Protein AF-A0AAJ0WV45-F1 (afdb_monomer)

pLDDT: mean 86.67, std 13.14, range [27.25, 98.62]

Foldseek 3Di:
DPDPQAAQDDDLVNLLLLLLLLLQFCLLFFCLLQLCLLFFLQSLVLLVLLLLLLVLLLLLLLQQCLQPLAALSLLVLLCVQPVDNLVSLLLSLLVLLLLLLLLLLLLLLLLLLCCVQPVDHSLVSSLVLLVVLLVVLQVADPVLVVLSSVLSVLSVVLLVVLLVLLVVLPPVDPDDSQDGPVRVLSSLLSSLQSSLSRPRLSVSSNCSSNHDSSSQSSSSSSVSSSVVNSVSSSSNSNSLCSQQTSNVLNPGSRNSLVSCCSRPVVCSNVSSVSNSSSSSSNSSSSLNSSLVSQLVCLVVLQHPVLSVDADPRRRSSVSSVVSSVSSSVSNVVDDSSLSSSLSSLSVLVSSLSSLSSQQSCLVVPVPRDGPRDQDDDDVSGRVSSVVSNVSSVVSNVSDDVVSVVVSVVSSVVSSVCSVVSVVVSVVVVLVVLLVVVVVPDPDDPLLNLLLVLCSVVKDFQQVLFAQPAAEDEQFDFQVVQVVSCVVVVHQKHFYDYPRAGAFMDGPVLCCVVDVVVPHDSRPHGNNVRTDPDAAEDERGDIVSVVVVSCVVVVHFKHFYDHVRHTRGMDGSVSSSVVSVVSVVVVVVVVCVVPPDDDDDDDDD

Solvent-accessible surface area (backbone atoms only — not comparable to full-atom values): 30242 Å² total; per-residue (Å²): 130,86,84,78,73,64,71,59,72,35,45,54,68,56,42,20,52,50,20,29,34,45,23,52,25,33,25,66,54,33,36,46,10,59,21,14,58,40,4,24,43,18,33,33,57,14,51,53,53,32,46,54,50,49,46,24,39,47,40,35,49,22,25,48,31,18,58,54,53,35,63,56,51,64,30,53,45,31,32,70,41,68,71,38,72,67,59,16,47,46,48,39,46,43,51,46,50,24,45,35,37,38,34,26,27,22,24,38,36,29,4,26,35,43,24,74,75,70,72,43,57,28,66,58,49,17,48,52,47,47,54,53,42,42,50,50,54,48,71,26,67,76,63,51,57,57,54,44,56,53,32,30,52,46,38,52,50,49,50,52,50,49,27,59,57,18,64,79,28,60,81,76,58,97,70,63,57,76,43,26,89,50,47,71,62,13,24,55,51,19,18,48,50,41,37,46,23,59,53,32,47,71,56,47,41,54,46,22,63,34,25,50,64,22,35,61,29,47,32,51,15,38,56,50,14,54,53,54,47,47,52,51,51,36,43,36,38,53,16,39,33,47,65,54,32,22,67,58,30,30,70,37,63,36,21,57,27,54,34,39,29,74,78,39,63,85,49,18,62,59,43,37,53,36,46,42,44,24,15,49,42,44,29,42,52,41,53,51,51,46,19,51,46,47,22,50,34,12,72,65,72,75,40,64,61,65,26,46,41,56,48,99,66,72,26,35,47,49,20,36,50,52,49,40,53,53,20,54,56,51,59,73,75,60,53,58,68,58,37,34,38,44,21,35,54,36,47,32,56,43,41,32,49,52,17,49,20,48,52,45,32,40,72,77,46,65,87,60,71,58,74,36,71,62,84,57,55,64,86,71,43,46,50,42,24,52,50,18,30,52,47,30,55,54,48,59,70,71,51,59,69,67,50,56,51,52,51,50,47,55,51,49,52,44,52,54,48,51,56,52,50,56,53,53,48,55,55,53,51,51,53,51,49,51,57,57,61,70,73,70,64,94,68,56,74,70,56,49,54,25,50,48,45,39,60,75,53,76,45,55,32,62,85,62,38,45,57,87,66,56,70,45,49,34,83,34,30,38,43,58,53,51,50,53,20,60,78,67,76,38,71,53,37,37,23,25,51,98,86,37,86,59,24,37,40,36,58,66,38,46,45,62,69,25,55,74,68,74,46,60,44,76,82,38,40,36,66,81,51,39,47,69,81,66,58,69,44,55,35,84,39,43,45,63,57,52,52,50,54,25,62,77,70,74,43,61,65,36,40,23,20,56,91,92,43,83,50,23,36,41,39,56,65,48,52,43,55,49,7,51,52,53,51,50,52,51,51,53,56,52,48,70,78,49,80,77,83,75,80,78,80,89,81,132

Radius of gyration: 32.42 Å; Cα contacts (8 Å, |Δi|>4): 1007; chains: 1; bounding box: 109×64×92 Å

Mean predicted aligned error: 12.92 Å

Sequence (604 aa):
MKNQKLKKELSLFTATLYGVGIILGAGIYVLIGQGAGVAGNAIWLSFVVAAIIAAFTGLSYAELASMFPRVAAEYVYTKHAFSRNYLSFIVQWIMIFTLIVSASTVALGFGGYASFMFGISPVVAAAGLLVVLSAINYIGIKESARYNILSTVVEVSGLVFVAIIGLFFIGKAEIDYFSSPAGLGGVLSATALIFFAYIGFEELVNLSEETKNARKVIPKALVLSLGISTLLYILVSVSSISIIGAEELGKSPAPLTAVVSAALPEAGFLMSLIALFATSNTVLVILIVVSRMLYGLACNNTFPAVCGRVGGRKTPYVSVFIVMVMSLVFLLIGGIKTIAMLTDVGIFVVYVFVNASLIRLRYKAPGAKRTFRSPVNIGRFPVLALLGIISSGLMLLHFEPMLIIYEMIVVFVGLVFYKTFTKVQKLHEREKIYTKLFRKSIFTSKERDLIRAVIKYPMKISPIMVRNVKTVASRDTVRKAVTVMNRHKIGSVVVLDKGKVVGIVTERDVLKRVVAVNKKPESVRCKSIMSRPVKTIDAEESVVDAIELMARYRIKKLVVTKGREIAGIITATDILRSGERIEYAALKKLAQFFPVYQPAAQAG

Structure (mmCIF, N/CA/C/O backbone):
data_AF-A0AAJ0WV45-F1
#
_entry.id   AF-A0AAJ0WV45-F1
#
loop_
_atom_site.group_PDB
_atom_site.id
_atom_site.type_symbol
_atom_site.label_atom_id
_atom_site.label_alt_id
_atom_site.label_comp_id
_atom_site.label_asym_id
_atom_site.label_entity_id
_atom_site.label_seq_id
_atom_site.pdbx_PDB_ins_code
_atom_site.Cartn_x
_atom_site.Cartn_y
_atom_site.Cartn_z
_atom_site.occupancy
_atom_site.B_iso_or_equiv
_atom_site.auth_seq_id
_atom_site.auth_comp_id
_atom_site.auth_asym_id
_atom_site.auth_atom_id
_atom_site.pdbx_PDB_model_num
ATOM 1 N N . MET A 1 1 ? -3.299 -11.563 26.096 1.00 35.31 1 MET A N 1
ATOM 2 C CA . MET A 1 1 ? -1.857 -11.890 26.026 1.00 35.31 1 MET A CA 1
ATOM 3 C C . MET A 1 1 ? -1.061 -10.679 26.496 1.00 35.31 1 MET A C 1
ATOM 5 O O . MET A 1 1 ? -1.440 -9.568 26.148 1.00 35.31 1 MET A O 1
ATOM 9 N N . LYS A 1 2 ? -0.029 -10.867 27.333 1.00 27.25 2 LYS A N 1
ATOM 10 C CA . LYS A 1 2 ? 0.902 -9.799 27.745 1.00 27.25 2 LYS A CA 1
ATOM 11 C C . LYS A 1 2 ? 1.602 -9.250 26.490 1.00 27.25 2 LYS A C 1
ATOM 13 O O . LYS A 1 2 ? 2.221 -10.025 25.770 1.00 27.25 2 LYS A O 1
ATOM 18 N N . ASN A 1 3 ? 1.485 -7.945 26.234 1.00 34.44 3 ASN A N 1
ATOM 19 C CA . ASN A 1 3 ? 2.169 -7.230 25.151 1.00 34.44 3 ASN A CA 1
ATOM 20 C C . ASN A 1 3 ? 3.693 -7.416 25.261 1.00 34.44 3 ASN A C 1
ATOM 22 O O . ASN A 1 3 ? 4.343 -6.693 26.017 1.00 34.44 3 ASN A O 1
ATOM 26 N N . GLN A 1 4 ? 4.279 -8.340 24.497 1.00 40.88 4 GLN A N 1
ATOM 27 C CA . GLN A 1 4 ? 5.698 -8.237 24.160 1.00 40.88 4 GLN A CA 1
ATOM 28 C C . GLN A 1 4 ? 5.829 -7.063 23.188 1.00 40.88 4 GLN A C 1
ATOM 30 O O . GLN A 1 4 ? 5.473 -7.177 22.021 1.00 40.88 4 GLN A O 1
ATOM 35 N N . LYS A 1 5 ? 6.249 -5.900 23.696 1.00 49.25 5 LYS A N 1
ATOM 36 C CA . LYS A 1 5 ? 6.571 -4.748 22.847 1.00 49.25 5 LYS A CA 1
ATOM 37 C C . LYS A 1 5 ? 7.786 -5.117 21.993 1.00 49.25 5 LYS A C 1
ATOM 39 O O . LYS A 1 5 ? 8.792 -5.560 22.547 1.00 49.25 5 LYS A O 1
ATOM 44 N N . LEU A 1 6 ? 7.681 -4.939 20.677 1.00 57.66 6 LEU A N 1
ATOM 45 C CA . LEU A 1 6 ? 8.814 -5.058 19.759 1.00 57.66 6 LEU A CA 1
ATOM 46 C C . LEU A 1 6 ? 9.941 -4.116 20.215 1.00 57.66 6 LEU A C 1
ATOM 48 O O . LEU A 1 6 ? 9.678 -3.019 20.725 1.00 57.66 6 LEU A O 1
ATOM 52 N N . LYS A 1 7 ? 11.197 -4.562 20.092 1.00 68.19 7 LYS A N 1
ATOM 53 C CA . LYS A 1 7 ? 12.350 -3.713 20.410 1.00 68.19 7 LYS A CA 1
ATOM 54 C C . LYS A 1 7 ? 12.424 -2.586 19.381 1.00 68.19 7 LYS A C 1
ATOM 56 O O . LYS A 1 7 ? 12.307 -2.819 18.185 1.00 68.19 7 LYS A O 1
ATOM 61 N N . LYS A 1 8 ? 12.603 -1.356 19.864 1.00 77.12 8 LYS A N 1
ATOM 62 C CA . LYS A 1 8 ? 12.745 -0.172 19.012 1.00 77.12 8 LYS A CA 1
ATOM 63 C C . LYS A 1 8 ? 14.202 0.000 18.622 1.00 77.12 8 LYS A C 1
ATOM 65 O O . LYS A 1 8 ? 14.975 0.575 19.390 1.00 77.12 8 LYS A O 1
ATOM 70 N N . GLU A 1 9 ? 14.569 -0.493 17.452 1.00 81.56 9 GLU A N 1
ATOM 71 C CA . GLU A 1 9 ? 15.960 -0.516 16.995 1.00 81.56 9 GLU A CA 1
ATOM 72 C C . GLU A 1 9 ? 16.197 0.404 15.793 1.00 81.56 9 GLU A C 1
ATOM 74 O O . GLU A 1 9 ? 17.281 0.981 15.697 1.00 81.56 9 GLU A O 1
ATOM 79 N N . LEU A 1 10 ? 15.177 0.664 14.964 1.00 82.25 10 LEU A N 1
ATOM 80 C CA . LEU A 1 10 ? 15.350 1.411 13.717 1.00 82.25 10 LEU A CA 1
ATOM 81 C C . LEU A 1 10 ? 15.613 2.905 13.968 1.00 82.25 10 LEU A C 1
ATOM 83 O O . LEU A 1 10 ? 14.848 3.595 14.655 1.00 82.25 10 LEU A O 1
ATOM 87 N N . SER A 1 11 ? 16.724 3.384 13.404 1.00 90.56 11 SER A N 1
ATOM 88 C CA . SER A 1 11 ? 17.133 4.793 13.352 1.00 90.56 11 SER A CA 1
ATOM 89 C C . SER A 1 11 ? 16.583 5.481 12.094 1.00 90.56 11 SER A C 1
ATOM 91 O O . SER A 1 11 ? 15.989 4.824 11.245 1.00 90.56 11 SER A O 1
ATOM 93 N N . LEU A 1 12 ? 16.795 6.795 11.938 1.00 93.12 12 LEU A N 1
ATOM 94 C CA . LEU A 1 12 ? 16.418 7.500 10.704 1.00 93.12 12 LEU A CA 1
ATOM 95 C C . LEU A 1 12 ? 17.141 6.948 9.475 1.00 93.12 12 LEU A C 1
ATOM 97 O O . LEU A 1 12 ? 16.501 6.739 8.451 1.00 93.12 12 LEU A O 1
ATOM 101 N N . PHE A 1 13 ? 18.442 6.683 9.594 1.00 90.50 13 PHE A N 1
ATOM 102 C CA . PHE A 1 13 ? 19.234 6.123 8.504 1.00 90.50 13 PHE A CA 1
ATOM 103 C C . PHE A 1 13 ? 18.703 4.746 8.096 1.00 90.50 13 PHE A C 1
ATOM 105 O O . PHE A 1 13 ? 18.349 4.540 6.943 1.00 90.50 13 PHE A O 1
ATOM 112 N N . THR A 1 14 ? 18.532 3.841 9.064 1.00 86.81 14 THR A N 1
ATOM 113 C CA . THR A 1 14 ? 18.033 2.482 8.803 1.00 86.81 14 THR A CA 1
ATOM 114 C C . THR A 1 14 ? 16.606 2.488 8.258 1.00 86.81 14 THR A C 1
ATOM 116 O O . THR A 1 14 ? 16.307 1.730 7.347 1.00 86.81 14 THR A O 1
ATOM 119 N N . ALA A 1 15 ? 15.727 3.351 8.780 1.00 89.06 15 ALA A N 1
ATOM 120 C CA . ALA A 1 15 ? 14.361 3.481 8.278 1.00 89.06 15 ALA A CA 1
ATOM 121 C C . ALA A 1 15 ? 14.318 4.060 6.857 1.00 89.06 15 ALA A C 1
ATOM 123 O O . ALA A 1 15 ? 13.465 3.659 6.078 1.00 89.06 15 ALA A O 1
ATOM 124 N N . THR A 1 16 ? 15.233 4.975 6.515 1.00 91.88 16 THR A N 1
ATOM 125 C CA . THR A 1 16 ? 15.351 5.519 5.153 1.00 91.88 16 THR A CA 1
ATOM 126 C C . THR A 1 16 ? 15.886 4.462 4.196 1.00 91.88 16 THR A C 1
ATOM 128 O O . THR A 1 16 ? 15.311 4.271 3.139 1.00 91.88 16 THR A O 1
ATOM 131 N N . LEU A 1 17 ? 16.932 3.722 4.580 1.00 87.06 17 LEU A N 1
ATOM 132 C CA . LEU A 1 17 ? 17.451 2.623 3.764 1.00 87.06 17 LEU A CA 1
ATOM 133 C C . LEU A 1 17 ? 16.370 1.564 3.519 1.00 87.06 17 LEU A C 1
ATOM 135 O O . LEU A 1 17 ? 16.160 1.165 2.384 1.00 87.06 17 LEU A O 1
ATOM 139 N N . TYR A 1 18 ? 15.630 1.181 4.565 1.00 84.00 18 TYR A N 1
ATOM 140 C CA . TYR A 1 18 ? 14.496 0.265 4.435 1.00 84.00 18 TYR A CA 1
ATOM 141 C C . TYR A 1 18 ? 13.413 0.844 3.521 1.00 84.00 18 TYR A C 1
ATOM 143 O O . TYR A 1 18 ? 12.887 0.140 2.676 1.00 84.00 18 TYR A O 1
ATOM 151 N N . GLY A 1 19 ? 13.091 2.132 3.661 1.00 88.81 19 GLY A N 1
ATOM 152 C CA . GLY A 1 19 ? 12.146 2.818 2.787 1.00 88.81 19 GLY A CA 1
ATOM 153 C C . GLY A 1 19 ? 12.553 2.794 1.320 1.00 88.81 19 GLY A C 1
ATOM 154 O O . GLY A 1 19 ? 11.721 2.493 0.473 1.00 88.81 19 GLY A O 1
ATOM 155 N N . VAL A 1 20 ? 13.827 3.067 1.031 1.00 90.44 20 VAL A N 1
ATOM 156 C CA . VAL A 1 20 ? 14.391 2.948 -0.317 1.00 90.44 20 VAL A CA 1
ATOM 157 C C . VAL A 1 20 ? 14.250 1.508 -0.805 1.00 90.44 20 VAL A C 1
ATOM 159 O O . VAL A 1 20 ? 13.683 1.310 -1.865 1.00 90.44 20 VAL A O 1
ATOM 162 N N . GLY A 1 21 ? 14.642 0.504 -0.019 1.00 85.94 21 GLY A N 1
ATOM 163 C CA . GLY A 1 21 ? 14.506 -0.909 -0.402 1.00 85.94 21 GLY A CA 1
ATOM 164 C C . GLY A 1 21 ? 13.073 -1.414 -0.581 1.00 85.94 21 GLY A C 1
ATOM 165 O O . GLY A 1 21 ? 12.860 -2.360 -1.322 1.00 85.94 21 GLY A O 1
ATOM 166 N N . ILE A 1 22 ? 12.066 -0.812 0.067 1.00 85.25 22 ILE A N 1
ATOM 167 C CA . ILE A 1 22 ? 10.667 -1.168 -0.227 1.00 85.25 22 ILE A CA 1
ATOM 168 C C . ILE A 1 22 ? 10.232 -0.568 -1.572 1.00 85.25 22 ILE A C 1
ATOM 170 O O . ILE A 1 22 ? 9.523 -1.225 -2.325 1.00 85.25 22 ILE A O 1
ATOM 174 N N . ILE A 1 23 ? 10.607 0.688 -1.843 1.00 91.38 23 ILE A N 1
ATOM 175 C CA . ILE A 1 23 ? 10.218 1.395 -3.072 1.00 91.38 23 ILE A CA 1
ATOM 176 C C . ILE A 1 23 ? 10.946 0.773 -4.273 1.00 91.38 23 ILE A C 1
ATOM 178 O O . ILE A 1 23 ? 10.344 0.449 -5.292 1.00 91.38 23 ILE A O 1
ATOM 182 N N . LEU A 1 24 ? 12.257 0.558 -4.156 1.00 89.44 24 LEU A N 1
ATOM 183 C CA . LEU A 1 24 ? 13.047 -0.126 -5.171 1.00 89.44 24 LEU A CA 1
ATOM 184 C C . LEU A 1 24 ? 12.604 -1.590 -5.285 1.00 89.44 24 LEU A C 1
ATOM 186 O O . LEU A 1 24 ? 12.535 -2.322 -4.309 1.00 89.44 24 LEU A O 1
ATOM 190 N N . GLY A 1 25 ? 12.304 -2.030 -6.502 1.00 80.94 25 GLY A N 1
ATOM 191 C CA . GLY A 1 25 ? 11.813 -3.382 -6.730 1.00 80.94 25 GLY A CA 1
ATOM 192 C C . GLY A 1 25 ? 11.378 -3.585 -8.170 1.00 80.94 25 GLY A C 1
ATOM 193 O O . GLY A 1 25 ? 11.894 -2.941 -9.088 1.00 80.94 25 GLY A O 1
ATOM 194 N N . ALA A 1 26 ? 10.389 -4.454 -8.379 1.00 76.38 26 ALA A N 1
ATOM 195 C CA . ALA A 1 26 ? 9.932 -4.826 -9.719 1.00 76.38 26 ALA A CA 1
ATOM 196 C C . ALA A 1 26 ? 9.470 -3.646 -10.590 1.00 76.38 26 ALA A C 1
ATOM 198 O O . ALA A 1 26 ? 9.543 -3.748 -11.809 1.00 76.38 26 ALA A O 1
ATOM 199 N N . GLY A 1 27 ? 9.046 -2.517 -10.017 1.00 85.00 27 GLY A N 1
ATOM 200 C CA . GLY A 1 27 ? 8.668 -1.352 -10.816 1.00 85.00 27 GLY A CA 1
ATOM 201 C C . GLY A 1 27 ? 9.790 -0.866 -11.739 1.00 85.00 27 GLY A C 1
ATOM 202 O O . GLY A 1 27 ? 9.627 -0.862 -12.956 1.00 85.00 27 GLY A O 1
ATOM 203 N N . ILE A 1 28 ? 10.964 -0.540 -11.191 1.00 94.75 28 ILE A N 1
ATOM 204 C CA . ILE A 1 28 ? 12.111 -0.117 -12.013 1.00 94.75 28 ILE A CA 1
ATOM 205 C C . ILE A 1 28 ? 12.826 -1.298 -12.671 1.00 94.75 28 ILE A C 1
ATOM 207 O O . ILE A 1 28 ? 13.279 -1.189 -13.803 1.00 94.75 28 ILE A O 1
ATOM 211 N N . TYR A 1 29 ? 12.910 -2.443 -11.989 1.00 94.19 29 TYR A N 1
ATOM 212 C CA . TYR A 1 29 ? 13.630 -3.598 -12.517 1.00 94.19 29 TYR A CA 1
ATOM 213 C C . TYR A 1 29 ? 12.880 -4.282 -13.660 1.00 94.19 29 TYR A C 1
ATOM 215 O O . TYR A 1 29 ? 13.509 -4.934 -14.480 1.00 94.19 29 TYR A O 1
ATOM 223 N N . VAL A 1 30 ? 11.556 -4.177 -13.732 1.00 91.19 30 VAL A N 1
ATOM 224 C CA . VAL A 1 30 ? 10.748 -4.975 -14.664 1.00 91.19 30 VAL A CA 1
ATOM 225 C C . VAL A 1 30 ? 9.845 -4.089 -15.512 1.00 91.19 30 VAL A C 1
ATOM 227 O O . VAL A 1 30 ? 9.812 -4.230 -16.731 1.00 91.19 30 VAL A O 1
ATOM 230 N N . LEU A 1 31 ? 9.119 -3.153 -14.895 1.00 94.25 31 LEU A N 1
ATOM 231 C CA . LEU A 1 31 ? 8.114 -2.360 -15.610 1.00 94.25 31 LEU A CA 1
ATOM 232 C C . LEU A 1 31 ? 8.700 -1.179 -16.388 1.00 94.25 31 LEU A C 1
ATOM 234 O O . LEU A 1 31 ? 7.993 -0.617 -17.221 1.00 94.25 31 LEU A O 1
ATOM 238 N N . ILE A 1 32 ? 9.979 -0.836 -16.193 1.00 96.06 32 ILE A N 1
ATOM 239 C CA . ILE A 1 32 ? 10.647 0.216 -16.974 1.00 96.06 32 ILE A CA 1
ATOM 240 C C . ILE A 1 32 ? 10.577 -0.051 -18.483 1.00 96.06 32 ILE A C 1
ATOM 242 O O . ILE A 1 32 ? 10.329 0.880 -19.243 1.00 96.06 32 ILE A O 1
ATOM 246 N N . GLY A 1 33 ? 10.710 -1.315 -18.907 1.00 94.38 33 GLY A N 1
ATOM 247 C CA . GLY A 1 33 ? 10.583 -1.706 -20.312 1.00 94.38 33 GLY A CA 1
ATOM 248 C C . GLY A 1 33 ? 9.185 -1.435 -20.845 1.00 94.38 33 GLY A C 1
ATOM 249 O O . GLY A 1 33 ? 8.999 -0.638 -21.760 1.00 94.38 33 GLY A O 1
ATOM 250 N N . GLN A 1 34 ? 8.176 -2.010 -20.195 1.00 93.88 34 GLN A N 1
ATOM 251 C CA . GLN A 1 34 ? 6.774 -1.796 -20.565 1.00 93.88 34 GLN A CA 1
ATOM 252 C C . GLN A 1 34 ? 6.385 -0.306 -20.553 1.00 93.88 34 GLN A C 1
ATOM 254 O O . GLN A 1 34 ? 5.623 0.136 -21.409 1.00 93.88 34 GLN A O 1
ATOM 259 N N . GLY A 1 35 ? 6.927 0.479 -19.616 1.00 95.06 35 GLY A N 1
ATOM 260 C CA . GLY A 1 35 ? 6.757 1.929 -19.569 1.00 95.06 35 GLY A CA 1
ATOM 261 C C . GLY A 1 35 ? 7.415 2.644 -20.752 1.00 95.06 35 GLY A C 1
ATOM 262 O O . GLY A 1 35 ? 6.776 3.489 -21.377 1.00 95.06 35 GLY A O 1
ATOM 263 N N . ALA A 1 36 ? 8.655 2.291 -21.099 1.00 95.94 36 ALA A N 1
ATOM 264 C CA . ALA A 1 36 ? 9.372 2.849 -22.247 1.00 95.94 36 ALA A CA 1
ATOM 265 C C . ALA A 1 36 ? 8.681 2.527 -23.580 1.00 95.94 36 ALA A C 1
ATOM 267 O O . ALA A 1 36 ? 8.613 3.388 -24.452 1.00 95.94 36 ALA A O 1
ATOM 268 N N . GLY A 1 37 ? 8.061 1.350 -23.706 1.00 94.00 37 GLY A N 1
ATOM 269 C CA . GLY A 1 37 ? 7.232 1.013 -24.867 1.00 94.00 37 GLY A CA 1
ATOM 270 C C . GLY A 1 37 ? 6.011 1.929 -25.056 1.00 94.00 37 GLY A C 1
ATOM 271 O O . GLY A 1 37 ? 5.484 2.020 -26.160 1.00 94.00 37 GLY A O 1
ATOM 272 N N . VAL A 1 38 ? 5.564 2.626 -24.002 1.00 93.44 38 VAL A N 1
ATOM 273 C CA . VAL A 1 38 ? 4.413 3.549 -24.038 1.00 93.44 38 VAL A CA 1
ATOM 274 C C . VAL A 1 38 ? 4.852 5.017 -24.105 1.00 93.44 38 VAL A C 1
ATOM 276 O O . VAL A 1 38 ? 4.299 5.789 -24.886 1.00 93.44 38 VAL A O 1
ATOM 279 N N . ALA A 1 39 ? 5.834 5.417 -23.294 1.00 96.31 39 ALA A N 1
ATOM 280 C CA . ALA A 1 39 ? 6.320 6.799 -23.221 1.00 96.31 39 ALA A CA 1
ATOM 281 C C . ALA A 1 39 ? 7.465 7.116 -24.190 1.00 96.31 39 ALA A C 1
ATOM 283 O O . ALA A 1 39 ? 7.844 8.278 -24.311 1.00 96.31 39 ALA A O 1
ATOM 284 N N . GLY A 1 40 ? 8.046 6.116 -24.853 1.00 96.19 40 GLY A N 1
ATOM 285 C CA . GLY A 1 40 ? 9.256 6.294 -25.647 1.00 96.19 40 GLY A CA 1
ATOM 286 C C . GLY A 1 40 ? 10.448 6.731 -24.795 1.00 96.19 40 GLY A C 1
ATOM 287 O O . GLY A 1 40 ? 10.608 6.332 -23.636 1.00 96.19 40 GLY A O 1
ATOM 288 N N . ASN A 1 41 ? 11.279 7.599 -25.370 1.00 95.75 41 ASN A N 1
ATOM 289 C CA . ASN A 1 41 ? 12.471 8.136 -24.712 1.00 95.75 41 ASN A CA 1
ATOM 290 C C . ASN A 1 41 ? 12.113 9.041 -23.518 1.00 95.75 41 ASN A C 1
ATOM 292 O O . ASN A 1 41 ? 12.910 9.194 -22.593 1.00 95.75 41 ASN A O 1
ATOM 296 N N . ALA A 1 42 ? 10.885 9.571 -23.493 1.00 97.12 42 ALA A N 1
ATOM 297 C CA . ALA A 1 42 ? 10.343 10.405 -22.423 1.00 97.12 42 ALA A CA 1
ATOM 298 C C . ALA A 1 42 ? 9.912 9.630 -21.157 1.00 97.12 42 ALA A C 1
ATOM 300 O O . ALA A 1 42 ? 9.270 10.196 -20.268 1.00 97.12 42 ALA A O 1
ATOM 301 N N . ILE A 1 43 ? 10.257 8.345 -21.014 1.00 97.44 43 ILE A N 1
ATOM 302 C CA . ILE A 1 43 ? 9.916 7.537 -19.827 1.00 97.44 43 ILE A CA 1
ATOM 303 C C . ILE A 1 43 ? 10.383 8.168 -18.502 1.00 97.44 43 ILE A C 1
ATOM 305 O O . ILE A 1 43 ? 9.678 8.091 -17.495 1.00 97.44 43 ILE A O 1
ATOM 309 N N . TRP A 1 44 ? 11.509 8.884 -18.495 1.00 97.25 44 TRP A N 1
ATOM 310 C CA . TRP A 1 44 ? 11.993 9.591 -17.304 1.00 97.25 44 TRP A CA 1
ATOM 311 C C . TRP A 1 44 ? 11.017 10.685 -16.825 1.00 97.25 44 TRP A C 1
ATOM 313 O O . TRP A 1 44 ? 10.846 10.859 -15.617 1.00 97.25 44 TRP A O 1
ATOM 323 N N . LEU A 1 45 ? 10.309 11.370 -17.738 1.00 97.88 45 LEU A N 1
ATOM 324 C CA . LEU A 1 45 ? 9.250 12.325 -17.379 1.00 97.88 45 LEU A CA 1
ATOM 325 C C . LEU A 1 45 ? 8.089 11.617 -16.690 1.00 97.88 45 LEU A C 1
ATOM 327 O O . LEU A 1 45 ? 7.514 12.155 -15.746 1.00 97.88 45 LEU A O 1
ATOM 331 N N . SER A 1 46 ? 7.780 10.391 -17.112 1.00 97.69 46 SER A N 1
ATOM 332 C CA . SER A 1 46 ? 6.716 9.605 -16.490 1.00 97.69 46 SER A CA 1
ATOM 333 C C . SER A 1 46 ? 7.034 9.326 -15.020 1.00 97.69 46 SER A C 1
ATOM 335 O O . SER A 1 46 ? 6.139 9.428 -14.176 1.00 97.69 46 SER A O 1
ATOM 337 N N . PHE A 1 47 ? 8.306 9.038 -14.699 1.00 97.81 47 PHE A N 1
ATOM 338 C CA . PHE A 1 47 ? 8.782 8.874 -13.320 1.00 97.81 47 PHE A CA 1
ATOM 339 C C . PHE A 1 47 ? 8.713 10.182 -12.529 1.00 97.81 47 PHE A C 1
ATOM 341 O O . PHE A 1 47 ? 8.293 10.163 -11.375 1.00 97.81 47 PHE A O 1
ATOM 348 N N . VAL A 1 48 ? 9.049 11.326 -13.136 1.00 98.12 48 VAL A N 1
ATOM 349 C CA . VAL A 1 48 ? 8.899 12.645 -12.493 1.00 98.12 48 VAL A CA 1
ATOM 350 C C . VAL A 1 48 ? 7.436 12.917 -12.136 1.00 98.12 48 VAL A C 1
ATOM 352 O O . VAL A 1 48 ? 7.135 13.299 -11.003 1.00 98.12 48 VAL A O 1
ATOM 355 N N . VAL A 1 49 ? 6.509 12.690 -13.071 1.00 97.81 49 VAL A N 1
ATOM 356 C CA . VAL A 1 49 ? 5.072 12.882 -12.823 1.00 97.81 49 VAL A CA 1
ATOM 357 C C . VAL A 1 49 ? 4.583 11.920 -11.736 1.00 97.81 49 VAL A C 1
ATOM 359 O O . VAL A 1 49 ? 3.919 12.358 -10.794 1.00 97.81 49 VAL A O 1
ATOM 362 N N . ALA A 1 50 ? 4.966 10.640 -11.797 1.00 97.31 50 ALA A N 1
ATOM 363 C CA . ALA A 1 50 ? 4.633 9.655 -10.767 1.00 97.31 50 ALA A CA 1
ATOM 364 C C . ALA A 1 50 ? 5.161 10.074 -9.382 1.00 97.31 50 ALA A C 1
ATOM 366 O O . ALA A 1 50 ? 4.413 10.028 -8.404 1.00 97.31 50 ALA A O 1
ATOM 367 N N . ALA A 1 51 ? 6.397 10.577 -9.300 1.00 97.62 51 ALA A N 1
ATOM 368 C CA . ALA A 1 51 ? 6.996 11.077 -8.065 1.00 97.62 51 ALA A CA 1
ATOM 369 C C . ALA A 1 51 ? 6.214 12.248 -7.464 1.00 97.62 51 ALA A C 1
ATOM 371 O O . ALA A 1 51 ? 6.014 12.299 -6.252 1.00 97.62 51 ALA A O 1
ATOM 372 N N . ILE A 1 52 ? 5.755 13.189 -8.296 1.00 97.88 52 ILE A N 1
ATOM 373 C CA . ILE A 1 52 ? 4.954 14.339 -7.852 1.00 97.88 52 ILE A CA 1
ATOM 374 C C . ILE A 1 52 ? 3.619 13.859 -7.267 1.00 97.88 52 ILE A C 1
ATOM 376 O O . ILE A 1 52 ? 3.230 14.280 -6.173 1.00 97.88 52 ILE A O 1
ATOM 380 N N . ILE A 1 53 ? 2.943 12.933 -7.954 1.00 97.44 53 ILE A N 1
ATOM 381 C CA . ILE A 1 53 ? 1.682 12.335 -7.495 1.00 97.44 53 ILE A CA 1
ATOM 382 C C . ILE A 1 53 ? 1.893 11.581 -6.175 1.00 97.44 53 ILE A C 1
ATOM 384 O O . ILE A 1 53 ? 1.143 11.784 -5.214 1.00 97.44 53 ILE A O 1
ATOM 388 N N . ALA A 1 54 ? 2.947 10.765 -6.098 1.00 97.06 54 ALA A N 1
ATOM 389 C CA . ALA A 1 54 ? 3.331 10.042 -4.894 1.00 97.06 54 ALA A CA 1
ATOM 390 C C . ALA A 1 54 ? 3.679 11.003 -3.749 1.00 97.06 54 ALA A C 1
ATOM 392 O O . ALA A 1 54 ? 3.268 10.770 -2.617 1.00 97.06 54 ALA A O 1
ATOM 393 N N . ALA A 1 55 ? 4.351 12.127 -4.016 1.00 97.38 55 ALA A N 1
ATOM 394 C CA . ALA A 1 55 ? 4.726 13.112 -3.002 1.00 97.38 55 ALA A CA 1
ATOM 395 C C . ALA A 1 55 ? 3.510 13.796 -2.364 1.00 97.38 55 ALA A C 1
ATOM 397 O O . ALA A 1 55 ? 3.499 14.000 -1.146 1.00 97.38 55 ALA A O 1
ATOM 398 N N . PHE A 1 56 ? 2.464 14.106 -3.137 1.00 98.00 56 PHE A N 1
ATOM 399 C CA . PHE A 1 56 ? 1.221 14.662 -2.589 1.00 98.00 56 PHE A CA 1
ATOM 400 C C . PHE A 1 56 ? 0.615 13.749 -1.520 1.00 98.00 56 PHE A C 1
ATOM 402 O O . PHE A 1 56 ? 0.322 14.197 -0.405 1.00 98.00 56 PHE A O 1
ATOM 409 N N . THR A 1 57 ? 0.509 12.454 -1.817 1.00 97.56 57 THR A N 1
ATOM 410 C CA . THR A 1 57 ? -0.009 11.464 -0.867 1.00 97.56 57 THR A CA 1
ATOM 411 C C . THR A 1 57 ? 1.007 11.112 0.224 1.00 97.56 57 THR A C 1
ATOM 413 O O . THR A 1 57 ? 0.643 10.973 1.392 1.00 97.56 57 THR A O 1
ATOM 416 N N . GLY A 1 58 ? 2.294 11.045 -0.103 1.00 96.69 58 GLY A N 1
ATOM 417 C CA . GLY A 1 58 ? 3.388 10.762 0.823 1.00 96.69 58 GLY A CA 1
ATOM 418 C C . GLY A 1 58 ? 3.497 11.798 1.937 1.00 96.69 58 GLY A C 1
ATOM 419 O O . GLY A 1 58 ? 3.661 11.446 3.106 1.00 96.69 58 GLY A O 1
ATOM 420 N N . LEU A 1 59 ? 3.288 13.079 1.625 1.00 97.44 59 LEU A N 1
ATOM 421 C CA . LEU A 1 59 ? 3.206 14.140 2.632 1.00 97.44 59 LEU A CA 1
ATOM 422 C C . LEU A 1 59 ? 1.960 14.001 3.521 1.00 97.44 59 LEU A C 1
ATOM 424 O O . LEU A 1 59 ? 2.016 14.337 4.711 1.00 97.44 59 LEU A O 1
ATOM 428 N N . SER A 1 60 ? 0.859 13.465 2.985 1.00 97.56 60 SER A N 1
ATOM 429 C CA . SER A 1 60 ? -0.316 13.112 3.787 1.00 97.56 60 SER A CA 1
ATOM 430 C C . SER A 1 60 ? -0.025 11.964 4.753 1.00 97.56 60 SER A C 1
ATOM 432 O O . SER A 1 60 ? -0.316 12.086 5.948 1.00 97.56 60 SER A O 1
ATOM 434 N N . TYR A 1 61 ? 0.621 10.894 4.281 1.00 96.62 61 TYR A N 1
ATOM 435 C CA . TYR A 1 61 ? 1.103 9.799 5.127 1.00 96.62 61 TYR A CA 1
ATOM 436 C C . TYR A 1 61 ? 2.079 10.292 6.196 1.00 96.62 61 TYR A C 1
ATOM 438 O O . TYR A 1 61 ? 1.931 9.941 7.363 1.00 96.62 61 TYR A O 1
ATOM 446 N N . ALA A 1 62 ? 3.026 11.163 5.845 1.00 96.06 62 ALA A N 1
ATOM 447 C CA . ALA A 1 62 ? 3.994 11.728 6.778 1.00 96.06 62 ALA A CA 1
ATOM 448 C C . ALA A 1 62 ? 3.306 12.478 7.938 1.00 96.06 62 ALA A C 1
ATOM 450 O O . ALA A 1 62 ? 3.656 12.287 9.108 1.00 96.06 62 ALA A O 1
ATOM 451 N N . GLU A 1 63 ? 2.279 13.290 7.660 1.00 96.94 63 GLU A N 1
ATOM 452 C CA . GLU A 1 63 ? 1.518 13.963 8.721 1.00 96.94 63 GLU A CA 1
ATOM 453 C C . GLU A 1 63 ? 0.694 12.968 9.554 1.00 96.94 63 GLU A C 1
ATOM 455 O O . GLU A 1 63 ? 0.737 13.020 10.790 1.00 96.94 63 GLU A O 1
ATOM 460 N N . LEU A 1 64 ? -0.009 12.034 8.908 1.00 96.19 64 LEU A N 1
ATOM 461 C CA . LEU A 1 64 ? -0.854 11.042 9.577 1.00 96.19 64 LEU A CA 1
ATOM 462 C C . LEU A 1 64 ? -0.044 10.067 10.447 1.00 96.19 64 LEU A C 1
ATOM 464 O O . LEU A 1 64 ? -0.433 9.803 11.588 1.00 96.19 64 LEU A O 1
ATOM 468 N N . ALA A 1 65 ? 1.120 9.611 9.987 1.00 93.62 65 ALA A N 1
ATOM 469 C CA . ALA A 1 65 ? 2.043 8.758 10.736 1.00 93.62 65 ALA A CA 1
ATOM 470 C C . ALA A 1 65 ? 2.621 9.480 11.959 1.00 93.62 65 ALA A C 1
ATOM 472 O O . ALA A 1 65 ? 2.790 8.887 13.029 1.00 93.62 65 ALA A O 1
ATOM 473 N N . SER A 1 66 ? 2.843 10.794 11.854 1.00 94.31 66 SER A N 1
ATOM 474 C CA . SER A 1 66 ? 3.257 11.617 12.995 1.00 94.31 66 SER A CA 1
ATOM 475 C C . SER A 1 66 ? 2.192 11.653 14.110 1.00 94.31 66 SER A C 1
ATOM 477 O O . SER A 1 66 ? 2.523 11.717 15.304 1.00 94.31 66 SER A O 1
ATOM 479 N N . MET A 1 67 ? 0.908 11.549 13.735 1.00 93.00 67 MET A N 1
ATOM 480 C CA . MET A 1 67 ? -0.239 11.511 14.648 1.00 93.00 67 MET A CA 1
ATOM 481 C C . MET A 1 67 ? -0.497 10.102 15.196 1.00 93.00 67 MET A C 1
ATOM 483 O O . MET A 1 67 ? -0.643 9.936 16.416 1.00 93.00 67 MET A O 1
ATOM 487 N N . PHE A 1 68 ? -0.508 9.094 14.324 1.00 91.31 68 PHE A N 1
ATOM 488 C CA . PHE A 1 68 ? -0.839 7.706 14.641 1.00 91.31 68 PHE A CA 1
ATOM 489 C C . PHE A 1 68 ? 0.262 6.748 14.140 1.00 91.31 68 PHE A C 1
ATOM 491 O O . PHE A 1 68 ? 0.073 6.079 13.128 1.00 91.31 68 PHE A O 1
ATOM 498 N N . PRO A 1 69 ? 1.404 6.645 14.850 1.00 86.00 69 PRO A N 1
ATOM 499 C CA . PRO A 1 69 ? 2.502 5.746 14.481 1.00 86.00 69 PRO A CA 1
ATOM 500 C C . PRO A 1 69 ? 2.148 4.303 14.877 1.00 86.00 69 PRO A C 1
ATOM 502 O O . PRO A 1 69 ? 2.542 3.832 15.947 1.00 86.00 69 PRO A O 1
ATOM 505 N N . ARG A 1 70 ? 1.317 3.634 14.075 1.00 80.31 70 ARG A N 1
ATOM 506 C CA . ARG A 1 70 ? 0.824 2.269 14.309 1.00 80.31 70 ARG A CA 1
ATOM 507 C C . ARG A 1 70 ? 0.803 1.479 13.002 1.00 80.31 70 ARG A C 1
ATOM 509 O O . ARG A 1 70 ? 0.687 2.077 11.941 1.00 80.31 70 ARG A O 1
ATOM 516 N N . VAL A 1 71 ? 0.852 0.154 13.126 1.00 74.38 71 VAL A N 1
ATOM 517 C CA . VAL A 1 71 ? 0.629 -0.796 12.022 1.00 74.38 71 VAL A CA 1
ATOM 518 C C . VAL A 1 71 ? -0.812 -0.680 11.499 1.00 74.38 71 VAL A C 1
ATOM 520 O O . VAL A 1 71 ? -1.705 -0.295 12.264 1.00 74.38 71 VAL A O 1
ATOM 523 N N . ALA A 1 72 ? -1.036 -1.056 10.234 1.00 76.75 72 ALA A N 1
ATOM 524 C CA . ALA A 1 72 ? -2.319 -0.962 9.526 1.00 76.75 72 ALA A CA 1
ATOM 525 C C . ALA A 1 72 ? -2.784 0.498 9.415 1.00 76.75 72 ALA A C 1
ATOM 527 O O . ALA A 1 72 ? -3.844 0.896 9.919 1.00 76.75 72 ALA A O 1
ATOM 528 N N . ALA A 1 73 ? -1.911 1.313 8.824 1.00 81.75 73 ALA A N 1
ATOM 529 C CA . ALA A 1 73 ? -2.013 2.761 8.784 1.00 81.75 73 ALA A CA 1
ATOM 530 C C . ALA A 1 73 ? -3.342 3.228 8.173 1.00 81.75 73 ALA A C 1
ATOM 532 O O . ALA A 1 73 ? -4.058 4.026 8.782 1.00 81.75 73 ALA A O 1
ATOM 533 N N . GLU A 1 74 ? -3.738 2.651 7.043 1.00 90.12 74 GLU A N 1
ATOM 534 C CA . GLU A 1 74 ? -4.918 3.026 6.264 1.00 90.12 74 GLU A CA 1
ATOM 535 C C . GLU A 1 74 ? -6.201 2.764 7.064 1.00 90.12 74 GLU A C 1
ATOM 537 O O . GLU A 1 74 ? -7.069 3.642 7.188 1.00 90.12 74 GLU A O 1
ATOM 542 N N . TYR A 1 75 ? -6.300 1.591 7.705 1.00 88.88 75 TYR A N 1
ATOM 543 C CA . TYR A 1 75 ? -7.397 1.275 8.624 1.00 88.88 75 TYR A CA 1
ATOM 544 C C . TYR A 1 75 ? -7.470 2.291 9.768 1.00 88.88 75 TYR A C 1
ATOM 546 O O . TYR A 1 75 ? -8.542 2.807 10.098 1.00 88.88 75 TYR A O 1
ATOM 554 N N . VAL A 1 76 ? -6.330 2.599 10.393 1.00 88.81 76 VAL A N 1
ATOM 555 C CA . VAL A 1 76 ? -6.262 3.514 11.537 1.00 88.81 76 VAL A CA 1
ATOM 556 C C . VAL A 1 76 ? -6.658 4.934 11.127 1.00 88.81 76 VAL A C 1
ATOM 558 O O . VAL A 1 76 ? -7.468 5.555 11.822 1.00 88.81 76 VAL A O 1
ATOM 561 N N . TYR A 1 77 ? -6.139 5.451 10.016 1.00 92.69 77 TYR A N 1
ATOM 562 C CA . TYR A 1 77 ? -6.380 6.822 9.564 1.00 92.69 77 TYR A CA 1
ATOM 563 C C . TYR A 1 77 ? -7.841 7.041 9.202 1.00 92.69 77 TYR A C 1
ATOM 565 O O . TYR A 1 77 ? -8.489 7.940 9.751 1.00 92.69 77 TYR A O 1
ATOM 573 N N . THR A 1 78 ? -8.395 6.163 8.368 1.00 93.69 78 THR A N 1
ATOM 574 C CA . THR A 1 78 ? -9.800 6.244 7.961 1.00 93.69 78 THR A CA 1
ATOM 575 C C . THR A 1 78 ? -10.744 6.079 9.152 1.00 93.69 78 THR A C 1
ATOM 577 O O . THR A 1 78 ? -11.750 6.788 9.249 1.00 93.69 78 THR A O 1
ATOM 580 N N . LYS A 1 79 ? -10.408 5.216 10.123 1.00 89.62 79 LYS A N 1
ATOM 581 C CA . LYS A 1 79 ? -11.238 4.998 11.319 1.00 89.62 79 LYS A CA 1
ATOM 582 C C . LYS A 1 79 ? -11.313 6.243 12.186 1.00 89.62 79 LYS A C 1
ATOM 584 O O . LYS A 1 79 ? -12.403 6.632 12.615 1.00 89.62 79 LYS A O 1
ATOM 589 N N . HIS A 1 80 ? -10.179 6.902 12.412 1.00 89.44 80 HIS A N 1
ATOM 590 C CA . HIS A 1 80 ? -10.133 8.140 13.189 1.00 89.44 80 HIS A CA 1
ATOM 591 C C . HIS A 1 80 ? -10.778 9.310 12.440 1.00 89.44 80 HIS A C 1
ATOM 593 O O . HIS A 1 80 ? -11.498 10.105 13.054 1.00 89.44 80 HIS A O 1
ATOM 599 N N . ALA A 1 81 ? -10.589 9.401 11.122 1.00 93.62 81 ALA A N 1
ATOM 600 C CA . ALA A 1 81 ? -11.182 10.446 10.300 1.00 93.62 81 ALA A CA 1
ATOM 601 C C . ALA A 1 81 ? -12.713 10.311 10.225 1.00 93.62 81 ALA A C 1
ATOM 603 O O . ALA A 1 81 ? -13.452 11.201 10.668 1.00 93.62 81 ALA A O 1
ATOM 604 N N . PHE A 1 82 ? -13.220 9.179 9.738 1.00 91.12 82 PHE A N 1
ATOM 605 C CA . PHE A 1 82 ? -14.629 9.019 9.367 1.00 91.12 82 PHE A CA 1
ATOM 606 C C . PHE A 1 82 ? -15.518 8.428 10.466 1.00 91.12 82 PHE A C 1
ATOM 608 O O . PHE A 1 82 ? -16.728 8.627 10.412 1.00 91.12 82 PHE A O 1
ATOM 615 N N . SER A 1 83 ? -14.956 7.769 11.488 1.00 84.56 83 SER A N 1
ATOM 616 C CA . SER A 1 83 ? -15.723 7.087 12.552 1.00 84.56 83 SER A CA 1
ATOM 617 C C . SER A 1 83 ? -16.726 6.041 12.034 1.00 84.56 83 SER A C 1
ATOM 619 O O . SER A 1 83 ? -17.713 5.747 12.704 1.00 84.56 83 SER A O 1
ATOM 621 N N . ARG A 1 84 ? -16.479 5.462 10.851 1.00 83.38 84 ARG A N 1
ATOM 622 C CA . ARG A 1 84 ? -17.313 4.423 10.231 1.00 83.38 84 ARG A CA 1
ATOM 623 C C . ARG A 1 84 ? -16.495 3.148 10.049 1.00 83.38 84 ARG A C 1
ATOM 625 O O . ARG A 1 84 ? -15.596 3.110 9.220 1.00 83.38 84 ARG A O 1
ATOM 632 N N . ASN A 1 85 ? -16.831 2.102 10.806 1.00 83.44 85 ASN A N 1
ATOM 633 C CA . ASN A 1 85 ? -16.069 0.847 10.809 1.00 83.44 85 ASN A CA 1
ATOM 634 C C . ASN A 1 85 ? -16.063 0.138 9.446 1.00 83.44 85 ASN A C 1
ATOM 636 O O . ASN A 1 85 ? -15.042 -0.440 9.090 1.00 83.44 85 ASN A O 1
ATOM 640 N N . TYR A 1 86 ? -17.167 0.196 8.690 1.00 87.00 86 TYR A N 1
ATOM 641 C CA . TYR A 1 86 ? -17.232 -0.425 7.363 1.00 87.00 86 TYR A CA 1
ATOM 642 C C . TYR A 1 86 ? -16.270 0.252 6.381 1.00 87.00 86 TYR A C 1
ATOM 644 O O . TYR A 1 86 ? -15.592 -0.436 5.636 1.00 87.00 86 TYR A O 1
ATOM 652 N N . LEU A 1 87 ? -16.162 1.587 6.415 1.00 90.00 87 LEU A N 1
ATOM 653 C CA . LEU A 1 87 ? -15.291 2.332 5.506 1.00 90.00 87 LEU A CA 1
ATOM 654 C C . LEU A 1 87 ? -13.827 1.963 5.755 1.00 90.00 87 LEU A C 1
ATOM 656 O O . LEU A 1 87 ? -13.098 1.650 4.825 1.00 90.00 87 LEU A O 1
ATOM 660 N N . SER A 1 88 ? -13.419 1.938 7.024 1.00 90.88 88 SER A N 1
ATOM 661 C CA . SER A 1 88 ? -12.060 1.545 7.402 1.00 90.88 88 SER A CA 1
ATOM 662 C C . SER A 1 88 ? -11.740 0.106 7.047 1.00 90.88 88 SER A C 1
ATOM 664 O O . SER A 1 88 ? -10.617 -0.183 6.653 1.00 90.88 88 SER A O 1
ATOM 666 N N . PHE A 1 89 ? -12.722 -0.787 7.178 1.00 92.38 89 PHE A N 1
ATOM 667 C CA . PHE A 1 89 ? -12.570 -2.161 6.730 1.00 92.38 89 PHE A CA 1
ATOM 668 C C . PHE A 1 89 ? -12.379 -2.233 5.214 1.00 92.38 89 PHE A C 1
ATOM 670 O O . PHE A 1 89 ? -11.442 -2.882 4.782 1.00 92.38 89 PHE A O 1
ATOM 677 N N . ILE A 1 90 ? -13.209 -1.544 4.422 1.00 94.81 90 ILE A N 1
ATOM 678 C CA . ILE A 1 90 ? -13.116 -1.575 2.956 1.00 94.81 90 ILE A CA 1
ATOM 679 C C . ILE A 1 90 ? -11.799 -0.994 2.456 1.00 94.81 90 ILE A C 1
ATOM 681 O O . ILE A 1 90 ? -11.165 -1.610 1.615 1.00 94.81 90 ILE A O 1
ATOM 685 N N . VAL A 1 91 ? -11.336 0.128 3.008 1.00 95.50 91 VAL A N 1
ATOM 686 C CA . VAL A 1 91 ? -10.039 0.693 2.605 1.00 95.50 91 VAL A CA 1
ATOM 687 C C . VAL A 1 91 ? -8.894 -0.266 2.939 1.00 95.50 91 VAL A C 1
ATOM 689 O O . VAL A 1 91 ? -8.003 -0.470 2.124 1.00 95.50 91 VAL A O 1
ATOM 692 N N . GLN A 1 92 ? -8.942 -0.917 4.104 1.00 93.44 92 GLN A N 1
ATOM 693 C CA . GLN A 1 92 ? -7.946 -1.928 4.454 1.00 93.44 92 GLN A CA 1
ATOM 694 C C . GLN A 1 92 ? -8.053 -3.196 3.596 1.00 93.44 92 GLN A C 1
ATOM 696 O O . GLN A 1 92 ? -7.039 -3.832 3.326 1.00 93.44 92 GLN A O 1
ATOM 701 N N . TRP A 1 93 ? -9.270 -3.573 3.206 1.00 95.00 93 TRP A N 1
ATOM 702 C CA . TRP A 1 93 ? -9.561 -4.712 2.343 1.00 95.00 93 TRP A CA 1
ATOM 703 C C . TRP A 1 93 ? -9.002 -4.493 0.941 1.00 95.00 93 TRP A C 1
ATOM 705 O O . TRP A 1 93 ? -8.273 -5.356 0.467 1.00 95.00 93 TRP A O 1
ATOM 715 N N . ILE A 1 94 ? -9.262 -3.325 0.343 1.00 96.25 94 ILE A N 1
ATOM 716 C CA . ILE A 1 94 ? -8.654 -2.902 -0.925 1.00 96.25 94 ILE A CA 1
ATOM 717 C C . ILE A 1 94 ? -7.137 -3.012 -0.802 1.00 96.25 94 ILE A C 1
ATOM 719 O O . ILE A 1 94 ? -6.531 -3.760 -1.552 1.00 96.25 94 ILE A O 1
ATOM 723 N N . MET A 1 95 ? -6.539 -2.399 0.226 1.00 95.19 95 MET A N 1
ATOM 724 C CA . MET A 1 95 ? -5.085 -2.428 0.400 1.00 95.19 95 MET A CA 1
ATOM 725 C C . MET A 1 95 ? -4.510 -3.852 0.504 1.00 95.19 95 MET A C 1
ATOM 727 O O . MET A 1 95 ? -3.478 -4.153 -0.086 1.00 95.19 95 MET A O 1
ATOM 731 N N . ILE A 1 96 ? -5.181 -4.757 1.225 1.00 94.69 96 ILE A N 1
ATOM 732 C CA . ILE A 1 96 ? -4.767 -6.165 1.316 1.00 94.69 96 ILE A CA 1
ATOM 733 C C . ILE A 1 96 ? -4.800 -6.833 -0.061 1.00 94.69 96 ILE A C 1
ATOM 735 O O . ILE A 1 96 ? -3.846 -7.520 -0.415 1.00 94.69 96 ILE A O 1
ATOM 739 N N . PHE A 1 97 ? -5.874 -6.642 -0.831 1.00 95.25 97 PHE A N 1
ATOM 740 C CA . PHE A 1 97 ? -5.983 -7.200 -2.180 1.00 95.25 97 PHE A CA 1
ATOM 741 C C . PHE A 1 97 ? -4.944 -6.596 -3.121 1.00 95.25 97 PHE A C 1
ATOM 743 O O . PHE A 1 97 ? -4.228 -7.348 -3.771 1.00 95.25 97 PHE A O 1
ATOM 750 N N . THR A 1 98 ? -4.785 -5.274 -3.119 1.00 95.56 98 THR A N 1
ATOM 751 C CA . THR A 1 98 ? -3.754 -4.551 -3.869 1.00 95.56 98 THR A CA 1
ATOM 752 C C . THR A 1 98 ? -2.367 -5.141 -3.620 1.00 95.56 98 THR A C 1
ATOM 754 O O . THR A 1 98 ? -1.659 -5.464 -4.566 1.00 95.56 98 THR A O 1
ATOM 757 N N . LEU A 1 99 ? -1.989 -5.377 -2.363 1.00 94.81 99 LEU A N 1
ATOM 758 C CA . LEU A 1 99 ? -0.689 -5.971 -2.045 1.00 94.81 99 LEU A CA 1
ATOM 759 C C . LEU A 1 99 ? -0.576 -7.446 -2.460 1.00 94.81 99 LEU A C 1
ATOM 761 O O . LEU A 1 99 ? 0.486 -7.872 -2.901 1.00 94.81 99 LEU A O 1
ATOM 765 N N . ILE A 1 100 ? -1.647 -8.238 -2.353 1.00 96.06 100 ILE A N 1
ATOM 766 C CA . ILE A 1 100 ? -1.652 -9.630 -2.841 1.00 96.06 100 ILE A CA 1
ATOM 767 C C . ILE A 1 100 ? -1.393 -9.670 -4.350 1.00 96.06 100 ILE A C 1
ATOM 769 O O . ILE A 1 100 ? -0.580 -10.476 -4.802 1.00 96.06 100 ILE A O 1
ATOM 773 N N . VAL A 1 101 ? -2.068 -8.795 -5.101 1.00 95.44 101 VAL A N 1
ATOM 774 C CA . VAL A 1 101 ? -1.909 -8.633 -6.552 1.00 95.44 101 VAL A CA 1
ATOM 775 C C . VAL A 1 101 ? -0.494 -8.138 -6.873 1.00 95.44 101 VAL A C 1
ATOM 777 O O . VAL A 1 101 ? 0.165 -8.693 -7.749 1.00 95.44 101 VAL A O 1
ATOM 780 N N . SER A 1 102 ? 0.025 -7.181 -6.097 1.00 95.00 102 SER A N 1
ATOM 781 C CA . SER A 1 102 ? 1.397 -6.677 -6.222 1.00 95.00 102 SER A CA 1
ATOM 782 C C . SER A 1 102 ? 2.444 -7.783 -6.052 1.00 95.00 102 SER A C 1
ATOM 784 O O . SER A 1 102 ? 3.347 -7.896 -6.880 1.00 95.00 102 SER A O 1
ATOM 786 N N . ALA A 1 103 ? 2.297 -8.661 -5.050 1.00 95.56 103 ALA A N 1
ATOM 787 C CA . ALA A 1 103 ? 3.197 -9.804 -4.865 1.00 95.56 103 ALA A CA 1
ATOM 788 C C . ALA A 1 103 ? 3.239 -10.711 -6.105 1.00 95.56 103 ALA A C 1
ATOM 790 O O . ALA A 1 103 ? 4.313 -11.173 -6.489 1.00 95.56 103 ALA A O 1
ATOM 791 N N . SER A 1 104 ? 2.095 -10.931 -6.756 1.00 95.38 104 SER A N 1
ATOM 792 C CA . SER A 1 104 ? 2.008 -11.696 -8.005 1.00 95.38 104 SER A CA 1
ATOM 793 C C . SER A 1 104 ? 2.701 -10.980 -9.166 1.00 95.38 104 SER A C 1
ATOM 795 O O . SER A 1 104 ? 3.462 -11.616 -9.893 1.00 95.38 104 SER A O 1
ATOM 797 N N . THR A 1 105 ? 2.512 -9.663 -9.313 1.00 94.62 105 THR A N 1
ATOM 798 C CA . THR A 1 105 ? 3.208 -8.840 -10.320 1.00 94.62 105 THR A CA 1
ATOM 799 C C . THR A 1 105 ? 4.723 -8.938 -10.170 1.00 94.62 105 THR A C 1
ATOM 801 O O . THR A 1 105 ? 5.434 -9.214 -11.136 1.00 94.62 105 THR A O 1
ATOM 804 N N . VAL A 1 106 ? 5.230 -8.747 -8.950 1.00 95.00 106 VAL A N 1
ATOM 805 C CA . VAL A 1 106 ? 6.670 -8.807 -8.667 1.00 95.00 106 VAL A CA 1
ATOM 806 C C . VAL A 1 106 ? 7.212 -10.220 -8.900 1.00 95.00 106 VAL A C 1
ATOM 808 O O . VAL A 1 106 ? 8.286 -10.367 -9.484 1.00 95.00 106 VAL A O 1
ATOM 811 N N . ALA A 1 107 ? 6.463 -11.259 -8.519 1.00 95.81 107 ALA A N 1
ATOM 812 C CA . ALA A 1 107 ? 6.848 -12.646 -8.766 1.00 95.81 107 ALA A CA 1
ATOM 813 C C . ALA A 1 107 ? 6.925 -12.974 -10.268 1.00 95.81 107 ALA A C 1
ATOM 815 O O . ALA A 1 107 ? 7.853 -13.659 -10.690 1.00 95.81 107 ALA A O 1
ATOM 816 N N . LEU A 1 108 ? 6.012 -12.453 -11.097 1.00 94.25 108 LEU A N 1
ATOM 817 C CA . LEU A 1 108 ? 6.118 -12.571 -12.559 1.00 94.25 108 LEU A CA 1
ATOM 818 C C . LEU A 1 108 ? 7.348 -11.846 -13.104 1.00 94.25 108 LEU A C 1
ATOM 820 O O . LEU A 1 108 ? 7.987 -12.342 -14.029 1.00 94.25 108 LEU A O 1
ATOM 824 N N . GLY A 1 109 ? 7.711 -10.712 -12.506 1.00 93.44 109 GLY A N 1
ATOM 825 C CA . GLY A 1 109 ? 8.948 -10.012 -12.827 1.00 93.44 109 GLY A CA 1
ATOM 826 C C . GLY A 1 109 ? 10.198 -10.835 -12.525 1.00 93.44 109 GLY A C 1
ATOM 827 O O . GLY A 1 109 ? 11.061 -10.964 -13.390 1.00 93.44 109 GLY A O 1
ATOM 828 N N . PHE A 1 110 ? 10.255 -11.477 -11.353 1.00 95.38 110 PHE A N 1
ATOM 829 C CA . PHE A 1 110 ? 11.279 -12.485 -11.051 1.00 95.38 110 PHE A CA 1
ATOM 830 C C . PHE A 1 110 ? 11.287 -13.594 -12.110 1.00 95.38 110 PHE A C 1
ATOM 832 O O . PHE A 1 110 ? 12.343 -13.981 -12.604 1.00 95.38 110 PHE A O 1
ATOM 839 N N . GLY A 1 111 ? 10.102 -14.071 -12.499 1.00 94.62 111 GLY A N 1
ATOM 840 C CA . GLY A 1 111 ? 9.937 -15.070 -13.546 1.00 94.62 111 GLY A CA 1
ATOM 841 C C . GLY A 1 111 ? 10.514 -14.646 -14.898 1.00 94.62 111 GLY A C 1
ATOM 842 O O . GLY A 1 111 ? 11.127 -15.470 -15.567 1.00 94.62 111 GLY A O 1
ATOM 843 N N . GLY A 1 112 ? 10.378 -13.375 -15.287 1.00 93.00 112 GLY A N 1
ATOM 844 C CA . GLY A 1 112 ? 10.978 -12.827 -16.509 1.00 93.00 112 GLY A CA 1
ATOM 845 C C . GLY A 1 112 ? 12.507 -12.907 -16.498 1.00 93.00 112 GLY A C 1
ATOM 846 O O . GLY A 1 112 ? 13.107 -13.417 -17.444 1.00 93.00 112 GLY A O 1
ATOM 847 N N . TYR A 1 113 ? 13.133 -12.510 -15.387 1.00 94.94 113 TYR A N 1
ATOM 848 C CA . TYR A 1 113 ? 14.581 -12.644 -15.197 1.00 94.94 113 TYR A CA 1
ATOM 849 C C . TYR A 1 113 ? 15.037 -14.109 -15.135 1.00 94.94 113 TYR A C 1
ATOM 851 O O . TYR A 1 113 ? 16.045 -14.470 -15.741 1.00 94.94 113 TYR A O 1
ATOM 859 N N . ALA A 1 114 ? 14.283 -14.976 -14.456 1.00 94.81 114 ALA A N 1
ATOM 860 C CA . ALA A 1 114 ? 14.585 -16.403 -14.373 1.00 94.81 114 ALA A CA 1
ATOM 861 C C . ALA A 1 114 ? 14.446 -17.093 -15.739 1.00 94.81 114 ALA A C 1
ATOM 863 O O . ALA A 1 114 ? 15.246 -17.962 -16.076 1.00 94.81 114 ALA A O 1
ATOM 864 N N . SER A 1 115 ? 13.469 -16.677 -16.545 1.00 92.62 115 SER A N 1
ATOM 865 C CA . SER A 1 115 ? 13.295 -17.145 -17.919 1.00 92.62 115 SER A CA 1
ATOM 866 C C . SER A 1 115 ? 14.449 -16.712 -18.807 1.00 92.62 115 SER A C 1
ATOM 868 O O . SER A 1 115 ? 14.947 -17.531 -19.571 1.00 92.62 115 SER A O 1
ATOM 870 N N . PHE A 1 116 ? 14.890 -15.458 -18.697 1.00 88.94 116 PHE A N 1
ATOM 871 C CA . PHE A 1 116 ? 16.026 -14.953 -19.466 1.00 88.94 116 PHE A CA 1
ATOM 872 C C . PHE A 1 116 ? 17.325 -15.695 -19.116 1.00 88.94 116 PHE A C 1
ATOM 874 O O . PHE A 1 116 ? 18.110 -16.016 -20.000 1.00 88.94 116 PHE A O 1
ATOM 881 N N . MET A 1 117 ? 17.542 -15.996 -17.832 1.00 89.06 117 MET A N 1
ATOM 882 C CA . MET A 1 117 ? 18.802 -16.572 -17.352 1.00 89.06 117 MET A CA 1
ATOM 883 C C . MET A 1 117 ? 18.861 -18.103 -17.427 1.00 89.06 117 MET A C 1
ATOM 885 O O . MET A 1 117 ? 19.924 -18.664 -17.674 1.00 89.06 117 MET A O 1
ATOM 889 N N . PHE A 1 118 ? 17.736 -18.782 -17.192 1.00 92.06 118 PHE A N 1
ATOM 890 C CA . PHE A 1 118 ? 17.677 -20.242 -17.062 1.00 92.06 118 PHE A CA 1
ATOM 891 C C . PHE A 1 118 ? 16.730 -20.923 -18.059 1.00 92.06 118 PHE A C 1
ATOM 893 O O . PHE A 1 118 ? 16.615 -22.146 -18.036 1.00 92.06 118 PHE A O 1
ATOM 900 N N . GLY A 1 119 ? 16.001 -20.173 -18.893 1.00 91.62 119 GLY A N 1
ATOM 901 C CA . GLY A 1 119 ? 15.020 -20.739 -19.829 1.00 91.62 119 GLY A CA 1
ATOM 902 C C . GLY A 1 119 ? 13.767 -21.330 -19.164 1.00 91.62 119 GLY A C 1
ATOM 903 O O . GLY A 1 119 ? 13.038 -22.097 -19.789 1.00 91.62 119 GLY A O 1
ATOM 904 N N . ILE A 1 120 ? 13.505 -21.007 -17.892 1.00 92.50 120 ILE A N 1
ATOM 905 C CA . ILE A 1 120 ? 12.346 -21.510 -17.138 1.00 92.50 120 ILE A CA 1
ATOM 906 C C . ILE A 1 120 ? 11.112 -20.656 -17.452 1.00 92.50 120 ILE A C 1
ATOM 908 O O . ILE A 1 120 ? 11.204 -19.436 -17.503 1.00 92.50 120 ILE A O 1
ATOM 912 N N . SER A 1 121 ? 9.931 -21.271 -17.582 1.00 93.19 121 SER A N 1
ATOM 913 C CA . SER A 1 121 ? 8.673 -20.525 -17.742 1.00 93.19 121 SER A CA 1
ATOM 914 C C . SER A 1 121 ? 8.495 -19.462 -16.636 1.00 93.19 121 SER A C 1
ATOM 916 O O . SER A 1 121 ? 8.535 -19.822 -15.451 1.00 93.19 121 SER A O 1
ATOM 918 N N . PRO A 1 122 ? 8.225 -18.181 -16.980 1.00 91.56 122 PRO A N 1
ATOM 919 C CA . PRO A 1 122 ? 8.061 -17.111 -15.996 1.00 91.56 122 PRO A CA 1
ATOM 920 C C . PRO A 1 122 ? 7.023 -17.419 -14.915 1.00 91.56 122 PRO A C 1
ATOM 922 O O . PRO A 1 122 ? 7.246 -17.140 -13.740 1.00 91.56 122 PRO A O 1
ATOM 925 N N . VAL A 1 123 ? 5.905 -18.044 -15.293 1.00 93.56 123 VAL A N 1
ATOM 926 C CA . VAL A 1 123 ? 4.816 -18.381 -14.364 1.00 93.56 123 VAL A CA 1
ATOM 927 C C . VAL A 1 123 ? 5.246 -19.473 -13.382 1.00 93.56 123 VAL A C 1
ATOM 929 O O . VAL A 1 123 ? 4.939 -19.387 -12.195 1.00 93.56 123 VAL A O 1
ATOM 932 N N . VAL A 1 124 ? 5.999 -20.475 -13.848 1.00 95.12 124 VAL A N 1
ATOM 933 C CA . VAL A 1 124 ? 6.511 -21.562 -12.997 1.00 95.12 124 VAL A CA 1
ATOM 934 C C . VAL A 1 124 ? 7.543 -21.028 -12.007 1.00 95.12 124 VAL A C 1
ATOM 936 O O . VAL A 1 124 ? 7.467 -21.332 -10.816 1.00 95.12 124 VAL A O 1
ATOM 939 N N . ALA A 1 125 ? 8.466 -20.184 -12.473 1.00 95.81 125 ALA A N 1
ATOM 940 C CA . ALA A 1 125 ? 9.448 -19.529 -11.615 1.00 95.81 125 ALA A CA 1
ATOM 941 C C . ALA A 1 125 ? 8.775 -18.618 -10.569 1.00 95.81 125 ALA A C 1
ATOM 943 O O . ALA A 1 125 ? 9.112 -18.691 -9.386 1.00 95.81 125 ALA A O 1
ATOM 944 N N . ALA A 1 126 ? 7.773 -17.829 -10.972 1.00 95.94 126 ALA A N 1
ATOM 945 C CA . ALA A 1 126 ? 6.980 -16.986 -10.076 1.00 95.94 126 ALA A CA 1
ATOM 946 C C . ALA A 1 126 ? 6.238 -17.802 -9.002 1.00 95.94 126 ALA A C 1
ATOM 948 O O . ALA A 1 126 ? 6.272 -17.463 -7.817 1.00 95.94 126 ALA A O 1
ATOM 949 N N . ALA A 1 127 ? 5.588 -18.900 -9.399 1.00 96.69 127 ALA A N 1
ATOM 950 C CA . ALA A 1 127 ? 4.873 -19.780 -8.480 1.00 96.69 127 ALA A CA 1
ATOM 951 C C . ALA A 1 127 ? 5.825 -20.450 -7.478 1.00 96.69 127 ALA A C 1
ATOM 953 O O . ALA A 1 127 ? 5.553 -20.452 -6.274 1.00 96.69 127 ALA A O 1
ATOM 954 N N . GLY A 1 128 ? 6.965 -20.959 -7.958 1.00 97.06 128 GLY A N 1
ATOM 955 C CA . GLY A 1 128 ? 8.017 -21.521 -7.112 1.00 97.06 128 GLY A CA 1
ATOM 956 C C . GLY A 1 128 ? 8.535 -20.506 -6.094 1.00 97.06 128 GLY A C 1
ATOM 957 O O . GLY A 1 128 ? 8.612 -20.815 -4.903 1.00 97.06 128 GLY A O 1
ATOM 958 N N . LEU A 1 129 ? 8.793 -19.270 -6.534 1.00 96.25 129 LEU A N 1
ATOM 959 C CA . LEU A 1 129 ? 9.210 -18.179 -5.656 1.00 96.25 129 LEU A CA 1
ATOM 960 C C . LEU A 1 129 ? 8.175 -17.904 -4.555 1.00 96.25 129 LEU A C 1
ATOM 962 O O . LEU A 1 129 ? 8.540 -17.847 -3.382 1.00 96.25 129 LEU A O 1
ATOM 966 N N . LEU A 1 130 ? 6.889 -17.767 -4.900 1.00 96.88 130 LEU A N 1
ATOM 967 C CA . LEU A 1 130 ? 5.827 -17.502 -3.920 1.00 96.88 130 LEU A CA 1
ATOM 968 C C . LEU A 1 130 ? 5.734 -18.603 -2.859 1.00 96.88 130 LEU A C 1
ATOM 970 O O . LEU A 1 130 ? 5.582 -18.293 -1.675 1.00 96.88 130 LEU A O 1
ATOM 974 N N . VAL A 1 131 ? 5.856 -19.873 -3.252 1.00 96.88 131 VAL A N 1
ATOM 975 C CA . VAL A 1 131 ? 5.842 -21.010 -2.319 1.00 96.88 131 VAL A CA 1
ATOM 976 C C . VAL A 1 131 ? 7.066 -20.979 -1.401 1.00 96.88 131 VAL A C 1
ATOM 978 O O . VAL A 1 131 ? 6.918 -21.056 -0.178 1.00 96.88 131 VAL A O 1
ATOM 981 N N . VAL A 1 132 ? 8.266 -20.805 -1.964 1.00 94.62 132 VAL A N 1
ATOM 982 C CA . VAL A 1 132 ? 9.523 -20.758 -1.201 1.00 94.62 132 VAL A CA 1
ATOM 983 C C . VAL A 1 132 ? 9.527 -19.586 -0.221 1.00 94.62 132 VAL A C 1
ATOM 985 O O . VAL A 1 132 ? 9.781 -19.773 0.970 1.00 94.62 132 VAL A O 1
ATOM 988 N N . LEU A 1 133 ? 9.185 -18.380 -0.676 1.00 92.81 133 LEU A N 1
ATOM 989 C CA . LEU A 1 133 ? 9.166 -17.194 0.178 1.00 92.81 133 LEU A CA 1
ATOM 990 C C . LEU A 1 133 ? 8.054 -17.253 1.231 1.00 92.81 133 LEU A C 1
ATOM 992 O O . LEU A 1 133 ? 8.249 -16.781 2.351 1.00 92.81 133 LEU A O 1
ATOM 996 N N . SER A 1 134 ? 6.920 -17.893 0.937 1.00 92.56 134 SER A N 1
ATOM 997 C CA . SER A 1 134 ? 5.879 -18.152 1.941 1.00 92.56 134 SER A CA 1
ATOM 998 C C . SER A 1 134 ? 6.350 -19.144 3.008 1.00 92.56 134 SER A C 1
ATOM 1000 O O . SER A 1 134 ? 6.076 -18.945 4.195 1.00 92.56 134 SER A O 1
ATOM 1002 N N . ALA A 1 135 ? 7.122 -20.167 2.629 1.00 90.31 135 ALA A N 1
ATOM 1003 C CA . ALA A 1 135 ? 7.761 -21.068 3.585 1.00 90.31 135 ALA A CA 1
ATOM 1004 C C . ALA A 1 135 ? 8.802 -20.334 4.450 1.00 90.31 135 ALA A C 1
ATOM 1006 O O . ALA A 1 135 ? 8.808 -20.496 5.671 1.00 90.31 135 ALA A O 1
ATOM 1007 N N . ILE A 1 136 ? 9.621 -19.456 3.863 1.00 86.88 136 ILE A N 1
ATOM 1008 C CA . ILE A 1 136 ? 10.570 -18.610 4.610 1.00 86.88 136 ILE A CA 1
ATOM 1009 C C . ILE A 1 136 ? 9.825 -17.690 5.588 1.00 86.88 136 ILE A C 1
ATOM 1011 O O . ILE A 1 136 ? 10.178 -17.620 6.769 1.00 86.88 136 ILE A O 1
ATOM 1015 N N . ASN A 1 137 ? 8.748 -17.043 5.134 1.00 86.12 137 ASN A N 1
ATOM 1016 C CA . ASN A 1 137 ? 7.892 -16.201 5.970 1.00 86.12 137 ASN A CA 1
ATOM 1017 C C . ASN A 1 137 ? 7.293 -16.996 7.149 1.00 86.12 137 ASN A C 1
ATOM 1019 O O . ASN A 1 137 ? 7.223 -16.499 8.273 1.00 86.12 137 ASN A O 1
ATOM 1023 N N . TYR A 1 138 ? 6.942 -18.270 6.944 1.00 84.12 138 TYR A N 1
ATOM 1024 C CA . TYR A 1 138 ? 6.508 -19.162 8.022 1.00 84.12 138 TYR A CA 1
ATOM 1025 C C . TYR A 1 138 ? 7.630 -19.484 9.033 1.00 84.12 138 TYR A C 1
ATOM 1027 O O . TYR A 1 138 ? 7.382 -19.466 10.246 1.00 84.12 138 TYR A O 1
ATOM 1035 N N . ILE A 1 139 ? 8.858 -19.737 8.556 1.00 78.06 139 ILE A N 1
ATOM 1036 C CA . ILE A 1 139 ? 10.028 -20.148 9.358 1.00 78.06 139 ILE A CA 1
ATOM 1037 C C . ILE A 1 139 ? 10.543 -19.023 10.277 1.00 78.06 139 ILE A C 1
ATOM 1039 O O . ILE A 1 139 ? 11.069 -19.330 11.349 1.00 78.06 139 ILE A O 1
ATOM 1043 N N . GLY A 1 140 ? 10.333 -17.741 9.969 1.00 67.00 140 GLY A N 1
ATOM 1044 C CA . GLY A 1 140 ? 10.356 -16.687 10.992 1.00 67.00 140 GLY A CA 1
ATOM 1045 C C . GLY A 1 140 ? 11.062 -15.372 10.646 1.00 67.00 140 GLY A C 1
ATOM 1046 O O . GLY A 1 140 ? 12.085 -15.320 9.976 1.00 67.00 140 GLY A O 1
ATOM 1047 N N . ILE A 1 141 ? 10.534 -14.305 11.254 1.00 58.66 141 ILE A N 1
ATOM 1048 C CA . ILE A 1 141 ? 10.788 -12.879 10.967 1.00 58.66 141 ILE A CA 1
ATOM 1049 C C . ILE A 1 141 ? 12.224 -12.406 11.277 1.00 58.66 141 ILE A C 1
ATOM 1051 O O . ILE A 1 141 ? 12.689 -11.427 10.697 1.00 58.66 141 ILE A O 1
ATOM 1055 N N . LYS A 1 142 ? 12.945 -13.060 12.202 1.00 58.56 142 LYS A N 1
ATOM 1056 C CA . LYS A 1 142 ? 14.286 -12.597 12.620 1.00 58.56 142 LYS A CA 1
ATOM 1057 C C . LYS A 1 142 ? 15.338 -12.735 11.520 1.00 58.56 142 LYS A C 1
ATOM 1059 O O . LYS A 1 142 ? 16.165 -11.839 11.386 1.00 58.56 142 LYS A O 1
ATOM 1064 N N . GLU A 1 143 ? 15.286 -13.813 10.743 1.00 60.22 143 GLU A N 1
ATOM 1065 C CA . GLU A 1 143 ? 16.196 -14.000 9.608 1.00 60.22 143 GLU A CA 1
ATOM 1066 C C . GLU A 1 143 ? 15.793 -13.101 8.426 1.00 60.22 143 GLU A C 1
ATOM 1068 O O . GLU A 1 143 ? 16.655 -12.553 7.740 1.00 60.22 143 GLU A O 1
ATOM 1073 N N . SER A 1 144 ? 14.492 -12.824 8.263 1.00 64.44 144 SER A N 1
ATOM 1074 C CA . SER A 1 144 ? 13.972 -11.945 7.206 1.00 64.44 144 SER A CA 1
ATOM 1075 C C . SER A 1 144 ? 14.502 -10.508 7.290 1.00 64.44 144 SER A C 1
ATOM 1077 O O . SER A 1 144 ? 14.727 -9.882 6.261 1.00 64.44 144 SER A O 1
ATOM 1079 N N . ALA A 1 145 ? 14.741 -9.976 8.495 1.00 62.81 145 ALA A N 1
ATOM 1080 C CA . ALA A 1 145 ? 15.231 -8.604 8.660 1.00 62.81 145 ALA A CA 1
ATOM 1081 C C . ALA A 1 145 ? 16.663 -8.405 8.125 1.00 62.81 145 ALA A C 1
ATOM 1083 O O . ALA A 1 145 ? 16.956 -7.375 7.521 1.00 62.81 145 ALA A O 1
ATOM 1084 N N . ARG A 1 146 ? 17.553 -9.389 8.325 1.00 70.50 146 ARG A N 1
ATOM 1085 C CA . ARG A 1 146 ? 18.931 -9.350 7.800 1.00 70.50 146 ARG A CA 1
ATOM 1086 C C . ARG A 1 146 ? 18.953 -9.551 6.291 1.00 70.50 146 ARG A C 1
ATOM 1088 O O . ARG A 1 146 ? 19.645 -8.811 5.599 1.00 70.50 146 ARG A O 1
ATOM 1095 N N . TYR A 1 147 ? 18.163 -10.509 5.805 1.00 73.75 147 TYR A N 1
ATOM 1096 C CA . TYR A 1 147 ? 17.993 -10.753 4.376 1.00 73.75 147 TYR A CA 1
ATOM 1097 C C . TYR A 1 147 ? 17.501 -9.500 3.642 1.00 73.75 147 TYR A C 1
ATOM 1099 O O . TYR A 1 147 ? 18.045 -9.161 2.596 1.00 73.75 147 TYR A O 1
ATOM 1107 N N . ASN A 1 148 ? 16.544 -8.769 4.223 1.00 72.69 148 ASN A N 1
ATOM 1108 C CA . ASN A 1 148 ? 16.019 -7.555 3.607 1.00 72.69 148 ASN A CA 1
ATOM 1109 C C . ASN A 1 148 ? 17.080 -6.447 3.493 1.00 72.69 148 ASN A C 1
ATOM 1111 O O . ASN A 1 148 ? 17.266 -5.887 2.419 1.00 72.69 148 ASN A O 1
ATOM 1115 N N . ILE A 1 149 ? 17.839 -6.169 4.563 1.00 74.75 149 ILE A N 1
ATOM 1116 C CA . ILE A 1 149 ? 18.906 -5.150 4.510 1.00 74.75 149 ILE A CA 1
ATOM 1117 C C . ILE A 1 149 ? 19.957 -5.514 3.456 1.00 74.75 149 ILE A C 1
ATOM 1119 O O . ILE A 1 149 ? 20.360 -4.652 2.679 1.00 74.75 149 ILE A O 1
ATOM 1123 N N . LEU A 1 150 ? 20.393 -6.777 3.424 1.00 83.00 150 LEU A N 1
ATOM 1124 C CA . LEU A 1 150 ? 21.360 -7.244 2.433 1.00 83.00 150 LEU A CA 1
ATOM 1125 C C . LEU A 1 150 ? 20.821 -7.072 1.007 1.00 83.00 150 LEU A C 1
ATOM 1127 O O . LEU A 1 150 ? 21.508 -6.505 0.162 1.00 83.00 150 LEU A O 1
ATOM 1131 N N . SER A 1 151 ? 19.585 -7.508 0.764 1.00 82.19 151 SER A N 1
ATOM 1132 C CA . SER A 1 151 ? 18.953 -7.428 -0.556 1.00 82.19 151 SER A CA 1
ATOM 1133 C C . SER A 1 151 ? 18.757 -5.980 -1.002 1.00 82.19 151 SER A C 1
ATOM 1135 O O . SER A 1 151 ? 19.124 -5.646 -2.119 1.00 82.19 151 SER A O 1
ATOM 1137 N N . THR A 1 152 ? 18.341 -5.088 -0.097 1.00 82.38 152 THR A N 1
ATOM 1138 C CA . THR A 1 152 ? 18.229 -3.644 -0.367 1.00 82.38 152 THR A CA 1
ATOM 1139 C C . THR A 1 152 ? 19.563 -3.041 -0.818 1.00 82.38 152 THR A C 1
ATOM 1141 O O . THR A 1 152 ? 19.610 -2.228 -1.737 1.00 82.38 152 THR A O 1
ATOM 1144 N N . VAL A 1 153 ? 20.674 -3.412 -0.172 1.00 87.38 153 VAL A N 1
ATOM 1145 C CA . VAL A 1 153 ? 22.000 -2.913 -0.572 1.00 87.38 153 VAL A CA 1
ATOM 1146 C C . VAL A 1 153 ? 22.366 -3.425 -1.966 1.00 87.38 153 VAL A C 1
ATOM 1148 O O . VAL A 1 153 ? 22.836 -2.645 -2.788 1.00 87.38 153 VAL A O 1
ATOM 1151 N N . VAL A 1 154 ? 22.109 -4.703 -2.253 1.00 90.81 154 VAL A N 1
ATOM 1152 C CA . VAL A 1 154 ? 22.338 -5.305 -3.579 1.00 90.81 154 VAL A CA 1
ATOM 1153 C C . VAL A 1 154 ? 21.485 -4.621 -4.656 1.00 90.81 154 VAL A C 1
ATOM 1155 O O . VAL A 1 154 ? 22.002 -4.248 -5.707 1.00 90.81 154 VAL A O 1
ATOM 1158 N N . GLU A 1 155 ? 20.208 -4.382 -4.368 1.00 90.25 155 GLU A N 1
ATOM 1159 C CA . GLU A 1 155 ? 19.248 -3.680 -5.225 1.00 90.25 155 GLU A CA 1
ATOM 1160 C C . GLU A 1 155 ? 19.691 -2.258 -5.569 1.00 90.25 155 GLU A C 1
ATOM 1162 O O . GLU A 1 155 ? 19.693 -1.870 -6.738 1.00 90.25 155 GLU A O 1
ATOM 1167 N N . VAL A 1 156 ? 20.066 -1.467 -4.560 1.00 92.19 156 VAL A N 1
ATOM 1168 C CA . VAL A 1 156 ? 20.532 -0.089 -4.763 1.00 92.19 156 VAL A CA 1
ATOM 1169 C C . VAL A 1 156 ? 21.816 -0.093 -5.588 1.00 92.19 156 VAL A C 1
ATOM 1171 O O . VAL A 1 156 ? 21.929 0.679 -6.540 1.00 92.19 156 VAL A O 1
ATOM 1174 N N . SER A 1 157 ? 22.760 -0.984 -5.269 1.00 93.81 157 SER A N 1
ATOM 1175 C CA . SER A 1 157 ? 24.023 -1.108 -6.001 1.00 93.81 157 SER A CA 1
ATOM 1176 C C . SER A 1 157 ? 23.811 -1.448 -7.476 1.00 93.81 157 SER A C 1
ATOM 1178 O O . SER A 1 157 ? 24.487 -0.866 -8.317 1.00 93.81 157 SER A O 1
ATOM 1180 N N . GLY A 1 158 ? 22.852 -2.317 -7.812 1.00 94.81 158 GLY A N 1
ATOM 1181 C CA . GLY A 1 158 ? 22.508 -2.622 -9.205 1.00 94.81 158 GLY A CA 1
ATOM 1182 C C . GLY A 1 158 ? 22.014 -1.408 -9.988 1.00 94.81 158 GLY A C 1
ATOM 1183 O O . GLY A 1 158 ? 22.454 -1.168 -11.109 1.00 94.81 158 GLY A O 1
ATOM 1184 N N . LEU A 1 159 ? 21.145 -0.595 -9.387 1.00 96.00 159 LEU A N 1
ATOM 1185 C CA . LEU A 1 159 ? 20.641 0.617 -10.042 1.00 96.00 159 LEU A CA 1
ATOM 1186 C C . LEU A 1 159 ? 21.727 1.684 -10.190 1.00 96.00 159 LEU A C 1
ATOM 1188 O O . LEU A 1 159 ? 21.820 2.330 -11.232 1.00 96.00 159 LEU A O 1
ATOM 1192 N N . VAL A 1 160 ? 22.570 1.850 -9.168 1.00 96.81 160 VAL A N 1
ATOM 1193 C CA . VAL A 1 160 ? 23.734 2.744 -9.237 1.00 96.81 160 VAL A CA 1
ATOM 1194 C C . VAL A 1 160 ? 24.710 2.269 -10.315 1.00 96.81 160 VAL A C 1
ATOM 1196 O O . VAL A 1 160 ? 25.224 3.093 -11.062 1.00 96.81 160 VAL A O 1
ATOM 1199 N N . PHE A 1 161 ? 24.918 0.959 -10.451 1.00 95.94 161 PHE A N 1
ATOM 1200 C CA . PHE A 1 161 ? 25.753 0.376 -11.499 1.00 95.94 161 PHE A CA 1
ATOM 1201 C C . PHE A 1 161 ? 25.233 0.711 -12.904 1.00 95.94 161 PHE A C 1
ATOM 1203 O O . PHE A 1 161 ? 25.994 1.231 -13.719 1.00 95.94 161 PHE A O 1
ATOM 1210 N N . VAL A 1 162 ? 23.932 0.524 -13.163 1.00 96.88 162 VAL A N 1
ATOM 1211 C CA . VAL A 1 162 ? 23.302 0.925 -14.438 1.00 96.88 162 VAL A CA 1
ATOM 1212 C C . VAL A 1 162 ? 23.456 2.427 -14.687 1.00 96.88 162 VAL A C 1
ATOM 1214 O O . VAL A 1 162 ? 23.817 2.830 -15.791 1.00 96.88 162 VAL A O 1
ATOM 1217 N N . ALA A 1 163 ? 23.222 3.256 -13.665 1.00 96.38 163 ALA A N 1
ATOM 1218 C CA . ALA A 1 163 ? 23.357 4.705 -13.781 1.00 96.38 163 ALA A CA 1
ATOM 1219 C C . ALA A 1 163 ? 24.795 5.131 -14.127 1.00 96.38 163 ALA A C 1
ATOM 1221 O O . ALA A 1 163 ? 24.989 5.977 -14.996 1.00 96.38 163 ALA A O 1
ATOM 1222 N N . ILE A 1 164 ? 25.806 4.529 -13.488 1.00 96.12 164 ILE A N 1
ATOM 1223 C CA . ILE A 1 164 ? 27.222 4.820 -13.756 1.00 96.12 164 ILE A CA 1
ATOM 1224 C C . ILE A 1 164 ? 27.600 4.433 -15.186 1.00 96.12 164 ILE A C 1
ATOM 1226 O O . ILE A 1 164 ? 28.248 5.225 -15.864 1.00 96.12 164 ILE A O 1
ATOM 1230 N N . ILE A 1 165 ? 27.184 3.255 -15.664 1.00 94.50 165 ILE A N 1
ATOM 1231 C CA . ILE A 1 165 ? 27.430 2.845 -17.055 1.00 94.50 165 ILE A CA 1
ATOM 1232 C C . ILE A 1 165 ? 26.775 3.838 -18.016 1.00 94.50 165 ILE A C 1
ATOM 1234 O O . ILE A 1 165 ? 27.423 4.304 -18.951 1.00 94.50 165 ILE A O 1
ATOM 1238 N N . GLY A 1 166 ? 25.517 4.208 -17.761 1.00 93.44 166 GLY A N 1
ATOM 1239 C CA . GLY A 1 166 ? 24.759 5.126 -18.608 1.00 93.44 166 GLY A CA 1
ATOM 1240 C C . GLY A 1 166 ? 25.418 6.486 -18.801 1.00 93.44 166 GLY A C 1
ATOM 1241 O O . GLY A 1 166 ? 25.368 7.021 -19.907 1.00 93.44 166 GLY A O 1
ATOM 1242 N N . LEU A 1 167 ? 26.115 7.015 -17.787 1.00 93.38 167 LEU A N 1
ATOM 1243 C CA . LEU A 1 167 ? 26.864 8.276 -17.901 1.00 93.38 167 LEU A CA 1
ATOM 1244 C C . LEU A 1 167 ? 27.877 8.269 -19.057 1.00 93.38 167 LEU A C 1
ATOM 1246 O O . LEU A 1 167 ? 28.120 9.315 -19.650 1.00 93.38 167 LEU A O 1
ATOM 1250 N N . PHE A 1 168 ? 28.430 7.107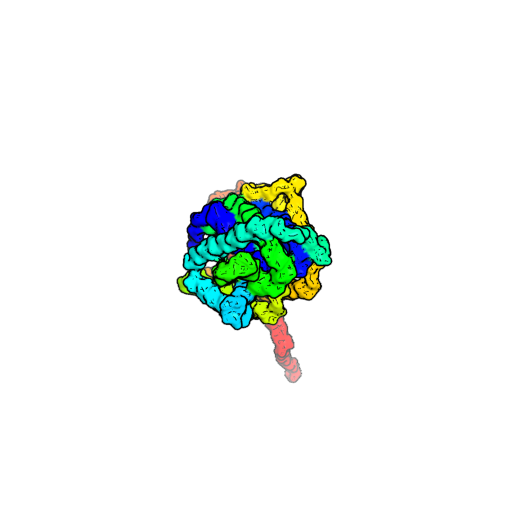 -19.418 1.00 93.44 168 PHE A N 1
ATOM 1251 C CA . PHE A 1 168 ? 29.368 6.976 -20.537 1.00 93.44 168 PHE A CA 1
ATOM 1252 C C . PHE A 1 168 ? 28.691 6.882 -21.911 1.00 93.44 168 PHE A C 1
ATOM 1254 O O . PHE A 1 168 ? 29.395 6.880 -22.921 1.00 93.44 168 PHE A O 1
ATOM 1261 N N . PHE A 1 169 ? 27.364 6.772 -21.971 1.00 92.00 169 PHE A N 1
ATOM 1262 C CA . PHE A 1 169 ? 26.582 6.678 -23.210 1.00 92.00 169 PHE A CA 1
ATOM 1263 C C . PHE A 1 169 ? 25.757 7.941 -23.486 1.00 92.00 169 PHE A C 1
ATOM 1265 O O . PHE A 1 169 ? 25.418 8.212 -24.639 1.00 92.00 169 PHE A O 1
ATOM 1272 N N . ILE A 1 170 ? 25.481 8.752 -22.461 1.00 87.75 170 ILE A N 1
ATOM 1273 C CA . ILE A 1 170 ? 24.786 10.034 -22.619 1.00 87.75 170 ILE A CA 1
ATOM 1274 C C . ILE A 1 170 ? 25.572 10.940 -23.579 1.00 87.75 170 ILE A C 1
ATOM 1276 O O . ILE A 1 170 ? 26.750 11.222 -23.373 1.00 87.75 170 ILE A O 1
ATOM 1280 N N . GLY A 1 171 ? 24.897 11.401 -24.634 1.00 80.69 171 GLY A N 1
ATOM 1281 C CA . GLY A 1 171 ? 25.453 12.316 -25.634 1.00 80.69 171 GLY A CA 1
ATOM 1282 C C . GLY A 1 171 ? 26.248 11.650 -26.761 1.00 80.69 171 GLY A C 1
ATOM 1283 O O . GLY A 1 171 ? 26.689 12.353 -27.662 1.00 80.69 171 GLY A O 1
ATOM 1284 N N . LYS A 1 172 ? 26.419 10.318 -26.751 1.00 82.50 172 LYS A N 1
ATOM 1285 C CA . LYS A 1 172 ? 27.073 9.596 -27.861 1.00 82.50 172 LYS A CA 1
ATOM 1286 C C . LYS A 1 172 ? 26.155 9.354 -29.057 1.00 82.50 172 LYS A C 1
ATOM 1288 O O . LYS A 1 172 ? 26.634 9.288 -30.182 1.00 82.50 172 LYS A O 1
ATOM 1293 N N . ALA A 1 173 ? 24.859 9.205 -28.805 1.00 80.44 173 ALA A N 1
ATOM 1294 C CA . ALA A 1 173 ? 23.828 9.101 -29.827 1.00 80.44 173 ALA A CA 1
ATOM 1295 C C . ALA A 1 173 ? 22.929 10.344 -29.779 1.00 80.44 173 ALA A C 1
ATOM 1297 O O . ALA A 1 173 ? 22.639 10.861 -28.694 1.00 80.44 173 ALA A O 1
ATOM 1298 N N . GLU A 1 174 ? 22.468 10.802 -30.945 1.00 86.38 174 GLU A N 1
ATOM 1299 C CA . GLU A 1 174 ? 21.463 11.864 -31.060 1.00 86.38 174 GLU A CA 1
ATOM 1300 C C . GLU A 1 174 ? 20.090 11.320 -30.644 1.00 86.38 174 GLU A C 1
ATOM 1302 O O . GLU A 1 174 ? 19.285 10.873 -31.458 1.00 86.38 174 GLU A O 1
ATOM 1307 N N . ILE A 1 175 ? 19.846 11.304 -29.335 1.00 89.06 175 ILE A N 1
ATOM 1308 C CA . ILE A 1 175 ? 18.593 10.843 -28.740 1.00 89.06 175 ILE A CA 1
ATOM 1309 C C . ILE A 1 175 ? 17.785 12.058 -28.298 1.00 89.06 175 ILE A C 1
ATOM 1311 O O . ILE A 1 175 ? 18.197 12.800 -27.404 1.00 89.06 175 ILE A O 1
ATOM 1315 N N . ASP A 1 176 ? 16.590 12.218 -28.863 1.00 92.31 176 ASP A N 1
ATOM 1316 C CA . ASP A 1 176 ? 15.590 13.120 -28.300 1.00 92.31 176 ASP A CA 1
ATOM 1317 C C . ASP A 1 176 ? 14.930 12.465 -27.075 1.00 92.31 176 ASP A C 1
ATOM 1319 O O . ASP A 1 176 ? 14.055 11.602 -27.199 1.00 92.31 176 ASP A O 1
ATOM 1323 N N . TYR A 1 177 ? 15.356 12.883 -25.880 1.00 93.06 177 TYR A N 1
ATOM 1324 C CA . TYR A 1 177 ? 14.828 12.417 -24.591 1.00 93.06 177 TYR A CA 1
ATOM 1325 C C . TYR A 1 177 ? 13.400 12.890 -24.289 1.00 93.06 177 TYR A C 1
ATOM 1327 O O . TYR A 1 177 ? 12.817 12.455 -23.295 1.00 93.06 177 TYR A O 1
ATOM 1335 N N . PHE A 1 178 ? 12.835 13.785 -25.099 1.00 94.44 178 PHE A N 1
ATOM 1336 C CA . PHE A 1 178 ? 11.453 14.248 -24.975 1.00 94.44 178 PHE A CA 1
ATOM 1337 C C . PHE A 1 178 ? 10.520 13.570 -25.983 1.00 94.44 178 PHE A C 1
ATOM 1339 O O . PHE A 1 178 ? 9.300 13.734 -25.893 1.00 94.44 178 PHE A O 1
ATOM 1346 N N . SER A 1 179 ? 11.069 12.759 -26.891 1.00 93.50 179 SER A N 1
ATOM 1347 C CA . SER A 1 179 ? 10.291 12.013 -27.872 1.00 93.50 179 SER A CA 1
ATOM 1348 C C . SER A 1 179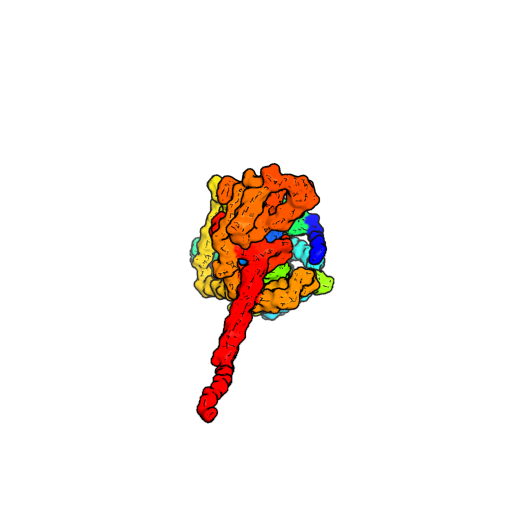 ? 9.430 10.935 -27.207 1.00 93.50 179 SER A C 1
ATOM 1350 O O . SER A 1 179 ? 9.918 10.072 -26.468 1.00 93.50 179 SER A O 1
ATOM 1352 N N . SER A 1 180 ? 8.128 10.991 -27.490 1.00 94.00 180 SER A N 1
ATOM 1353 C CA . SER A 1 180 ? 7.105 10.050 -27.029 1.00 94.00 180 SER A CA 1
ATOM 1354 C C . SER A 1 180 ? 6.139 9.754 -28.179 1.00 94.00 180 SER A C 1
ATOM 1356 O O . SER A 1 180 ? 5.586 10.709 -28.737 1.00 94.00 180 SER A O 1
ATOM 1358 N N . PRO A 1 181 ? 5.856 8.474 -28.506 1.00 88.75 181 PRO A N 1
ATOM 1359 C CA . PRO A 1 181 ? 4.961 8.108 -29.609 1.00 88.75 181 PRO A CA 1
ATOM 1360 C C . PRO A 1 181 ? 3.568 8.747 -29.521 1.00 88.75 181 PRO A C 1
ATOM 1362 O O . PRO A 1 181 ? 2.966 9.077 -30.536 1.00 88.75 181 PRO A O 1
ATOM 1365 N N . ALA A 1 182 ? 3.062 8.943 -28.301 1.00 90.62 182 ALA A N 1
ATOM 1366 C CA . ALA A 1 182 ? 1.753 9.538 -28.031 1.00 90.62 182 ALA A CA 1
ATOM 1367 C C . ALA A 1 182 ? 1.856 10.888 -27.291 1.00 90.62 182 ALA A C 1
ATOM 1369 O O . ALA A 1 182 ? 0.921 11.297 -26.595 1.00 90.62 182 ALA A O 1
ATOM 1370 N N . GLY A 1 183 ? 3.009 11.565 -27.380 1.00 92.94 183 GLY A N 1
ATOM 1371 C CA . GLY A 1 183 ? 3.270 12.832 -26.696 1.00 92.94 183 GLY A CA 1
ATOM 1372 C C . GLY A 1 183 ? 2.981 12.756 -25.192 1.00 92.94 183 GLY A C 1
ATOM 1373 O O . GLY A 1 183 ? 3.339 11.782 -24.521 1.00 92.94 183 GLY A O 1
ATOM 1374 N N . LEU A 1 184 ? 2.278 13.765 -24.666 1.00 92.38 184 LEU A N 1
ATOM 1375 C CA . LEU A 1 184 ? 1.874 13.824 -23.256 1.00 92.38 184 LEU A CA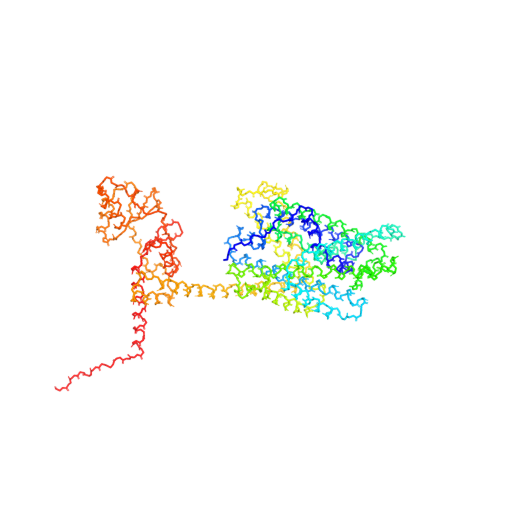 1
ATOM 1376 C C . LEU A 1 184 ? 0.944 12.666 -22.853 1.00 92.38 184 LEU A C 1
ATOM 1378 O O . LEU A 1 184 ? 1.019 12.191 -21.722 1.00 92.38 184 LEU A O 1
ATOM 1382 N N . GLY A 1 185 ? 0.097 12.180 -23.767 1.00 92.00 185 GLY A N 1
ATOM 1383 C CA . GLY A 1 185 ? -0.785 11.038 -23.510 1.00 92.00 185 GLY A CA 1
ATOM 1384 C C . GLY A 1 185 ? -0.004 9.751 -23.235 1.00 92.00 185 GLY A C 1
ATOM 1385 O O . GLY A 1 185 ? -0.357 9.004 -22.320 1.00 92.00 185 GLY A O 1
ATOM 1386 N N . GLY A 1 186 ? 1.098 9.534 -23.963 1.00 93.00 186 GLY A N 1
ATOM 1387 C CA . GLY A 1 186 ? 2.029 8.423 -23.732 1.00 93.00 186 GLY A CA 1
ATOM 1388 C C . GLY A 1 186 ? 2.730 8.526 -22.379 1.00 93.00 186 GLY A C 1
ATOM 1389 O O . GLY A 1 186 ? 2.750 7.558 -21.624 1.00 93.00 186 GLY A O 1
ATOM 1390 N N . VAL A 1 187 ? 3.204 9.724 -22.021 1.00 96.19 187 VAL A N 1
ATOM 1391 C CA . VAL A 1 187 ? 3.832 9.985 -20.713 1.00 96.19 187 VAL A CA 1
ATOM 1392 C C . VAL A 1 187 ? 2.857 9.705 -19.567 1.00 96.19 187 VAL A C 1
ATOM 1394 O O . VAL A 1 187 ? 3.195 8.966 -18.650 1.00 96.19 187 VAL A O 1
ATOM 1397 N N . LEU A 1 188 ? 1.622 10.214 -19.625 1.00 94.38 188 LEU A N 1
ATOM 1398 C CA . LEU A 1 188 ? 0.624 9.979 -18.571 1.00 94.38 188 LEU A CA 1
ATOM 1399 C C . LEU A 1 188 ? 0.190 8.508 -18.479 1.00 94.38 188 LEU A C 1
ATOM 1401 O O . LEU A 1 188 ? 0.011 7.984 -17.380 1.00 94.38 188 LEU A O 1
ATOM 1405 N N . SER A 1 189 ? 0.059 7.823 -19.616 1.00 92.94 189 SER A N 1
ATOM 1406 C CA . SER A 1 189 ? -0.293 6.397 -19.645 1.00 92.94 189 SER A CA 1
ATOM 1407 C C . SER A 1 189 ? 0.831 5.526 -19.077 1.00 92.94 189 SER A C 1
ATOM 1409 O O . SER A 1 189 ? 0.571 4.587 -18.326 1.00 92.94 189 SER A O 1
ATOM 1411 N N . ALA A 1 190 ? 2.089 5.857 -19.382 1.00 95.19 190 ALA A N 1
ATOM 1412 C CA . ALA A 1 190 ? 3.238 5.205 -18.771 1.00 95.19 190 ALA A CA 1
ATOM 1413 C C . ALA A 1 190 ? 3.330 5.531 -17.278 1.00 95.19 190 ALA A C 1
ATOM 1415 O O . ALA A 1 190 ? 3.545 4.612 -16.497 1.00 95.19 190 ALA A O 1
ATOM 1416 N N . THR A 1 191 ? 3.094 6.784 -16.863 1.00 96.81 191 THR A N 1
ATOM 1417 C CA . THR A 1 191 ? 3.005 7.182 -15.447 1.00 96.81 191 THR A CA 1
ATOM 1418 C C . THR A 1 191 ? 2.028 6.296 -14.689 1.00 96.81 191 THR A C 1
ATOM 1420 O O . THR A 1 191 ? 2.379 5.835 -13.610 1.00 96.81 191 THR A O 1
ATOM 1423 N N . ALA A 1 192 ? 0.842 6.025 -15.244 1.00 94.25 192 ALA A N 1
ATOM 1424 C CA . ALA A 1 192 ? -0.152 5.168 -14.603 1.00 94.25 192 ALA A CA 1
ATOM 1425 C C . ALA A 1 192 ? 0.345 3.726 -14.392 1.00 94.25 192 ALA A C 1
ATOM 1427 O O . ALA A 1 192 ? 0.029 3.145 -13.365 1.00 94.25 192 ALA A O 1
ATOM 1428 N N . LEU A 1 193 ? 1.139 3.178 -15.323 1.00 93.81 193 LEU A N 1
ATOM 1429 C CA . LEU A 1 193 ? 1.724 1.831 -15.234 1.00 93.81 193 LEU A CA 1
ATOM 1430 C C . LEU A 1 193 ? 2.948 1.758 -14.310 1.00 93.81 193 LEU A C 1
ATOM 1432 O O . LEU A 1 193 ? 3.110 0.815 -13.541 1.00 93.81 193 LEU A O 1
ATOM 1436 N N . ILE A 1 194 ? 3.870 2.713 -14.437 1.00 95.31 194 ILE A N 1
ATOM 1437 C CA . ILE A 1 194 ? 5.106 2.731 -13.646 1.00 95.31 194 ILE A CA 1
ATOM 1438 C C . ILE A 1 194 ? 4.887 3.325 -12.253 1.00 95.31 194 ILE A C 1
ATOM 1440 O O . ILE A 1 194 ? 5.808 3.295 -11.438 1.00 95.31 194 ILE A O 1
ATOM 1444 N N . PHE A 1 195 ? 3.680 3.821 -11.946 1.00 96.06 195 PHE A N 1
ATOM 1445 C CA . PHE A 1 195 ? 3.300 4.202 -10.587 1.00 96.06 195 PHE A CA 1
ATOM 1446 C C . PHE A 1 195 ? 3.483 3.042 -9.608 1.00 96.06 195 PHE A C 1
ATOM 1448 O O . PHE A 1 195 ? 3.872 3.273 -8.464 1.00 96.06 195 PHE A O 1
ATOM 1455 N N . PHE A 1 196 ? 3.346 1.806 -10.092 1.00 95.06 196 PHE A N 1
ATOM 1456 C CA . PHE A 1 196 ? 3.702 0.593 -9.373 1.00 95.06 196 PHE A CA 1
ATOM 1457 C C . PHE A 1 196 ? 5.091 0.659 -8.712 1.00 95.06 196 PHE A C 1
ATOM 1459 O O . PHE A 1 196 ? 5.274 0.146 -7.613 1.00 95.06 196 PHE A O 1
ATOM 1466 N N . ALA A 1 197 ? 6.074 1.319 -9.341 1.00 94.25 197 ALA A N 1
ATOM 1467 C CA . ALA A 1 197 ? 7.416 1.498 -8.782 1.00 94.25 197 ALA A CA 1
ATOM 1468 C C . ALA A 1 197 ? 7.442 2.368 -7.519 1.00 94.25 197 ALA A C 1
ATOM 1470 O O . ALA A 1 197 ? 8.373 2.286 -6.735 1.00 94.25 197 ALA A O 1
ATOM 1471 N N . TYR A 1 198 ? 6.435 3.209 -7.306 1.00 93.75 198 TYR A N 1
ATOM 1472 C CA . TYR A 1 198 ? 6.333 4.042 -6.115 1.00 93.75 198 TYR A CA 1
ATOM 1473 C C . TYR A 1 198 ? 5.544 3.387 -4.984 1.00 93.75 198 TYR A C 1
ATOM 1475 O O . TYR A 1 198 ? 5.587 3.895 -3.863 1.00 93.75 198 TYR A O 1
ATOM 1483 N N . ILE A 1 199 ? 4.859 2.269 -5.234 1.00 91.25 199 ILE A N 1
ATOM 1484 C CA . ILE A 1 199 ? 4.163 1.531 -4.180 1.00 91.25 199 ILE A CA 1
ATOM 1485 C C . ILE A 1 199 ? 5.202 1.003 -3.194 1.00 91.25 199 ILE A C 1
ATOM 1487 O O . ILE A 1 199 ? 6.105 0.259 -3.565 1.00 91.25 199 ILE A O 1
ATOM 1491 N N . GLY A 1 200 ? 5.073 1.386 -1.924 1.00 87.31 200 GLY A N 1
ATOM 1492 C CA . GLY A 1 200 ? 5.986 0.949 -0.875 1.00 87.31 200 GLY A CA 1
ATOM 1493 C C . GLY A 1 200 ? 6.395 2.039 0.107 1.00 87.31 200 GLY A C 1
ATOM 1494 O O . GLY A 1 200 ? 6.717 1.737 1.259 1.00 87.31 200 GLY A O 1
ATOM 1495 N N . PHE A 1 201 ? 6.359 3.318 -0.283 1.00 88.00 201 PHE A N 1
ATOM 1496 C CA . PHE A 1 201 ? 6.728 4.400 0.640 1.00 88.00 201 PHE A CA 1
ATOM 1497 C C . PHE A 1 201 ? 5.788 4.461 1.860 1.00 88.00 201 PHE A C 1
ATOM 1499 O O . PHE A 1 201 ? 6.202 4.842 2.958 1.00 88.00 201 PHE A O 1
ATOM 1506 N N . GLU A 1 202 ? 4.520 4.090 1.683 1.00 89.12 202 GLU A N 1
ATOM 1507 C CA . GLU A 1 202 ? 3.495 4.001 2.721 1.00 89.12 202 GLU A CA 1
ATOM 1508 C C . GLU A 1 202 ? 3.765 2.859 3.703 1.00 89.12 202 GLU A C 1
ATOM 1510 O O . GLU A 1 202 ? 3.504 2.994 4.903 1.00 89.12 202 GLU A O 1
ATOM 1515 N N . GLU A 1 203 ? 4.391 1.777 3.239 1.00 85.75 203 GLU A N 1
ATOM 1516 C CA . GLU A 1 203 ? 4.704 0.606 4.059 1.00 85.75 203 GLU A CA 1
ATOM 1517 C C . GLU A 1 203 ? 5.735 0.915 5.142 1.00 85.75 203 GLU A C 1
ATOM 1519 O O . GLU A 1 203 ? 5.756 0.284 6.204 1.00 85.75 203 GLU A O 1
ATOM 1524 N N . LEU A 1 204 ? 6.526 1.972 4.948 1.00 88.12 204 LEU A N 1
ATOM 1525 C CA . LEU A 1 204 ? 7.429 2.506 5.963 1.00 88.12 204 LEU A CA 1
ATOM 1526 C C . LEU 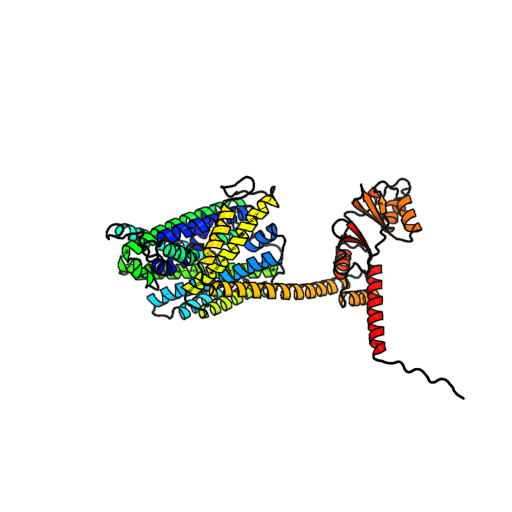A 1 204 ? 6.679 2.814 7.269 1.00 88.12 204 LEU A C 1
ATOM 1528 O O . LEU A 1 204 ? 7.210 2.619 8.365 1.00 88.12 204 LEU A O 1
ATOM 1532 N N . VAL A 1 205 ? 5.406 3.219 7.192 1.00 88.38 205 VAL A N 1
ATOM 1533 C CA . VAL A 1 205 ? 4.576 3.481 8.373 1.00 88.38 205 VAL A CA 1
ATOM 1534 C C . VAL A 1 205 ? 4.355 2.220 9.212 1.00 88.38 205 VAL A C 1
ATOM 1536 O O . VAL A 1 205 ? 4.306 2.317 10.445 1.00 88.38 205 VAL A O 1
ATOM 1539 N N . ASN A 1 206 ? 4.302 1.036 8.602 1.00 81.81 206 ASN A N 1
ATOM 1540 C CA . ASN A 1 206 ? 4.123 -0.227 9.319 1.00 81.81 206 ASN A CA 1
ATOM 1541 C C . ASN A 1 206 ? 5.337 -0.591 10.196 1.00 81.81 206 ASN A C 1
ATOM 1543 O O . ASN A 1 206 ? 5.194 -1.344 11.161 1.00 81.81 206 ASN A O 1
ATOM 1547 N N . LEU A 1 207 ? 6.494 0.045 9.984 1.00 81.12 207 LEU A N 1
ATOM 1548 C CA . LEU A 1 207 ? 7.673 -0.061 10.854 1.00 81.12 207 LEU A CA 1
ATOM 1549 C C . LEU A 1 207 ? 7.630 0.859 12.085 1.00 81.12 207 LEU A C 1
ATOM 1551 O O . LEU A 1 207 ? 8.576 0.908 12.880 1.00 81.12 207 LEU A O 1
ATOM 1555 N N . SER A 1 208 ? 6.536 1.597 12.288 1.00 85.88 208 SER A N 1
ATOM 1556 C CA . SER A 1 208 ? 6.398 2.557 13.391 1.00 85.88 208 SER A CA 1
ATOM 1557 C C . SER A 1 208 ? 6.627 1.947 14.778 1.00 85.88 208 SER A C 1
ATOM 1559 O O . SER A 1 208 ? 7.142 2.621 15.672 1.00 85.88 208 SER A O 1
ATOM 1561 N N . GLU A 1 209 ? 6.245 0.686 14.990 1.00 82.94 209 GLU A N 1
ATOM 1562 C CA . GLU A 1 209 ? 6.399 0.026 16.295 1.00 82.94 209 GLU A CA 1
ATOM 1563 C C . GLU A 1 209 ? 7.856 -0.347 16.610 1.00 82.94 209 GLU A C 1
ATOM 1565 O O . GLU A 1 209 ? 8.236 -0.383 17.782 1.00 82.94 209 GLU A O 1
ATOM 1570 N N . GLU A 1 210 ? 8.672 -0.531 15.571 1.00 84.50 210 GLU A N 1
ATOM 1571 C CA . GLU A 1 210 ? 10.081 -0.949 15.615 1.00 84.50 210 GLU A CA 1
ATOM 1572 C C . GLU A 1 210 ? 11.039 0.262 15.510 1.00 84.50 210 GLU A C 1
ATOM 1574 O O . GLU A 1 210 ? 12.250 0.145 15.713 1.00 84.50 210 GLU A O 1
ATOM 1579 N N . THR A 1 211 ? 10.492 1.463 15.276 1.00 89.06 211 THR A N 1
ATOM 1580 C CA . THR A 1 211 ? 11.248 2.702 15.042 1.00 89.06 211 THR A CA 1
ATOM 1581 C C . THR A 1 211 ? 11.410 3.568 16.292 1.00 89.06 211 THR A C 1
ATOM 1583 O O . THR A 1 211 ? 10.452 3.911 17.004 1.00 89.06 211 THR A O 1
ATOM 1586 N N . LYS A 1 212 ? 12.651 3.999 16.555 1.00 90.00 212 LYS A N 1
ATOM 1587 C CA . LYS A 1 212 ? 12.971 4.954 17.625 1.00 90.00 212 LYS A CA 1
ATOM 1588 C C . LYS A 1 212 ? 12.349 6.310 17.293 1.00 90.00 212 LYS A C 1
ATOM 1590 O O . LYS A 1 212 ? 12.579 6.871 16.233 1.00 90.00 212 LYS A O 1
ATOM 1595 N N . ASN A 1 213 ? 11.550 6.856 18.213 1.00 91.81 213 ASN A N 1
ATOM 1596 C CA . ASN A 1 213 ? 10.851 8.134 18.021 1.00 91.81 213 ASN A CA 1
ATOM 1597 C C . ASN A 1 213 ? 10.075 8.219 16.684 1.00 91.81 213 ASN A C 1
ATOM 1599 O O . ASN A 1 213 ? 10.153 9.220 15.968 1.00 91.81 213 ASN A O 1
ATOM 1603 N N . ALA A 1 214 ? 9.310 7.166 16.366 1.00 91.88 214 ALA A N 1
ATOM 1604 C CA . ALA A 1 214 ? 8.587 6.999 15.100 1.00 91.88 214 ALA A CA 1
ATOM 1605 C C . ALA A 1 214 ? 7.824 8.250 14.626 1.00 91.88 214 ALA A C 1
ATOM 1607 O O . ALA A 1 214 ? 7.867 8.585 13.450 1.00 91.88 214 ALA A O 1
ATOM 1608 N N . ARG A 1 215 ? 7.222 9.018 15.548 1.00 93.69 215 ARG A N 1
ATOM 1609 C CA . ARG A 1 215 ? 6.505 10.271 15.237 1.00 93.69 215 ARG A CA 1
ATOM 1610 C C . ARG A 1 215 ? 7.349 11.315 14.490 1.00 93.69 215 ARG A C 1
ATOM 1612 O O . ARG A 1 215 ? 6.786 12.148 13.786 1.00 93.69 215 ARG A O 1
ATOM 1619 N N . LYS A 1 216 ? 8.670 11.331 14.695 1.00 94.44 216 LYS A N 1
ATOM 1620 C CA . LYS A 1 216 ? 9.610 12.244 14.020 1.00 94.44 216 LYS A CA 1
ATOM 1621 C C . LYS A 1 216 ? 10.414 11.554 12.921 1.00 94.44 216 LYS A C 1
ATOM 1623 O O . LYS A 1 216 ? 10.768 12.209 11.950 1.00 94.44 216 LYS A O 1
ATOM 1628 N N . VAL A 1 217 ? 10.726 10.270 13.096 1.00 95.69 217 VAL A N 1
ATOM 1629 C CA . VAL A 1 217 ? 11.592 9.524 12.175 1.00 95.69 217 VAL A CA 1
ATOM 1630 C C . VAL A 1 217 ? 10.846 9.072 10.924 1.00 95.69 217 VAL A C 1
ATOM 1632 O O . VAL A 1 217 ? 11.320 9.355 9.832 1.00 95.69 217 VAL A O 1
ATOM 1635 N N . ILE A 1 218 ? 9.668 8.457 11.070 1.00 94.81 218 ILE A N 1
ATOM 1636 C CA . ILE A 1 218 ? 8.883 7.926 9.943 1.00 94.81 218 ILE A CA 1
ATOM 1637 C C . ILE A 1 218 ? 8.567 9.013 8.900 1.00 94.81 218 ILE A C 1
ATOM 1639 O O . ILE A 1 218 ? 8.833 8.775 7.727 1.00 94.81 218 ILE A O 1
ATOM 1643 N N . PRO A 1 219 ? 8.109 10.231 9.274 1.00 95.75 219 PRO A N 1
ATOM 1644 C CA . PRO A 1 219 ? 7.844 11.285 8.291 1.00 95.75 219 PRO A CA 1
ATOM 1645 C C . PRO A 1 219 ? 9.081 11.690 7.479 1.00 95.75 219 PRO A C 1
ATOM 1647 O O . PRO A 1 219 ? 8.984 11.907 6.277 1.00 95.75 219 PRO A O 1
ATOM 1650 N N . LYS A 1 220 ? 10.250 11.782 8.129 1.00 96.38 220 LYS A N 1
ATOM 1651 C CA . LYS A 1 220 ? 11.511 12.136 7.460 1.00 96.38 220 LYS A CA 1
ATOM 1652 C C . LYS A 1 220 ? 11.992 11.011 6.550 1.00 96.38 220 LYS A C 1
ATOM 1654 O O . LYS A 1 220 ? 12.380 11.281 5.423 1.00 96.38 220 LYS A O 1
ATOM 1659 N N . ALA A 1 221 ? 11.946 9.775 7.043 1.00 95.69 221 ALA A N 1
ATOM 1660 C CA . ALA A 1 221 ? 12.338 8.599 6.282 1.00 95.69 221 ALA A CA 1
ATOM 1661 C C . ALA A 1 221 ? 11.472 8.437 5.026 1.00 95.69 221 ALA A C 1
ATOM 1663 O O . ALA A 1 221 ? 12.024 8.185 3.965 1.00 95.69 221 ALA A O 1
ATOM 1664 N N . LEU A 1 222 ? 10.157 8.669 5.112 1.00 95.25 222 LEU A N 1
ATOM 1665 C CA . LEU A 1 222 ? 9.248 8.614 3.961 1.00 95.25 222 LEU A CA 1
ATOM 1666 C C . LEU A 1 222 ? 9.669 9.603 2.864 1.00 95.25 222 LEU A C 1
ATOM 1668 O O . LEU A 1 222 ? 9.877 9.200 1.724 1.00 95.25 222 LEU A O 1
ATOM 1672 N N . VAL A 1 223 ? 9.862 10.879 3.215 1.00 95.44 223 VAL A N 1
ATOM 1673 C CA . VAL A 1 223 ? 10.251 11.921 2.246 1.00 95.44 223 VAL A CA 1
ATOM 1674 C C . VAL A 1 223 ? 11.636 11.651 1.649 1.00 95.44 223 VAL A C 1
ATOM 1676 O O . VAL A 1 223 ? 11.808 11.766 0.438 1.00 95.44 223 VAL A O 1
ATOM 1679 N N . LEU A 1 224 ? 12.614 11.264 2.476 1.00 96.19 224 LEU A N 1
ATOM 1680 C CA . LEU A 1 224 ? 13.966 10.946 2.008 1.00 96.19 224 LEU A CA 1
ATOM 1681 C C . LEU A 1 224 ? 13.972 9.733 1.072 1.00 96.19 224 LEU A C 1
ATOM 1683 O O . LEU A 1 224 ? 14.600 9.786 0.021 1.00 96.19 224 LEU A O 1
ATOM 1687 N N . SER A 1 225 ? 13.249 8.670 1.427 1.00 95.19 225 SER A N 1
ATOM 1688 C CA . SER A 1 225 ? 13.192 7.444 0.622 1.00 95.19 225 SER A CA 1
ATOM 1689 C C . SER A 1 225 ? 12.549 7.700 -0.735 1.00 95.19 225 SER A C 1
ATOM 1691 O O . SER A 1 225 ? 13.068 7.250 -1.753 1.00 95.19 225 SER A O 1
ATOM 1693 N N . LEU A 1 226 ? 11.464 8.482 -0.760 1.00 95.56 226 LEU A N 1
ATOM 1694 C CA . LEU A 1 226 ? 10.793 8.872 -1.996 1.00 95.56 226 LEU A CA 1
ATOM 1695 C C . LEU A 1 226 ? 11.710 9.711 -2.901 1.00 95.56 226 LEU A C 1
ATOM 1697 O O . LEU A 1 226 ? 11.784 9.460 -4.103 1.00 95.56 226 LEU A O 1
ATOM 1701 N N . GLY A 1 227 ? 12.440 10.675 -2.329 1.00 96.69 227 GLY A N 1
ATOM 1702 C CA . GLY A 1 227 ? 13.383 11.515 -3.072 1.00 96.69 227 GLY A CA 1
ATOM 1703 C C . GLY A 1 227 ? 14.566 10.732 -3.647 1.00 96.69 227 GLY A C 1
ATOM 1704 O O . GLY A 1 227 ? 14.860 10.858 -4.833 1.00 96.69 227 GLY A O 1
ATOM 1705 N N . ILE A 1 228 ? 15.203 9.881 -2.834 1.00 96.19 228 ILE A N 1
ATOM 1706 C CA . ILE A 1 228 ? 16.332 9.037 -3.263 1.00 96.19 228 ILE A CA 1
ATOM 1707 C C . ILE A 1 228 ? 15.893 8.080 -4.377 1.00 96.19 228 ILE A C 1
ATOM 1709 O O . ILE A 1 228 ? 16.562 7.987 -5.403 1.00 96.19 228 ILE A O 1
ATOM 1713 N N . SER A 1 229 ? 14.749 7.411 -4.208 1.00 95.88 229 SER A N 1
ATOM 1714 C CA . SER A 1 229 ? 14.246 6.456 -5.204 1.00 95.88 229 SER A CA 1
ATOM 1715 C C . SER A 1 229 ? 13.884 7.150 -6.516 1.00 95.88 229 SER A C 1
ATOM 1717 O O . SER A 1 229 ? 14.240 6.664 -7.581 1.00 95.88 229 SER A O 1
ATOM 1719 N N . THR A 1 230 ? 13.270 8.337 -6.449 1.00 97.00 230 THR A N 1
ATOM 1720 C CA . THR A 1 230 ? 12.964 9.146 -7.642 1.00 97.00 230 THR A CA 1
ATOM 1721 C C . THR A 1 230 ? 14.222 9.521 -8.415 1.00 97.00 230 THR A C 1
ATOM 1723 O O . THR A 1 230 ? 14.249 9.390 -9.636 1.00 97.00 230 THR A O 1
ATOM 1726 N N . LEU A 1 231 ? 15.273 9.959 -7.716 1.00 97.50 231 LEU A N 1
ATOM 1727 C CA . LEU A 1 231 ? 16.543 10.287 -8.358 1.00 97.50 231 LEU A CA 1
ATOM 1728 C C . LEU A 1 231 ? 17.125 9.064 -9.077 1.00 97.50 231 LEU A C 1
ATOM 1730 O O . LEU A 1 231 ? 17.496 9.165 -10.244 1.00 97.50 231 LEU A O 1
ATOM 1734 N N . LEU A 1 232 ? 17.152 7.905 -8.411 1.00 97.06 232 LEU A N 1
ATOM 1735 C CA . LEU A 1 232 ? 17.624 6.660 -9.019 1.00 97.06 232 LEU A CA 1
ATOM 1736 C C . LEU A 1 232 ? 16.788 6.266 -10.240 1.00 97.06 232 LEU A C 1
ATOM 1738 O O . LEU A 1 232 ? 17.355 5.902 -11.264 1.00 97.06 232 LEU A O 1
ATOM 1742 N N . TYR A 1 233 ? 15.461 6.382 -10.177 1.00 97.44 233 TYR A N 1
ATOM 1743 C CA . TYR A 1 233 ? 14.586 6.044 -11.301 1.00 97.44 233 TYR A CA 1
ATOM 1744 C C . TYR A 1 233 ? 14.815 6.926 -12.521 1.00 97.44 233 TYR A C 1
ATOM 1746 O O . TYR A 1 233 ? 14.871 6.408 -13.634 1.00 97.44 233 TYR A O 1
ATOM 1754 N N . ILE A 1 234 ? 14.994 8.234 -12.327 1.00 97.69 234 ILE A N 1
ATOM 1755 C CA . ILE A 1 234 ? 15.304 9.160 -13.423 1.00 97.69 234 ILE A CA 1
ATOM 1756 C C . ILE A 1 234 ? 16.660 8.806 -14.038 1.00 97.69 234 ILE A C 1
ATOM 1758 O O . ILE A 1 234 ? 16.752 8.661 -15.256 1.00 97.69 234 ILE A O 1
ATOM 1762 N N . LEU A 1 235 ? 17.691 8.608 -13.208 1.00 97.31 235 LEU A N 1
ATOM 1763 C CA . LEU A 1 235 ? 19.037 8.266 -13.678 1.00 97.31 235 LEU A CA 1
ATOM 1764 C C . LEU A 1 235 ? 19.053 6.948 -14.457 1.00 97.31 235 LEU A C 1
ATOM 1766 O O . LEU A 1 235 ? 19.608 6.894 -15.551 1.00 97.31 235 LEU A O 1
ATOM 1770 N N . VAL A 1 236 ? 18.410 5.905 -13.931 1.00 97.69 236 VAL A N 1
ATOM 1771 C CA . VAL A 1 236 ? 18.312 4.594 -14.589 1.00 97.69 236 VAL A CA 1
ATOM 1772 C C . VAL A 1 236 ? 17.496 4.682 -15.876 1.00 97.69 236 VAL A C 1
ATOM 1774 O O . VAL A 1 236 ? 17.870 4.057 -16.864 1.00 97.69 236 VAL A O 1
ATOM 1777 N N . SER A 1 237 ? 16.427 5.481 -15.902 1.00 97.38 237 SER A N 1
ATOM 1778 C CA . SER A 1 237 ? 15.613 5.688 -17.106 1.00 97.38 237 SER A CA 1
ATOM 1779 C C . SER A 1 237 ? 16.409 6.342 -18.223 1.00 97.38 237 SER A C 1
ATOM 1781 O O . SER A 1 237 ? 16.481 5.785 -19.313 1.00 97.38 237 SER A O 1
ATOM 1783 N N . VAL A 1 238 ? 17.059 7.476 -17.945 1.00 97.06 238 VAL A N 1
ATOM 1784 C CA . VAL A 1 238 ? 17.908 8.161 -18.929 1.00 97.06 238 VAL A CA 1
ATOM 1785 C C . VAL A 1 238 ? 19.022 7.225 -19.397 1.00 97.06 238 VAL A C 1
ATOM 1787 O O . VAL A 1 238 ? 19.180 7.033 -20.594 1.00 97.06 238 VAL A O 1
ATOM 1790 N N . SER A 1 239 ? 19.704 6.551 -18.465 1.00 96.94 239 SER A N 1
ATOM 1791 C CA . SER A 1 239 ? 20.783 5.601 -18.770 1.00 96.94 239 SER A CA 1
ATOM 1792 C C . SER A 1 239 ? 20.331 4.462 -19.681 1.00 96.94 239 SER A C 1
ATOM 1794 O O . SER A 1 239 ? 20.998 4.150 -20.661 1.00 96.94 239 SER A O 1
ATOM 1796 N N . SER A 1 240 ? 19.181 3.854 -19.385 1.00 97.19 240 SER A N 1
ATOM 1797 C CA . SER A 1 240 ? 18.647 2.730 -20.161 1.00 97.19 240 SER A CA 1
ATOM 1798 C C . SER A 1 240 ? 18.305 3.152 -21.590 1.00 97.19 240 SER A C 1
ATOM 1800 O O . SER A 1 240 ? 18.648 2.448 -22.538 1.00 97.19 240 SER A O 1
ATOM 1802 N N . ILE A 1 241 ? 17.691 4.329 -21.747 1.00 96.75 241 ILE A N 1
ATOM 1803 C CA . ILE A 1 241 ? 17.394 4.908 -23.060 1.00 96.75 241 ILE A CA 1
ATOM 1804 C C . ILE A 1 241 ? 18.682 5.239 -23.821 1.00 96.75 241 ILE A C 1
ATOM 1806 O O . ILE A 1 241 ? 18.769 4.937 -25.006 1.00 96.75 241 ILE A O 1
ATOM 1810 N N . SER A 1 242 ? 19.697 5.795 -23.155 1.00 96.00 242 SER A N 1
ATOM 1811 C CA . SER A 1 242 ? 20.980 6.130 -23.783 1.00 96.00 242 SER A CA 1
ATOM 1812 C C . SER A 1 242 ? 21.760 4.915 -24.288 1.00 96.00 242 SER A C 1
ATOM 1814 O O . SER A 1 242 ? 22.552 5.061 -25.214 1.00 96.00 242 SER A O 1
ATOM 1816 N N . ILE A 1 243 ? 21.575 3.739 -23.680 1.00 95.75 243 ILE A N 1
ATOM 1817 C CA . ILE A 1 243 ? 22.323 2.529 -24.042 1.00 95.75 243 ILE A CA 1
ATOM 1818 C C . ILE A 1 243 ? 21.615 1.735 -25.146 1.00 95.75 243 ILE A C 1
ATOM 1820 O O . ILE A 1 243 ? 22.269 1.354 -26.112 1.00 95.75 243 ILE A O 1
ATOM 1824 N N . ILE A 1 244 ? 20.306 1.470 -25.019 1.00 95.19 244 ILE A N 1
ATOM 1825 C CA . ILE A 1 244 ? 19.582 0.584 -25.961 1.00 95.19 244 ILE A CA 1
ATOM 1826 C C . ILE A 1 244 ? 18.355 1.212 -26.634 1.00 95.19 244 ILE A C 1
ATOM 1828 O O . ILE A 1 244 ? 17.769 0.596 -27.520 1.00 95.19 244 ILE A O 1
ATOM 1832 N N . GLY A 1 245 ? 17.948 2.421 -26.240 1.00 94.62 245 GLY A N 1
ATOM 1833 C CA . GLY A 1 245 ? 16.741 3.077 -26.753 1.00 94.62 245 GLY A CA 1
ATOM 1834 C C . GLY A 1 245 ? 15.425 2.499 -26.211 1.00 94.62 245 GLY A C 1
ATOM 1835 O O . GLY A 1 245 ? 15.373 1.414 -25.631 1.00 94.62 245 GLY A O 1
ATOM 1836 N N . ALA A 1 246 ? 14.328 3.246 -26.379 1.00 94.94 246 ALA A N 1
ATOM 1837 C CA . ALA A 1 246 ? 13.024 2.878 -25.814 1.00 94.94 246 ALA A CA 1
ATOM 1838 C C . ALA A 1 246 ? 12.398 1.626 -26.446 1.00 94.94 246 ALA A C 1
ATOM 1840 O O . ALA A 1 246 ? 11.727 0.860 -25.755 1.00 94.94 246 ALA A O 1
ATOM 1841 N N . GLU A 1 247 ? 12.603 1.426 -27.749 1.00 92.12 247 GLU A N 1
ATOM 1842 C CA . GLU A 1 247 ? 11.987 0.323 -28.488 1.00 92.12 247 GLU A CA 1
ATOM 1843 C C . GLU A 1 247 ? 12.526 -1.035 -28.024 1.00 92.12 247 GLU A C 1
ATOM 1845 O O . GLU A 1 247 ? 11.747 -1.927 -27.683 1.00 92.12 247 GLU A O 1
ATOM 1850 N N . GLU A 1 248 ? 13.851 -1.176 -27.949 1.00 93.31 248 GLU A N 1
ATOM 1851 C CA . GLU A 1 248 ? 14.491 -2.421 -27.519 1.00 93.31 248 GLU A CA 1
ATOM 1852 C C . GLU A 1 248 ? 14.265 -2.676 -26.024 1.00 93.31 248 GLU A C 1
ATOM 1854 O O . GLU A 1 248 ? 13.937 -3.791 -25.609 1.00 93.31 248 GLU A O 1
ATOM 1859 N N . LEU A 1 249 ? 14.321 -1.613 -25.212 1.00 95.31 249 LEU A N 1
ATOM 1860 C CA . LEU A 1 249 ? 13.990 -1.676 -23.790 1.00 95.31 249 LEU A CA 1
ATOM 1861 C C . LEU A 1 249 ? 12.555 -2.180 -23.562 1.00 95.31 249 LEU A C 1
ATOM 1863 O O . LEU A 1 249 ? 12.319 -2.958 -22.637 1.00 95.31 249 LEU A O 1
ATOM 1867 N N . GLY A 1 250 ? 11.607 -1.777 -24.415 1.00 92.62 250 GLY A N 1
ATOM 1868 C CA . GLY A 1 250 ? 10.201 -2.173 -24.331 1.00 92.62 250 GLY A CA 1
ATOM 1869 C C . GLY A 1 250 ? 9.900 -3.622 -24.701 1.00 92.62 250 GLY A C 1
ATOM 1870 O O . GLY A 1 250 ? 8.904 -4.173 -24.226 1.00 92.62 250 GLY A O 1
ATOM 1871 N N . LYS A 1 251 ? 10.761 -4.258 -25.499 1.00 91.31 251 LYS A N 1
ATOM 1872 C CA . LYS A 1 251 ? 10.608 -5.660 -25.919 1.00 91.31 251 LYS A CA 1
ATOM 1873 C C . LYS A 1 251 ? 11.188 -6.651 -24.908 1.00 91.31 251 LYS A C 1
ATOM 1875 O O . LYS A 1 251 ? 10.804 -7.820 -24.912 1.00 91.31 251 LYS A O 1
ATOM 1880 N N . SER A 1 252 ? 12.097 -6.208 -24.038 1.00 90.38 252 SER A N 1
ATOM 1881 C CA . SER A 1 252 ? 12.826 -7.111 -23.147 1.00 90.38 252 SER A CA 1
ATOM 1882 C C . SER A 1 252 ? 12.006 -7.551 -21.918 1.00 90.38 252 SER A C 1
ATOM 1884 O O . SER A 1 252 ? 11.511 -6.704 -21.169 1.00 90.38 252 SER A O 1
ATOM 1886 N N . PRO A 1 253 ? 11.923 -8.866 -21.623 1.00 86.38 253 PRO A N 1
ATOM 1887 C CA . PRO A 1 253 ? 11.355 -9.371 -20.369 1.00 86.38 253 PRO A CA 1
ATOM 1888 C C . PRO A 1 253 ? 12.284 -9.163 -19.156 1.00 86.38 253 PRO A C 1
ATOM 1890 O O . PRO A 1 253 ? 11.844 -9.315 -18.017 1.00 86.38 253 PRO A O 1
ATOM 1893 N N . ALA A 1 254 ? 13.555 -8.825 -19.397 1.00 93.44 254 ALA A N 1
ATOM 1894 C CA . ALA A 1 254 ? 14.590 -8.568 -18.397 1.00 93.44 254 ALA A CA 1
ATOM 1895 C C . ALA A 1 254 ? 15.314 -7.250 -18.749 1.00 93.44 254 ALA A C 1
ATOM 1897 O O . ALA A 1 254 ? 16.467 -7.265 -19.195 1.00 93.44 254 ALA A O 1
ATOM 1898 N N . PRO A 1 255 ? 14.635 -6.093 -18.622 1.00 95.12 255 PRO A N 1
ATOM 1899 C CA . PRO A 1 255 ? 15.052 -4.850 -19.269 1.00 95.12 255 PRO A CA 1
ATOM 1900 C C . PRO A 1 255 ? 16.430 -4.369 -18.815 1.00 95.12 255 PRO A C 1
ATOM 1902 O O . PRO A 1 255 ? 17.259 -4.037 -19.656 1.00 95.12 255 PRO A O 1
ATOM 1905 N N . LEU A 1 256 ? 16.728 -4.399 -17.512 1.00 96.44 256 LEU A N 1
ATOM 1906 C CA . LEU A 1 256 ? 18.033 -3.940 -17.022 1.00 96.44 256 LEU A CA 1
ATOM 1907 C C . LEU A 1 256 ? 19.167 -4.908 -17.376 1.00 96.44 256 LEU A C 1
ATOM 1909 O O . LEU A 1 256 ? 20.289 -4.465 -17.602 1.00 96.44 256 LEU A O 1
ATOM 1913 N N . THR A 1 257 ? 18.884 -6.209 -17.500 1.00 95.88 257 THR A N 1
ATOM 1914 C CA . THR A 1 257 ? 19.857 -7.159 -18.057 1.00 95.88 257 THR A CA 1
ATOM 1915 C C . THR A 1 257 ? 20.161 -6.832 -19.512 1.00 95.88 257 THR A C 1
ATOM 1917 O O . THR A 1 257 ? 21.329 -6.836 -19.887 1.00 95.88 257 THR A O 1
ATOM 1920 N N . ALA A 1 258 ? 19.146 -6.512 -20.317 1.00 95.62 258 ALA A N 1
ATOM 1921 C CA . ALA A 1 258 ? 19.327 -6.106 -21.713 1.00 95.62 258 ALA A CA 1
ATOM 1922 C C . ALA A 1 258 ? 20.196 -4.842 -21.818 1.00 95.62 258 ALA A C 1
ATOM 1924 O O . ALA A 1 258 ? 21.162 -4.821 -22.577 1.00 95.62 258 ALA A O 1
ATOM 1925 N N . VAL A 1 259 ? 19.908 -3.834 -20.986 1.00 96.75 259 VAL A N 1
ATOM 1926 C CA . VAL A 1 259 ? 20.682 -2.586 -20.900 1.00 96.75 259 VAL A CA 1
ATOM 1927 C C . VAL A 1 259 ? 22.146 -2.869 -20.574 1.00 96.75 259 VAL A C 1
ATOM 1929 O O . VAL A 1 259 ? 23.039 -2.437 -21.297 1.00 96.75 259 VAL A O 1
ATOM 1932 N N . VAL A 1 260 ? 22.410 -3.621 -19.504 1.00 96.88 260 VAL A N 1
ATOM 1933 C CA . VAL A 1 260 ? 23.789 -3.909 -19.095 1.00 96.88 260 VAL A CA 1
ATOM 1934 C C . VAL A 1 260 ? 24.502 -4.775 -20.127 1.00 96.88 260 VAL A C 1
ATOM 1936 O O . VAL A 1 260 ? 25.654 -4.495 -20.423 1.00 96.88 260 VAL A O 1
ATOM 1939 N N . SER A 1 261 ? 23.836 -5.768 -20.720 1.00 95.31 261 SER A N 1
ATOM 1940 C CA . SER A 1 261 ? 24.454 -6.662 -21.714 1.00 95.31 261 SER A CA 1
ATOM 1941 C C . SER A 1 261 ? 24.831 -5.934 -23.005 1.00 95.31 261 SER A C 1
ATOM 1943 O O . SER A 1 261 ? 25.824 -6.286 -23.632 1.00 95.31 261 SER A O 1
ATOM 1945 N N . ALA A 1 262 ? 24.069 -4.908 -23.393 1.00 94.69 262 ALA A N 1
ATOM 1946 C CA . ALA A 1 262 ? 24.389 -4.088 -24.556 1.00 94.69 262 ALA A CA 1
ATOM 1947 C C . ALA A 1 262 ? 25.610 -3.181 -24.329 1.00 94.69 262 ALA A C 1
ATOM 1949 O O . ALA A 1 262 ? 26.361 -2.919 -25.265 1.00 94.69 262 ALA A O 1
ATOM 1950 N N . ALA A 1 263 ? 25.831 -2.718 -23.094 1.00 94.31 263 ALA A N 1
ATOM 1951 C CA . ALA A 1 263 ? 26.998 -1.906 -22.749 1.00 94.31 263 ALA A CA 1
ATOM 1952 C C . ALA A 1 263 ? 28.238 -2.744 -22.387 1.00 94.31 263 ALA A C 1
ATOM 1954 O O . ALA A 1 263 ? 29.354 -2.394 -22.763 1.00 94.31 263 ALA A O 1
ATOM 1955 N N . LEU A 1 264 ? 28.044 -3.821 -21.622 1.00 94.56 264 LEU A N 1
ATOM 1956 C CA . LEU A 1 264 ? 29.059 -4.716 -21.066 1.00 94.56 264 LEU A CA 1
ATOM 1957 C C . LEU A 1 264 ? 28.516 -6.163 -21.086 1.00 94.56 264 LEU A C 1
ATOM 1959 O O . LEU A 1 264 ? 27.895 -6.595 -20.107 1.00 94.56 264 LEU A O 1
ATOM 1963 N N . PRO A 1 265 ? 28.750 -6.938 -22.165 1.00 92.31 265 PRO A N 1
ATOM 1964 C CA . PRO A 1 265 ? 28.163 -8.272 -22.346 1.00 92.31 265 PRO A CA 1
ATOM 1965 C C . PRO A 1 265 ? 28.390 -9.230 -21.167 1.00 92.31 265 PRO A C 1
ATOM 1967 O O . PRO A 1 265 ? 27.484 -9.950 -20.750 1.00 92.31 265 PRO A O 1
ATOM 1970 N N . GLU A 1 266 ? 29.579 -9.184 -20.567 1.00 91.75 266 GLU A N 1
ATOM 1971 C CA . GLU A 1 266 ? 29.987 -10.031 -19.437 1.00 91.75 266 GLU A CA 1
ATOM 1972 C C . GLU A 1 266 ? 29.226 -9.710 -18.136 1.00 91.75 266 GLU A C 1
ATOM 1974 O O . GLU A 1 266 ? 29.078 -10.565 -17.262 1.00 91.75 266 GLU A O 1
ATOM 1979 N N . ALA A 1 267 ? 28.702 -8.487 -17.999 1.00 94.44 267 ALA A N 1
ATOM 1980 C CA . ALA A 1 267 ? 28.022 -8.022 -16.792 1.00 94.44 267 ALA A CA 1
ATOM 1981 C C . ALA A 1 267 ? 26.507 -8.314 -16.784 1.00 94.44 267 ALA A C 1
ATOM 1983 O O . ALA A 1 267 ? 25.855 -8.158 -15.747 1.00 94.44 267 ALA A O 1
ATOM 1984 N N . GLY A 1 268 ? 25.932 -8.782 -17.899 1.00 92.19 268 GLY A N 1
ATOM 1985 C CA . GLY A 1 268 ? 24.504 -9.108 -18.000 1.00 92.19 268 GLY A CA 1
ATOM 1986 C C . GLY A 1 268 ? 24.046 -10.193 -17.016 1.00 92.19 268 GLY A C 1
ATOM 1987 O O . GLY A 1 268 ? 22.978 -10.089 -16.402 1.00 92.19 268 GLY A O 1
ATOM 1988 N N . PHE A 1 269 ? 24.882 -11.213 -16.794 1.00 92.50 269 PHE A N 1
ATOM 1989 C CA . PHE A 1 269 ? 24.601 -12.271 -15.819 1.00 92.50 269 PHE A CA 1
ATOM 1990 C C . PHE A 1 269 ? 24.530 -11.719 -14.388 1.00 92.50 269 PHE A C 1
ATOM 1992 O O . PHE A 1 269 ? 23.585 -12.005 -13.651 1.00 92.50 269 PHE A O 1
ATOM 1999 N N . LEU A 1 270 ? 25.492 -10.868 -14.015 1.00 94.56 270 LEU A N 1
ATOM 2000 C CA . LEU A 1 270 ? 25.511 -10.212 -12.708 1.00 94.56 270 LEU A CA 1
ATOM 2001 C C . LEU A 1 270 ? 24.256 -9.353 -12.502 1.00 94.56 270 LEU A C 1
ATOM 2003 O O . LEU A 1 270 ? 23.637 -9.419 -11.441 1.00 94.56 270 LEU A O 1
ATOM 2007 N N . MET A 1 271 ? 23.841 -8.602 -13.527 1.00 95.19 271 MET A N 1
ATOM 2008 C CA . MET A 1 271 ? 22.631 -7.780 -13.467 1.00 95.19 271 MET A CA 1
ATOM 2009 C C . MET A 1 271 ? 21.364 -8.623 -13.269 1.00 95.19 271 MET A C 1
ATOM 2011 O O . MET A 1 271 ? 20.502 -8.266 -12.465 1.00 95.19 271 MET A O 1
ATOM 2015 N N . SER A 1 272 ? 21.280 -9.780 -13.930 1.00 93.94 272 SER A N 1
ATOM 2016 C CA . SER A 1 272 ? 20.169 -10.723 -13.752 1.00 93.94 272 SER A CA 1
ATOM 2017 C C . SER A 1 272 ? 20.117 -11.275 -12.329 1.00 93.94 272 SER A C 1
ATOM 2019 O O . SER A 1 272 ? 19.046 -11.324 -11.726 1.00 93.94 272 SER A O 1
ATOM 2021 N N . LEU A 1 273 ? 21.270 -11.632 -11.753 1.00 94.00 273 LEU A N 1
ATOM 2022 C CA . LEU A 1 273 ? 21.350 -12.098 -10.369 1.00 94.00 273 LEU A CA 1
ATOM 2023 C C . LEU A 1 273 ? 20.878 -11.011 -9.393 1.00 94.00 273 LEU A C 1
ATOM 2025 O O . LEU A 1 273 ? 20.070 -11.290 -8.508 1.00 94.00 273 LEU A O 1
ATOM 2029 N N . ILE A 1 274 ? 21.319 -9.766 -9.594 1.00 94.75 274 ILE A N 1
ATOM 2030 C CA . ILE A 1 274 ? 20.877 -8.619 -8.791 1.00 94.75 274 ILE A CA 1
ATOM 2031 C C . ILE A 1 274 ? 19.358 -8.435 -8.897 1.00 94.75 274 ILE A C 1
ATOM 2033 O O . ILE A 1 274 ? 18.689 -8.288 -7.876 1.00 94.75 274 ILE A O 1
ATOM 2037 N N . ALA A 1 275 ? 18.794 -8.508 -10.104 1.00 94.06 275 ALA A N 1
ATOM 2038 C CA . ALA A 1 275 ? 17.358 -8.364 -10.323 1.00 94.06 275 ALA A CA 1
ATOM 2039 C C . ALA A 1 275 ? 16.524 -9.501 -9.699 1.00 94.06 275 ALA A C 1
ATOM 2041 O O . ALA A 1 275 ? 15.429 -9.259 -9.183 1.00 94.06 275 ALA A O 1
ATOM 2042 N N . LEU A 1 276 ? 17.034 -10.737 -9.690 1.00 93.75 276 LEU A N 1
ATOM 2043 C CA . LEU A 1 276 ? 16.391 -11.864 -9.008 1.00 93.75 276 LEU A CA 1
ATOM 2044 C C . LEU A 1 276 ? 16.385 -11.674 -7.489 1.00 93.75 276 LEU A C 1
ATOM 2046 O O . LEU A 1 276 ? 15.359 -11.916 -6.851 1.00 93.75 276 LEU A O 1
ATOM 2050 N N . PHE A 1 277 ? 17.490 -11.201 -6.905 1.00 90.81 277 PHE A N 1
ATOM 2051 C CA . PHE A 1 277 ? 17.532 -10.835 -5.485 1.00 90.81 277 PHE A CA 1
ATOM 2052 C C . PHE A 1 277 ? 16.555 -9.698 -5.173 1.00 90.81 277 PHE A C 1
ATOM 2054 O O . PHE A 1 277 ? 15.775 -9.816 -4.227 1.00 90.81 277 PHE A O 1
ATOM 2061 N N . ALA A 1 278 ? 16.540 -8.664 -6.017 1.00 91.75 278 ALA A N 1
ATOM 2062 C CA . ALA A 1 278 ? 15.664 -7.508 -5.889 1.00 91.75 278 ALA A CA 1
ATOM 2063 C C . ALA A 1 278 ? 14.185 -7.894 -5.835 1.00 91.75 278 ALA A C 1
ATOM 2065 O O . ALA A 1 278 ? 13.466 -7.633 -4.872 1.00 91.75 278 ALA A O 1
ATOM 2066 N N . THR A 1 279 ? 13.734 -8.588 -6.875 1.00 92.94 279 THR A N 1
ATOM 2067 C CA . THR A 1 279 ? 12.340 -9.015 -7.000 1.00 92.94 279 THR A CA 1
ATOM 2068 C C . THR A 1 279 ? 11.950 -10.014 -5.907 1.00 92.94 279 THR A C 1
ATOM 2070 O O . THR A 1 279 ? 10.859 -9.902 -5.347 1.00 92.94 279 THR A O 1
ATOM 2073 N N . SER A 1 280 ? 12.845 -10.930 -5.516 1.00 92.19 280 SER A N 1
ATOM 2074 C CA . SER A 1 280 ? 12.604 -11.860 -4.400 1.00 92.19 280 SER A CA 1
ATOM 2075 C C . SER A 1 280 ? 12.373 -11.137 -3.076 1.00 92.19 280 SER A C 1
ATOM 2077 O O . SER A 1 280 ? 11.441 -11.465 -2.337 1.00 92.19 280 SER A O 1
ATOM 2079 N N . ASN A 1 281 ? 13.202 -10.142 -2.769 1.00 88.69 281 ASN A N 1
ATOM 2080 C CA . ASN A 1 281 ? 13.077 -9.377 -1.539 1.00 88.69 281 ASN A CA 1
ATOM 2081 C C . ASN A 1 281 ? 11.775 -8.575 -1.502 1.00 88.69 281 ASN A C 1
ATOM 2083 O O . ASN A 1 281 ? 11.045 -8.651 -0.510 1.00 88.69 281 ASN A O 1
ATOM 2087 N N . THR A 1 282 ? 11.420 -7.899 -2.599 1.00 90.94 282 THR A N 1
ATOM 2088 C CA . THR A 1 282 ? 10.140 -7.187 -2.697 1.00 90.94 282 THR A CA 1
ATOM 2089 C C . THR A 1 282 ? 8.954 -8.135 -2.452 1.00 90.94 282 THR A C 1
ATOM 2091 O O . THR A 1 282 ? 8.084 -7.817 -1.637 1.00 90.94 282 THR A O 1
ATOM 2094 N N . VAL A 1 283 ? 8.933 -9.338 -3.054 1.00 93.25 283 VAL A N 1
ATOM 2095 C CA . VAL A 1 283 ? 7.875 -10.336 -2.784 1.00 93.25 283 VAL A CA 1
ATOM 2096 C C . VAL A 1 283 ? 7.848 -10.722 -1.304 1.00 93.25 283 VAL A C 1
ATOM 2098 O O . VAL A 1 283 ? 6.781 -10.717 -0.687 1.00 93.25 283 VAL A O 1
ATOM 2101 N N . LEU A 1 284 ? 9.001 -11.035 -0.704 1.00 89.44 284 LEU A N 1
ATOM 2102 C CA . LEU A 1 284 ? 9.076 -11.444 0.700 1.00 89.44 284 LEU A CA 1
ATOM 2103 C C . LEU A 1 284 ? 8.517 -10.362 1.636 1.00 89.44 284 LEU A C 1
ATOM 2105 O O . LEU A 1 284 ? 7.736 -10.675 2.540 1.00 89.44 284 LEU A O 1
ATOM 2109 N N . VAL A 1 285 ? 8.886 -9.097 1.414 1.00 86.81 285 VAL A N 1
ATOM 2110 C CA . VAL A 1 285 ? 8.395 -7.957 2.199 1.00 86.81 285 VAL A CA 1
ATOM 2111 C C . VAL A 1 285 ? 6.877 -7.844 2.094 1.00 86.81 285 VAL A C 1
ATOM 2113 O O . VAL A 1 285 ? 6.209 -7.756 3.128 1.00 86.81 285 VAL A O 1
ATOM 2116 N N . ILE A 1 286 ? 6.316 -7.930 0.885 1.00 90.88 286 ILE A N 1
ATOM 2117 C CA . ILE A 1 286 ? 4.866 -7.860 0.674 1.00 90.88 286 ILE A CA 1
ATOM 2118 C C . ILE A 1 286 ? 4.150 -9.009 1.404 1.00 90.88 286 ILE A C 1
ATOM 2120 O O . ILE A 1 286 ? 3.209 -8.769 2.166 1.00 90.88 286 ILE A O 1
ATOM 2124 N N . LEU A 1 287 ? 4.625 -10.254 1.268 1.00 91.50 287 LEU A N 1
ATOM 2125 C CA . LEU A 1 287 ? 4.033 -11.413 1.952 1.00 91.50 287 LEU A CA 1
ATOM 2126 C C . LEU A 1 287 ? 4.034 -11.242 3.485 1.00 91.50 287 LEU A C 1
ATOM 2128 O O . LEU A 1 287 ? 3.066 -11.604 4.170 1.00 91.50 287 LEU A O 1
ATOM 2132 N N . ILE A 1 288 ? 5.102 -10.670 4.050 1.00 86.56 288 ILE A N 1
ATOM 2133 C CA . ILE A 1 288 ? 5.197 -10.362 5.485 1.00 86.56 288 ILE A CA 1
ATOM 2134 C C . ILE A 1 288 ? 4.182 -9.281 5.877 1.00 86.56 288 ILE A C 1
ATOM 2136 O O . ILE A 1 288 ? 3.461 -9.447 6.865 1.00 86.56 288 ILE A O 1
ATOM 2140 N N . VAL A 1 289 ? 4.099 -8.185 5.121 1.00 87.06 289 VAL A N 1
ATOM 2141 C CA . VAL A 1 289 ? 3.181 -7.072 5.404 1.00 87.06 289 VAL A CA 1
ATOM 2142 C C . VAL A 1 289 ? 1.730 -7.550 5.397 1.00 87.06 289 VAL A C 1
ATOM 2144 O O . VAL A 1 289 ? 1.022 -7.381 6.395 1.00 87.06 289 VAL A O 1
ATOM 2147 N N . VAL A 1 290 ? 1.291 -8.214 4.325 1.00 91.56 290 VAL A N 1
ATOM 2148 C CA . VAL A 1 290 ? -0.115 -8.615 4.168 1.00 91.56 290 VAL A CA 1
ATOM 2149 C C . VAL A 1 290 ? -0.526 -9.637 5.225 1.00 91.56 290 VAL A C 1
ATOM 2151 O O . VAL A 1 290 ? -1.593 -9.524 5.838 1.00 91.56 290 VAL A O 1
ATOM 2154 N N . SER A 1 291 ? 0.337 -10.615 5.514 1.00 90.25 291 SER A N 1
ATOM 2155 C CA . SER A 1 291 ? 0.051 -11.604 6.557 1.00 90.25 291 SER A CA 1
ATOM 2156 C C . SER A 1 291 ? -0.078 -10.961 7.950 1.00 90.25 291 SER A C 1
ATOM 2158 O O . SER A 1 291 ? -0.952 -11.359 8.732 1.00 90.25 291 SER A O 1
ATOM 2160 N N . ARG A 1 292 ? 0.712 -9.913 8.248 1.00 85.25 292 ARG A N 1
ATOM 2161 C CA . ARG A 1 292 ? 0.592 -9.100 9.476 1.00 85.25 292 ARG A CA 1
ATOM 2162 C C . ARG A 1 292 ? -0.678 -8.246 9.489 1.00 85.25 292 ARG A C 1
ATOM 2164 O O . ARG A 1 292 ? -1.295 -8.134 10.550 1.00 85.25 292 ARG A O 1
ATOM 2171 N N . MET A 1 293 ? -1.105 -7.690 8.354 1.00 87.44 293 MET A N 1
ATOM 2172 C CA . MET A 1 293 ? -2.373 -6.954 8.246 1.00 87.44 293 MET A CA 1
ATOM 2173 C C . MET A 1 293 ? -3.578 -7.851 8.550 1.00 87.44 293 MET A C 1
ATOM 2175 O O . MET A 1 293 ? -4.408 -7.501 9.395 1.00 87.44 293 MET A O 1
ATOM 2179 N N . LEU A 1 294 ? -3.648 -9.038 7.934 1.00 89.75 294 LEU A N 1
ATOM 2180 C CA . LEU A 1 294 ? -4.712 -10.020 8.180 1.00 89.75 294 LEU A CA 1
ATOM 2181 C C . LEU A 1 294 ? -4.739 -10.478 9.642 1.00 89.75 294 LEU A C 1
ATOM 2183 O O . LEU A 1 294 ? -5.801 -10.515 10.269 1.00 89.75 294 LEU A O 1
ATOM 2187 N N . TYR A 1 295 ? -3.564 -10.759 10.214 1.00 84.88 295 TYR A N 1
ATOM 2188 C CA . TYR A 1 295 ? -3.424 -11.056 11.639 1.00 84.88 295 TYR A CA 1
ATOM 2189 C C . TYR A 1 295 ? -3.932 -9.898 12.516 1.00 84.88 295 TYR A C 1
ATOM 2191 O O . TYR A 1 295 ? -4.715 -10.115 13.443 1.00 84.88 295 TYR A O 1
ATOM 2199 N N . GLY A 1 296 ? -3.551 -8.657 12.198 1.00 80.50 296 GLY A N 1
ATOM 2200 C CA . GLY A 1 296 ? -3.990 -7.459 12.912 1.00 80.50 296 GLY A CA 1
ATOM 2201 C C . GLY A 1 296 ? -5.509 -7.271 12.881 1.00 80.50 296 GLY A C 1
ATOM 2202 O O . GLY A 1 296 ? -6.118 -6.975 13.913 1.00 80.50 296 GLY A O 1
ATOM 2203 N N . LEU A 1 297 ? -6.149 -7.503 11.731 1.00 83.62 297 LEU A N 1
ATOM 2204 C CA . LEU A 1 297 ? -7.608 -7.468 11.606 1.00 83.62 297 LEU A CA 1
ATOM 2205 C C . LEU A 1 297 ? -8.295 -8.595 12.391 1.00 83.62 297 LEU A C 1
ATOM 2207 O O . LEU A 1 297 ? -9.360 -8.363 12.975 1.00 83.62 297 LEU A O 1
ATOM 2211 N N . ALA A 1 298 ? -7.697 -9.787 12.444 1.00 84.81 298 ALA A N 1
ATOM 2212 C CA . ALA A 1 298 ? -8.209 -10.905 13.232 1.00 84.81 298 ALA A CA 1
ATOM 2213 C C . ALA A 1 298 ? -8.117 -10.621 14.740 1.00 84.81 298 ALA A C 1
ATOM 2215 O O . ALA A 1 298 ? -9.089 -10.821 15.468 1.00 84.81 298 ALA A O 1
ATOM 2216 N N . CYS A 1 299 ? -6.999 -10.062 15.214 1.00 77.69 299 CYS A N 1
ATOM 2217 C CA . CYS A 1 299 ? -6.849 -9.625 16.605 1.00 77.69 299 CYS A CA 1
ATOM 2218 C C . CYS A 1 299 ? -7.825 -8.506 16.989 1.00 77.69 299 CYS A C 1
ATOM 2220 O O . CYS A 1 299 ? -8.268 -8.438 18.136 1.00 77.69 299 CYS A O 1
ATOM 2222 N N . ASN A 1 300 ? -8.176 -7.644 16.033 1.00 72.00 300 ASN A N 1
ATOM 2223 C CA . ASN A 1 300 ? -9.165 -6.584 16.210 1.00 72.00 300 ASN A CA 1
ATOM 2224 C C . ASN A 1 300 ? -10.608 -7.059 16.036 1.00 72.00 300 ASN A C 1
ATOM 2226 O O . ASN A 1 300 ? -11.507 -6.215 16.027 1.00 72.00 300 ASN A O 1
ATOM 2230 N N . ASN A 1 301 ? -10.854 -8.375 15.948 1.00 75.75 301 ASN A N 1
ATOM 2231 C CA . ASN A 1 301 ? -12.208 -8.914 15.871 1.00 75.75 301 ASN A CA 1
ATOM 2232 C C . ASN A 1 301 ? -12.964 -8.354 14.645 1.00 75.75 301 ASN A C 1
ATOM 2234 O O . ASN A 1 301 ? -14.164 -8.120 14.695 1.00 75.75 301 ASN A O 1
ATOM 2238 N N . THR A 1 302 ? -12.249 -8.082 13.553 1.00 77.88 302 THR A N 1
ATOM 2239 C CA . THR A 1 302 ? -12.798 -7.575 12.280 1.00 77.88 302 THR A CA 1
ATOM 2240 C C . THR A 1 302 ? -12.595 -8.553 11.124 1.00 77.88 302 THR A C 1
ATOM 2242 O O . THR A 1 302 ? -13.007 -8.274 10.004 1.00 77.88 302 THR A O 1
ATOM 2245 N N . PHE A 1 303 ? -11.967 -9.696 11.405 1.00 85.81 303 PHE A N 1
ATOM 2246 C CA . PHE A 1 303 ? -11.669 -10.765 10.460 1.00 85.81 303 PHE A CA 1
ATOM 2247 C C . PHE A 1 303 ? -11.729 -12.129 11.171 1.00 85.81 303 PHE A C 1
ATOM 2249 O O . PHE A 1 303 ? -11.605 -12.158 12.403 1.00 85.81 303 PHE A O 1
ATOM 2256 N N . PRO A 1 304 ? -11.914 -13.258 10.456 1.00 85.81 304 PRO A N 1
ATOM 2257 C CA . PRO A 1 304 ? -11.958 -14.586 11.049 1.00 85.81 304 PRO A CA 1
ATOM 2258 C C . PRO A 1 304 ? -10.791 -14.862 11.994 1.00 85.81 304 PRO A C 1
ATOM 2260 O O . PRO A 1 304 ? -9.623 -14.751 11.625 1.00 85.81 304 PRO A O 1
ATOM 2263 N N . ALA A 1 305 ? -11.120 -15.297 13.214 1.00 84.56 305 ALA A N 1
ATOM 2264 C CA . ALA A 1 305 ? -10.146 -15.547 14.278 1.00 84.56 305 ALA A CA 1
ATOM 2265 C C . ALA A 1 305 ? -9.080 -16.593 13.900 1.00 84.56 305 ALA A C 1
ATOM 2267 O O . ALA A 1 305 ? -8.002 -16.617 14.490 1.00 84.56 305 ALA A O 1
ATOM 2268 N N . VAL A 1 306 ? -9.358 -17.440 12.902 1.00 85.62 306 VAL A N 1
ATOM 2269 C CA . VAL A 1 306 ? -8.412 -18.425 12.359 1.00 85.62 306 VAL A CA 1
ATOM 2270 C C . VAL A 1 306 ? -7.168 -17.739 11.776 1.00 85.62 306 VAL A C 1
ATOM 2272 O O . VAL A 1 306 ? -6.064 -18.226 11.991 1.00 85.62 306 VAL A O 1
ATOM 2275 N N . CYS A 1 307 ? -7.310 -16.555 11.169 1.00 86.69 307 CYS A N 1
ATOM 2276 C CA . CYS A 1 307 ? -6.185 -15.750 10.665 1.00 86.69 307 CYS A CA 1
ATOM 2277 C C . CYS A 1 307 ? -5.342 -15.126 11.797 1.00 86.69 307 CYS A C 1
ATOM 2279 O O . CYS A 1 307 ? -4.231 -14.652 11.585 1.00 86.69 307 CYS A O 1
ATOM 2281 N N . GLY A 1 308 ? -5.856 -15.147 13.031 1.00 83.81 308 GLY A N 1
ATOM 2282 C CA . GLY A 1 308 ? -5.129 -14.751 14.235 1.00 83.81 308 GLY A CA 1
ATOM 2283 C C . GLY A 1 308 ? -4.272 -15.871 14.838 1.00 83.81 308 GLY A C 1
ATOM 2284 O O . GLY A 1 308 ? -3.597 -15.640 15.840 1.00 83.81 308 GLY A O 1
ATOM 2285 N N . ARG A 1 309 ? -4.313 -17.097 14.290 1.00 84.75 309 ARG A N 1
ATOM 2286 C CA . ARG A 1 309 ? -3.540 -18.231 14.816 1.00 84.75 309 ARG A CA 1
ATOM 2287 C C . ARG A 1 309 ? -2.061 -18.060 14.488 1.00 84.75 309 ARG A C 1
ATOM 2289 O O . ARG A 1 309 ? -1.690 -17.905 13.329 1.00 84.75 309 ARG A O 1
ATOM 2296 N N . VAL A 1 310 ? -1.226 -18.148 15.518 1.00 84.56 310 VAL A N 1
ATOM 2297 C CA . VAL A 1 310 ? 0.234 -18.063 15.406 1.00 84.56 310 VAL A CA 1
ATOM 2298 C C . VAL A 1 310 ? 0.874 -19.419 15.686 1.00 84.56 310 VAL A C 1
ATOM 2300 O O . VAL A 1 310 ? 0.429 -20.139 16.578 1.00 84.56 310 VAL A O 1
ATOM 2303 N N . GLY A 1 311 ? 1.899 -19.774 14.910 1.00 77.25 311 GLY A N 1
ATOM 2304 C CA . GLY A 1 311 ? 2.673 -21.003 15.100 1.00 77.25 311 GLY A CA 1
ATOM 2305 C C . GLY A 1 311 ? 3.697 -20.878 16.233 1.00 77.25 311 GLY A C 1
ATOM 2306 O O . GLY A 1 311 ? 3.852 -19.812 16.836 1.00 77.25 311 GLY A O 1
ATOM 2307 N N . GLY A 1 312 ? 4.463 -21.947 16.486 1.00 67.12 312 GLY A N 1
ATOM 2308 C CA . GLY A 1 312 ? 5.508 -21.972 17.526 1.00 67.12 312 GLY A CA 1
ATOM 2309 C C . GLY A 1 312 ? 6.562 -20.861 17.389 1.00 67.12 312 GLY A C 1
ATOM 2310 O O . GLY A 1 312 ? 7.150 -20.432 18.379 1.00 67.12 312 GLY A O 1
ATOM 2311 N N . ARG A 1 313 ? 6.736 -20.318 16.176 1.00 68.88 313 ARG A N 1
ATOM 2312 C CA . ARG A 1 313 ? 7.665 -19.221 15.858 1.00 68.88 313 ARG A CA 1
ATOM 2313 C C . ARG A 1 313 ? 7.027 -17.822 15.842 1.00 68.88 313 ARG A C 1
ATOM 2315 O O . ARG A 1 313 ? 7.660 -16.867 15.404 1.00 68.88 31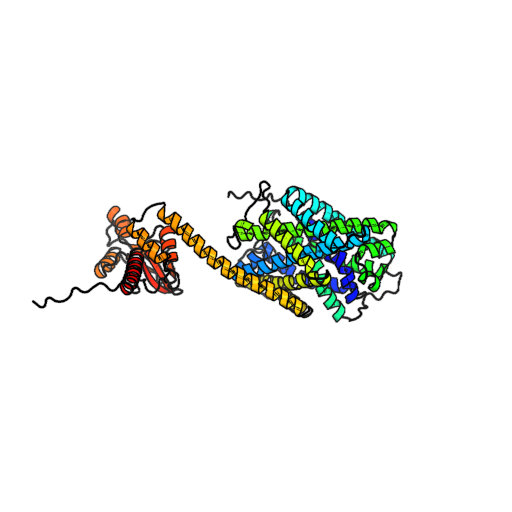3 ARG A O 1
ATOM 2322 N N . LYS A 1 314 ? 5.802 -17.675 16.369 1.00 76.56 314 LYS A N 1
ATOM 2323 C CA . LYS A 1 314 ? 5.018 -16.416 16.435 1.00 76.56 314 LYS A CA 1
ATOM 2324 C C . LYS A 1 314 ? 4.624 -15.824 15.074 1.00 76.56 314 LYS A C 1
ATOM 2326 O O . LYS A 1 314 ? 4.280 -14.649 14.992 1.00 76.56 314 LYS A O 1
ATOM 2331 N N . THR A 1 315 ? 4.636 -16.638 14.027 1.00 81.62 315 THR A N 1
ATOM 2332 C CA . THR A 1 315 ? 4.213 -16.289 12.666 1.00 81.62 315 THR A CA 1
ATOM 2333 C C . THR A 1 315 ? 2.738 -16.654 12.438 1.00 81.62 315 THR A C 1
ATOM 2335 O O . THR A 1 315 ? 2.317 -17.742 12.852 1.00 81.62 315 THR A O 1
ATOM 2338 N N . PRO A 1 316 ? 1.921 -15.776 11.816 1.00 87.25 316 PRO A N 1
ATOM 2339 C CA . PRO A 1 316 ? 0.501 -16.026 11.564 1.00 87.25 316 PRO A CA 1
ATOM 2340 C C . PRO A 1 316 ? 0.304 -16.955 10.355 1.00 87.25 316 PRO A C 1
ATOM 2342 O O . PRO A 1 316 ? -0.053 -16.519 9.263 1.00 87.25 316 PRO A O 1
ATOM 2345 N N . TYR A 1 317 ? 0.565 -18.248 10.543 1.00 88.69 317 TYR A N 1
ATOM 2346 C CA . TYR A 1 317 ? 0.691 -19.227 9.454 1.00 88.69 317 TYR A CA 1
ATOM 2347 C C . TYR A 1 317 ? -0.548 -19.361 8.561 1.00 88.69 317 TYR A C 1
ATOM 2349 O O . TYR A 1 317 ? -0.412 -19.581 7.364 1.00 88.69 317 TYR A O 1
ATOM 2357 N N . VAL A 1 318 ? -1.750 -19.184 9.117 1.00 91.44 318 VAL A N 1
ATOM 2358 C CA . VAL A 1 318 ? -2.993 -19.206 8.330 1.00 91.44 318 VAL A CA 1
ATOM 2359 C C . VAL A 1 318 ? -3.037 -18.019 7.373 1.00 91.44 318 VAL A C 1
ATOM 2361 O O . VAL A 1 318 ? -3.375 -18.185 6.207 1.00 91.44 318 VAL A O 1
ATOM 2364 N N . SER A 1 319 ? -2.667 -16.830 7.849 1.00 92.94 319 SER A N 1
ATOM 2365 C CA . SER A 1 319 ? -2.600 -15.634 7.010 1.00 92.94 319 SER A CA 1
ATOM 2366 C C . SER A 1 319 ? -1.536 -15.781 5.928 1.00 92.94 319 SER A C 1
ATOM 2368 O O . SER A 1 319 ? -1.800 -15.428 4.789 1.00 92.94 319 SER A O 1
ATOM 2370 N N . VAL A 1 320 ? -0.368 -16.349 6.256 1.00 92.69 320 VAL A N 1
ATOM 2371 C CA . VAL A 1 320 ? 0.686 -16.643 5.266 1.00 92.69 320 VAL A CA 1
ATOM 2372 C C . VAL A 1 320 ? 0.158 -17.577 4.175 1.00 92.69 320 VAL A C 1
ATOM 2374 O O . VAL A 1 320 ? 0.310 -17.278 2.996 1.00 92.69 320 VAL A O 1
ATOM 2377 N N . PHE A 1 321 ? -0.522 -18.660 4.556 1.00 94.69 321 PHE A N 1
ATOM 2378 C CA . PHE A 1 321 ? -1.093 -19.611 3.603 1.00 94.69 321 PHE A CA 1
ATOM 2379 C C . PHE A 1 321 ? -2.171 -18.982 2.709 1.00 94.69 321 PHE A C 1
ATOM 2381 O O . PHE A 1 321 ? -2.143 -19.173 1.497 1.00 94.69 321 PHE A O 1
ATOM 2388 N N . ILE A 1 322 ? -3.093 -18.195 3.279 1.00 95.19 322 ILE A N 1
ATOM 2389 C CA . ILE A 1 322 ? -4.132 -17.495 2.504 1.00 95.19 322 ILE A CA 1
ATOM 2390 C C . ILE A 1 322 ? -3.498 -16.539 1.491 1.00 95.19 322 ILE A C 1
ATOM 2392 O O . ILE A 1 322 ? -3.890 -16.545 0.329 1.00 95.19 322 ILE A O 1
ATOM 2396 N N . VAL A 1 323 ? -2.517 -15.740 1.918 1.00 95.88 323 VAL A N 1
ATOM 2397 C CA . VAL A 1 323 ? -1.825 -14.789 1.037 1.00 95.88 323 VAL A CA 1
ATOM 2398 C C . VAL A 1 323 ? -1.106 -15.529 -0.089 1.00 95.88 323 VAL A C 1
ATOM 2400 O O . VAL A 1 323 ? -1.281 -15.159 -1.242 1.00 95.88 323 VAL A O 1
ATOM 2403 N N . MET A 1 324 ? -0.386 -16.614 0.219 1.00 96.44 324 MET A N 1
ATOM 2404 C CA . MET A 1 324 ? 0.282 -17.451 -0.784 1.00 96.44 324 MET A CA 1
ATOM 2405 C C . MET A 1 324 ? -0.700 -17.974 -1.839 1.00 96.44 324 MET A C 1
ATOM 2407 O O . MET A 1 324 ? -0.473 -17.792 -3.031 1.00 96.44 324 MET A O 1
ATOM 2411 N N . VAL A 1 325 ? -1.801 -18.605 -1.411 1.00 96.88 325 VAL A N 1
ATOM 2412 C CA . VAL A 1 325 ? -2.801 -19.177 -2.328 1.00 96.88 325 VAL A CA 1
ATOM 2413 C C . VAL A 1 325 ? -3.440 -18.089 -3.184 1.00 96.88 325 VAL A C 1
ATOM 2415 O O . VAL A 1 325 ? -3.557 -18.258 -4.393 1.00 96.88 325 VAL A O 1
ATOM 2418 N N . MET A 1 326 ? -3.812 -16.957 -2.586 1.00 95.25 326 MET A N 1
ATOM 2419 C CA . MET A 1 326 ? -4.404 -15.850 -3.334 1.00 95.25 326 MET A CA 1
ATOM 2420 C C . MET A 1 326 ? -3.415 -15.266 -4.351 1.00 95.25 326 MET A C 1
ATOM 2422 O O . MET A 1 326 ? -3.792 -15.073 -5.503 1.00 95.25 326 MET A O 1
ATOM 2426 N N . SER A 1 327 ? -2.148 -15.052 -3.980 1.00 96.25 327 SER A N 1
ATOM 2427 C CA . SER A 1 327 ? -1.126 -14.573 -4.918 1.00 96.25 327 SER A CA 1
ATOM 2428 C C . SER A 1 327 ? -0.879 -15.565 -6.063 1.00 96.25 327 SER A C 1
ATOM 2430 O O . SER A 1 327 ? -0.711 -15.138 -7.204 1.00 96.25 327 SER A O 1
ATOM 2432 N N . LEU A 1 328 ? -0.927 -16.878 -5.808 1.00 95.88 328 LEU A N 1
ATOM 2433 C CA . LEU A 1 328 ? -0.852 -17.895 -6.865 1.00 95.88 328 LEU A CA 1
ATOM 2434 C C . LEU A 1 328 ? -2.041 -17.812 -7.833 1.00 95.88 328 LEU A C 1
ATOM 2436 O O . LEU A 1 328 ? -1.843 -17.909 -9.039 1.00 95.88 328 LEU A O 1
ATOM 2440 N N . VAL A 1 329 ? -3.261 -17.585 -7.334 1.00 93.25 329 VAL A N 1
ATOM 2441 C CA . VAL A 1 329 ? -4.454 -17.416 -8.186 1.00 93.25 329 VAL A CA 1
ATOM 2442 C C . VAL A 1 329 ? -4.303 -16.210 -9.114 1.00 93.25 329 VAL A C 1
ATOM 2444 O O . VAL A 1 329 ? -4.633 -16.305 -10.294 1.00 93.25 329 VAL A O 1
ATOM 2447 N N . PHE A 1 330 ? -3.751 -15.097 -8.624 1.00 90.69 330 PHE A N 1
ATOM 2448 C CA . PHE A 1 330 ? -3.536 -13.901 -9.445 1.00 90.69 330 PHE A CA 1
ATOM 2449 C C . PHE A 1 330 ? -2.493 -14.087 -10.558 1.00 90.69 330 PHE A C 1
ATOM 2451 O O . PHE A 1 330 ? -2.563 -13.364 -11.549 1.00 90.69 330 PHE A O 1
ATOM 2458 N N . LEU A 1 331 ? -1.600 -15.085 -10.472 1.00 90.50 331 LEU A N 1
ATOM 2459 C CA . LEU A 1 331 ? -0.710 -15.437 -11.591 1.00 90.50 331 LEU A CA 1
ATOM 2460 C C . LEU A 1 331 ? -1.478 -15.939 -12.827 1.00 90.50 331 LEU A C 1
ATOM 2462 O O . LEU A 1 331 ? -0.937 -15.903 -13.928 1.00 90.50 331 LEU A O 1
ATOM 2466 N N . LEU A 1 332 ? -2.720 -16.409 -12.657 1.00 84.25 332 LEU A N 1
ATOM 2467 C CA . LEU A 1 332 ? -3.541 -16.982 -13.730 1.00 84.25 332 LEU A CA 1
ATOM 2468 C C . LEU A 1 332 ? -4.392 -15.939 -14.471 1.00 84.25 332 LEU A C 1
ATOM 2470 O O . LEU A 1 332 ? -5.027 -16.271 -15.467 1.00 84.25 332 LEU A O 1
ATOM 2474 N N . ILE A 1 333 ? -4.454 -14.699 -13.974 1.00 75.19 333 ILE A N 1
ATOM 2475 C CA . ILE A 1 333 ? -5.435 -13.698 -14.426 1.00 75.19 333 ILE A CA 1
ATOM 2476 C C . ILE A 1 333 ? -4.950 -12.903 -15.649 1.00 75.19 333 ILE A C 1
ATOM 2478 O O . ILE A 1 333 ? -5.776 -12.400 -16.408 1.00 75.19 333 ILE A O 1
ATOM 2482 N N . GLY A 1 334 ? -3.639 -12.797 -15.891 1.00 71.00 334 GLY A N 1
ATOM 2483 C CA . GLY A 1 334 ? -3.135 -12.087 -17.069 1.00 71.00 334 GLY A CA 1
ATOM 2484 C C . GLY A 1 334 ? -1.634 -11.808 -17.067 1.00 71.00 334 GLY A C 1
ATOM 2485 O O . GLY A 1 334 ? -0.879 -12.333 -16.253 1.00 71.00 334 GLY A O 1
ATOM 2486 N N . GLY A 1 335 ? -1.198 -10.970 -18.011 1.00 84.81 335 GLY A N 1
ATOM 2487 C CA . GLY A 1 335 ? 0.196 -10.543 -18.129 1.00 84.81 335 GLY A CA 1
ATOM 2488 C C . GLY A 1 335 ? 0.615 -9.557 -17.035 1.00 84.81 335 GLY A C 1
ATOM 2489 O O . GLY A 1 335 ? -0.216 -8.893 -16.414 1.00 84.81 335 GLY A O 1
ATOM 2490 N N . ILE A 1 336 ? 1.929 -9.411 -16.845 1.00 87.75 336 ILE A N 1
ATOM 2491 C CA . ILE A 1 336 ? 2.508 -8.559 -15.795 1.00 87.75 336 ILE A CA 1
ATOM 2492 C C . ILE A 1 336 ? 1.990 -7.112 -15.836 1.00 87.75 336 ILE A C 1
ATOM 2494 O O . ILE A 1 336 ? 1.692 -6.545 -14.789 1.00 87.75 336 ILE A O 1
ATOM 2498 N N . LYS A 1 337 ? 1.799 -6.544 -17.037 1.00 90.19 337 LYS A N 1
ATOM 2499 C CA . LYS A 1 337 ? 1.246 -5.195 -17.239 1.00 90.19 337 LYS A CA 1
ATOM 2500 C C . LYS A 1 337 ? -0.163 -5.066 -16.652 1.00 90.19 337 LYS A C 1
ATOM 2502 O O . LYS A 1 337 ? -0.436 -4.121 -15.924 1.00 90.19 337 LYS A O 1
ATOM 2507 N N . THR A 1 338 ? -1.044 -6.023 -16.935 1.00 90.50 338 THR A N 1
ATOM 2508 C CA . THR A 1 338 ? -2.440 -6.016 -16.469 1.00 90.50 338 THR A CA 1
ATOM 2509 C C . THR A 1 338 ? -2.521 -6.119 -14.948 1.00 90.50 338 THR A C 1
ATOM 2511 O O . THR A 1 338 ? -3.280 -5.389 -14.316 1.00 90.50 338 THR A O 1
ATOM 2514 N N . ILE A 1 339 ? -1.715 -6.999 -14.350 1.00 91.62 339 ILE A N 1
ATOM 2515 C CA . ILE A 1 339 ? -1.700 -7.225 -12.898 1.00 91.62 339 ILE A CA 1
ATOM 2516 C C . ILE A 1 339 ? -1.063 -6.022 -12.168 1.00 91.62 339 ILE A C 1
ATOM 2518 O O . ILE A 1 339 ? -1.546 -5.613 -11.108 1.00 91.62 339 ILE A O 1
ATOM 2522 N N . ALA A 1 340 ? -0.044 -5.385 -12.760 1.00 93.50 340 ALA A N 1
ATOM 2523 C CA . ALA A 1 340 ? 0.514 -4.122 -12.269 1.00 93.50 340 ALA A CA 1
ATOM 2524 C C . ALA A 1 340 ? -0.539 -3.004 -12.277 1.00 93.50 340 ALA A C 1
ATOM 2526 O O . ALA A 1 340 ? -0.817 -2.416 -11.237 1.00 93.50 340 ALA A O 1
ATOM 2527 N N . MET A 1 341 ? -1.217 -2.791 -13.408 1.00 94.12 341 MET A N 1
ATOM 2528 C CA . MET A 1 341 ? -2.265 -1.772 -13.513 1.00 94.12 341 MET A CA 1
ATOM 2529 C C . MET A 1 341 ? -3.445 -2.035 -12.565 1.00 94.12 341 MET A C 1
ATOM 2531 O O . MET A 1 341 ? -3.993 -1.094 -12.000 1.00 94.12 341 MET A O 1
ATOM 2535 N N . LEU A 1 342 ? -3.828 -3.298 -12.337 1.00 94.25 342 LEU A N 1
ATOM 2536 C CA . LEU A 1 342 ? -4.852 -3.645 -11.344 1.00 94.25 342 LEU A CA 1
ATOM 2537 C C . LEU A 1 342 ? -4.419 -3.249 -9.921 1.00 94.25 342 LEU A C 1
ATOM 2539 O O . LEU A 1 342 ? -5.232 -2.763 -9.136 1.00 94.25 342 LEU A O 1
ATOM 2543 N N . THR A 1 343 ? -3.133 -3.420 -9.604 1.00 95.06 343 THR A N 1
ATOM 2544 C CA . THR A 1 343 ? -2.550 -2.953 -8.339 1.00 95.06 343 THR A CA 1
ATOM 2545 C C . THR A 1 343 ? -2.667 -1.428 -8.233 1.00 95.06 343 THR A C 1
ATOM 2547 O O . THR A 1 343 ? -3.131 -0.916 -7.212 1.00 95.06 343 THR A O 1
ATOM 2550 N N . ASP A 1 344 ? -2.306 -0.702 -9.293 1.00 96.44 344 ASP A N 1
ATOM 2551 C CA . ASP A 1 344 ? -2.331 0.763 -9.306 1.00 96.44 344 ASP A CA 1
ATOM 2552 C C . ASP A 1 344 ? -3.755 1.331 -9.180 1.00 96.44 344 ASP A C 1
ATOM 2554 O O . ASP A 1 344 ? -3.988 2.297 -8.451 1.00 96.44 344 ASP A O 1
ATOM 2558 N N . VAL A 1 345 ? -4.758 0.696 -9.793 1.00 97.25 345 VAL A N 1
ATOM 2559 C CA . VAL A 1 345 ? -6.166 1.084 -9.595 1.00 97.25 345 VAL A CA 1
ATOM 2560 C C . VAL A 1 345 ? -6.543 1.028 -8.110 1.00 97.25 345 VAL A C 1
ATOM 2562 O O . VAL A 1 345 ? -7.061 2.007 -7.562 1.00 97.25 345 VAL A O 1
ATOM 2565 N N . GLY A 1 346 ? -6.237 -0.082 -7.432 1.00 96.62 346 GLY A N 1
ATOM 2566 C CA . GLY A 1 346 ? -6.504 -0.228 -6.002 1.00 96.62 346 GLY A CA 1
ATOM 2567 C C . GLY A 1 346 ? -5.751 0.802 -5.150 1.00 96.62 346 GLY A C 1
ATOM 2568 O O . GLY A 1 346 ? -6.345 1.415 -4.253 1.00 96.62 346 GLY A O 1
ATOM 2569 N N . ILE A 1 347 ? -4.475 1.072 -5.461 1.00 96.31 347 ILE A N 1
ATOM 2570 C CA . ILE A 1 347 ? -3.675 2.023 -4.678 1.00 96.31 347 ILE A CA 1
ATOM 2571 C C . ILE A 1 347 ? -4.178 3.459 -4.816 1.00 96.31 347 ILE A C 1
ATOM 2573 O O . ILE A 1 347 ? -4.304 4.166 -3.812 1.00 96.31 347 ILE A O 1
ATOM 2577 N N . PHE A 1 348 ? -4.573 3.883 -6.020 1.00 97.69 348 PHE A N 1
ATOM 2578 C CA . PHE A 1 348 ? -5.135 5.217 -6.221 1.00 97.69 348 PHE A CA 1
ATOM 2579 C C . PHE A 1 348 ? -6.455 5.400 -5.468 1.00 97.69 348 PHE A C 1
ATOM 2581 O O . PHE A 1 348 ? -6.674 6.455 -4.859 1.00 97.69 348 PHE A O 1
ATOM 2588 N N . VAL A 1 349 ? -7.307 4.368 -5.407 1.00 97.50 349 VAL A N 1
ATOM 2589 C CA . VAL A 1 349 ? -8.525 4.401 -4.579 1.00 97.50 349 VAL A CA 1
ATOM 2590 C C . VAL A 1 349 ? -8.173 4.576 -3.098 1.00 97.50 349 VAL A C 1
ATOM 2592 O O . VAL A 1 349 ? -8.753 5.434 -2.422 1.00 97.50 349 VAL A O 1
ATOM 2595 N N . VAL A 1 350 ? -7.195 3.829 -2.576 1.00 97.31 350 VAL A N 1
ATOM 2596 C CA . VAL A 1 350 ? -6.720 3.981 -1.187 1.00 97.31 350 VAL A CA 1
ATOM 2597 C C . VAL A 1 350 ? -6.185 5.395 -0.941 1.00 97.31 350 VAL A C 1
ATOM 2599 O O . VAL A 1 350 ? -6.516 6.016 0.075 1.00 97.31 350 VAL A O 1
ATOM 2602 N N . TYR A 1 351 ? -5.418 5.948 -1.880 1.00 97.50 351 TYR A N 1
ATOM 2603 C CA . TYR A 1 351 ? -4.811 7.273 -1.761 1.00 97.50 351 TYR A CA 1
ATOM 2604 C C . TYR A 1 351 ? -5.851 8.390 -1.696 1.00 97.50 351 TYR A C 1
ATOM 2606 O O . TYR A 1 351 ? -5.698 9.316 -0.890 1.00 97.50 351 TYR A O 1
ATOM 2614 N N . VAL A 1 352 ? -6.964 8.277 -2.428 1.00 98.19 352 VAL A N 1
ATOM 2615 C CA . VAL A 1 352 ? -8.108 9.192 -2.273 1.00 98.19 352 VAL A CA 1
ATOM 2616 C C . VAL A 1 352 ? -8.601 9.199 -0.820 1.00 98.19 352 VAL A C 1
ATOM 2618 O O . VAL A 1 352 ? -8.762 10.266 -0.217 1.00 98.19 352 VAL A O 1
ATOM 2621 N N . PHE A 1 353 ? -8.778 8.027 -0.200 1.00 98.00 353 PHE A N 1
ATOM 2622 C CA . PHE A 1 353 ? -9.246 7.931 1.188 1.00 98.00 353 PHE A CA 1
ATOM 2623 C C . PHE A 1 353 ? -8.223 8.412 2.221 1.00 98.00 353 PHE A C 1
ATOM 2625 O O . PHE A 1 353 ? -8.615 9.000 3.237 1.00 98.00 353 PHE A O 1
ATOM 2632 N N . VAL A 1 354 ? -6.929 8.189 1.998 1.00 97.62 354 VAL A N 1
ATOM 2633 C CA . VAL A 1 354 ? -5.861 8.652 2.899 1.00 97.62 354 VAL A CA 1
ATOM 2634 C C . VAL A 1 354 ? -5.760 10.174 2.880 1.00 97.62 354 VAL A C 1
ATOM 2636 O O . VAL A 1 354 ? -5.805 10.811 3.939 1.00 97.62 354 VAL A O 1
ATOM 2639 N N . ASN A 1 355 ? -5.731 10.779 1.694 1.00 98.50 355 ASN A N 1
ATOM 2640 C CA . ASN A 1 355 ? -5.719 12.232 1.554 1.00 98.50 355 ASN A CA 1
ATOM 2641 C C . ASN A 1 355 ? -6.993 12.871 2.137 1.00 98.50 355 ASN A C 1
ATOM 2643 O O . ASN A 1 355 ? -6.920 13.832 2.913 1.00 98.50 355 ASN A O 1
ATOM 2647 N N . ALA A 1 356 ? -8.166 12.281 1.877 1.00 98.31 356 ALA A N 1
ATOM 2648 C CA . ALA A 1 356 ? -9.424 12.725 2.476 1.00 98.31 356 ALA A CA 1
ATOM 2649 C C . ALA A 1 356 ? -9.420 12.589 4.011 1.00 98.31 356 ALA A C 1
ATOM 2651 O O . ALA A 1 356 ? -9.974 13.436 4.722 1.00 98.31 356 ALA A O 1
ATOM 2652 N N . SER A 1 357 ? -8.761 11.554 4.545 1.00 97.75 357 SER A N 1
ATOM 2653 C CA . SER A 1 357 ? -8.598 11.361 5.988 1.00 97.75 357 SER A CA 1
ATOM 2654 C C . SER A 1 357 ? -7.781 12.482 6.621 1.00 97.75 357 SER A C 1
ATOM 2656 O O . SER A 1 357 ? -8.183 12.993 7.672 1.00 97.75 357 SER A O 1
ATOM 2658 N N . LEU A 1 358 ? -6.682 12.910 5.985 1.00 97.88 358 LEU A N 1
ATOM 2659 C CA . LEU A 1 358 ? -5.889 14.042 6.466 1.00 97.88 358 LEU A CA 1
ATOM 2660 C C . LEU A 1 358 ? -6.720 15.328 6.491 1.00 97.88 358 LEU A C 1
ATOM 2662 O O . LEU A 1 358 ? -6.806 15.972 7.543 1.00 97.88 358 LEU A O 1
ATOM 2666 N N . ILE A 1 359 ? -7.369 15.672 5.371 1.00 98.12 359 ILE A N 1
ATOM 2667 C CA . ILE A 1 359 ? -8.228 16.863 5.279 1.00 98.12 359 ILE A CA 1
ATOM 2668 C C . ILE A 1 359 ? -9.263 16.829 6.405 1.00 98.12 359 ILE A C 1
ATOM 2670 O O . ILE A 1 359 ? -9.359 17.764 7.197 1.00 98.12 359 ILE A O 1
ATOM 2674 N N . ARG A 1 360 ? -9.983 15.717 6.574 1.00 97.12 360 ARG A N 1
ATOM 2675 C CA . ARG A 1 360 ? -11.010 15.588 7.613 1.00 97.12 360 ARG A CA 1
ATOM 2676 C C . ARG A 1 360 ? -10.449 15.718 9.033 1.00 97.12 360 ARG A C 1
ATOM 2678 O O . ARG A 1 360 ? -11.081 16.343 9.889 1.00 97.12 360 ARG A O 1
ATOM 2685 N N . LEU A 1 361 ? -9.272 15.157 9.312 1.00 96.19 361 LEU A N 1
ATOM 2686 C CA . LEU A 1 361 ? -8.644 15.211 10.638 1.00 96.19 361 LEU A CA 1
ATOM 2687 C C . LEU A 1 361 ? -8.129 16.605 11.013 1.00 96.19 361 LEU A C 1
ATOM 2689 O O . LEU A 1 361 ? -8.095 16.926 12.205 1.00 96.19 361 LEU A O 1
ATOM 2693 N N . ARG A 1 362 ? -7.793 17.461 10.039 1.00 96.00 362 ARG A N 1
ATOM 2694 C CA . ARG A 1 362 ? -7.479 18.882 10.284 1.00 96.00 362 ARG A CA 1
ATOM 2695 C C . ARG A 1 362 ? -8.641 19.641 10.924 1.00 96.00 362 ARG A C 1
ATOM 2697 O O . ARG A 1 362 ? -8.409 20.484 11.790 1.00 96.00 362 ARG A O 1
ATOM 2704 N N . TYR A 1 363 ? -9.876 19.314 10.544 1.00 95.56 363 TYR A N 1
ATOM 2705 C CA . TYR A 1 363 ? -11.085 19.955 11.074 1.00 95.56 363 TYR A CA 1
ATOM 2706 C C . TYR A 1 363 ? -11.655 19.233 12.294 1.00 95.56 363 TYR A C 1
ATOM 2708 O O . TYR A 1 363 ? -12.072 19.881 13.250 1.00 95.56 363 TYR A O 1
ATOM 2716 N N . LYS A 1 364 ? -11.646 17.896 12.294 1.00 92.81 364 LYS A N 1
ATOM 2717 C CA . LYS A 1 364 ? -12.216 17.089 13.383 1.00 92.81 364 LYS A CA 1
ATOM 2718 C C . LYS A 1 364 ? -11.356 17.087 14.649 1.00 92.81 364 LYS A C 1
ATOM 2720 O O . LYS A 1 364 ? -11.892 17.001 15.748 1.00 92.81 364 LYS A O 1
ATOM 2725 N N . ALA A 1 365 ? -10.032 17.152 14.503 1.00 92.00 365 ALA A N 1
ATOM 2726 C CA . ALA A 1 365 ? -9.084 17.088 15.615 1.00 92.00 365 ALA A CA 1
ATOM 2727 C C . ALA A 1 365 ? -7.994 18.176 15.494 1.00 92.00 365 ALA A C 1
ATOM 2729 O O . ALA A 1 365 ? -6.808 17.857 15.352 1.00 92.00 365 ALA A O 1
ATOM 2730 N N . PRO A 1 366 ? -8.352 19.474 15.547 1.00 90.44 366 PRO A N 1
ATOM 2731 C CA . PRO A 1 366 ? -7.399 20.562 15.330 1.00 90.44 366 PRO A CA 1
ATOM 2732 C C . PRO A 1 366 ? -6.288 20.584 16.391 1.00 90.44 366 PRO A C 1
ATOM 2734 O O . PRO A 1 366 ? -5.129 20.762 16.037 1.00 90.44 366 PRO A O 1
ATOM 2737 N N . GLY A 1 367 ? -6.606 20.289 17.657 1.00 87.62 367 GLY A N 1
ATOM 2738 C CA . GLY A 1 367 ? -5.642 20.265 18.769 1.00 87.62 367 GLY A CA 1
ATOM 2739 C C . GLY A 1 367 ? -4.764 19.010 18.871 1.00 87.62 367 GLY A C 1
ATOM 2740 O O . GLY A 1 367 ? -3.981 18.891 19.810 1.00 87.62 367 GLY A O 1
ATOM 2741 N N . ALA A 1 368 ? -4.886 18.045 17.954 1.00 90.38 368 ALA A N 1
ATOM 2742 C CA . ALA A 1 368 ? -4.046 16.850 17.987 1.00 90.38 368 ALA A CA 1
ATOM 2743 C C . ALA A 1 368 ? -2.568 17.191 17.713 1.00 90.38 368 ALA A C 1
ATOM 2745 O O . ALA A 1 368 ? -2.248 17.948 16.793 1.00 90.38 368 ALA A O 1
ATOM 2746 N N . LYS A 1 369 ? -1.652 16.599 18.490 1.00 89.56 369 LYS A N 1
ATOM 2747 C CA . LYS A 1 369 ? -0.206 16.809 18.329 1.00 89.56 369 LYS A CA 1
ATOM 2748 C C . LYS A 1 369 ? 0.279 16.228 16.995 1.00 89.56 369 LYS A C 1
ATOM 2750 O O . LYS A 1 369 ? 0.124 15.032 16.755 1.00 89.56 369 LYS A O 1
ATOM 2755 N N . ARG A 1 370 ? 0.904 17.076 16.175 1.00 92.12 370 ARG A N 1
ATOM 2756 C CA . ARG A 1 370 ? 1.484 16.760 14.862 1.00 92.12 370 ARG A CA 1
ATOM 2757 C C . ARG A 1 370 ? 2.950 17.157 14.877 1.00 92.12 370 ARG A C 1
ATOM 2759 O O . ARG A 1 370 ? 3.262 18.340 14.942 1.00 92.12 370 ARG A O 1
ATOM 2766 N N . THR A 1 371 ? 3.847 16.181 14.913 1.00 92.31 371 THR A N 1
ATOM 2767 C CA . THR A 1 371 ? 5.296 16.451 14.891 1.00 92.31 371 THR A CA 1
ATOM 2768 C C . THR A 1 371 ? 5.814 16.725 13.487 1.00 92.31 371 THR A C 1
ATOM 2770 O O . THR A 1 371 ? 6.881 17.312 13.355 1.00 92.31 371 THR A O 1
ATOM 2773 N N . PHE A 1 372 ? 5.056 16.328 12.466 1.00 95.12 372 PHE A N 1
ATOM 2774 C CA . PHE A 1 372 ? 5.229 16.745 11.085 1.00 95.12 372 PHE A CA 1
ATOM 2775 C C . PHE A 1 372 ? 3.907 17.324 10.586 1.00 95.12 372 PHE A C 1
ATOM 2777 O O . PHE A 1 372 ? 2.836 16.840 10.958 1.00 95.12 372 PHE A O 1
ATOM 2784 N N . ARG A 1 373 ? 3.983 18.369 9.765 1.00 94.06 373 ARG A N 1
ATOM 2785 C CA . ARG A 1 373 ? 2.829 19.035 9.174 1.00 94.06 373 ARG A CA 1
ATOM 2786 C C . ARG A 1 373 ? 3.099 19.207 7.684 1.00 94.06 373 ARG A C 1
ATOM 2788 O O . ARG A 1 373 ? 4.144 19.748 7.343 1.00 94.06 373 ARG A O 1
ATOM 2795 N N . SER A 1 374 ? 2.177 18.764 6.827 1.00 94.38 374 SER A N 1
ATOM 2796 C CA . SER A 1 374 ? 2.283 18.984 5.377 1.00 94.38 374 SER A CA 1
ATOM 2797 C C . SER A 1 374 ? 2.466 20.489 5.099 1.00 94.38 374 SER A C 1
ATOM 2799 O O . SER A 1 374 ? 1.785 21.274 5.764 1.00 94.38 374 SER A O 1
ATOM 2801 N N . PRO A 1 375 ? 3.395 20.914 4.220 1.00 92.25 375 PRO A N 1
ATOM 2802 C CA . PRO A 1 375 ? 3.890 22.296 4.181 1.00 92.25 375 PRO A CA 1
ATOM 2803 C C . PRO A 1 375 ? 2.905 23.312 3.580 1.00 92.25 375 PRO A C 1
ATOM 2805 O O . PRO A 1 375 ? 2.684 24.367 4.174 1.00 92.25 375 PRO A O 1
ATOM 2808 N N . VAL A 1 376 ? 2.258 23.002 2.451 1.00 95.00 376 VAL A N 1
ATOM 2809 C CA . VAL A 1 376 ? 1.384 23.957 1.739 1.00 95.00 376 VAL A CA 1
ATOM 2810 C C . VAL A 1 376 ? -0.045 23.879 2.286 1.00 95.00 376 VAL A C 1
ATOM 2812 O O . VAL A 1 376 ? -0.768 22.905 2.047 1.00 95.00 376 VAL A O 1
ATOM 2815 N N . ASN A 1 377 ? -0.462 24.899 3.046 1.00 94.81 377 ASN A N 1
ATOM 2816 C CA . ASN A 1 377 ? -1.785 24.952 3.677 1.00 94.81 377 ASN A CA 1
ATOM 2817 C C . ASN A 1 377 ? -2.461 26.317 3.501 1.00 94.81 377 ASN A C 1
ATOM 2819 O O . ASN A 1 377 ? -1.833 27.348 3.719 1.00 94.81 377 ASN A O 1
ATOM 2823 N N . ILE A 1 378 ? -3.773 26.310 3.254 1.00 94.19 378 ILE A N 1
ATOM 2824 C CA . ILE A 1 378 ? -4.642 27.490 3.360 1.00 94.19 378 ILE A CA 1
ATOM 2825 C C . ILE A 1 378 ? -5.398 27.371 4.690 1.00 94.19 378 ILE A C 1
ATOM 2827 O O . ILE A 1 378 ? -6.355 26.606 4.837 1.00 94.19 378 ILE A O 1
ATOM 2831 N N . GLY A 1 379 ? -4.902 28.050 5.727 1.00 91.62 379 GLY A N 1
ATOM 2832 C CA . GLY A 1 379 ? -5.406 27.908 7.095 1.00 91.62 379 GLY A CA 1
ATOM 2833 C C . GLY A 1 379 ? -5.254 26.478 7.640 1.00 91.62 379 GLY A C 1
ATOM 2834 O O . GLY A 1 379 ? -4.150 26.004 7.920 1.00 91.62 379 GLY A O 1
ATOM 2835 N N . ARG A 1 380 ? -6.377 25.771 7.839 1.00 92.31 380 ARG A N 1
ATOM 2836 C CA . ARG A 1 380 ? -6.381 24.347 8.245 1.00 92.31 380 ARG A CA 1
ATOM 2837 C C . ARG A 1 380 ? -6.387 23.385 7.058 1.00 92.31 380 ARG A C 1
ATOM 2839 O O . ARG A 1 380 ? -6.158 22.196 7.271 1.00 92.31 380 ARG A O 1
ATOM 2846 N N . PHE A 1 381 ? -6.647 23.879 5.852 1.00 96.44 381 PHE A N 1
ATOM 2847 C CA . PHE A 1 381 ? -6.808 23.064 4.660 1.00 96.44 381 PHE A CA 1
ATOM 2848 C C . PHE A 1 381 ? -5.441 22.684 4.062 1.00 96.44 381 PHE A C 1
ATOM 2850 O O . PHE A 1 381 ? -4.683 23.584 3.695 1.00 96.44 381 PHE A O 1
ATOM 2857 N N . PRO A 1 382 ? -5.092 21.388 3.972 1.00 96.56 382 PRO A N 1
ATOM 2858 C CA . PRO A 1 382 ? -3.842 20.937 3.367 1.00 96.56 382 PRO A CA 1
ATOM 2859 C C . PRO A 1 382 ? -4.005 20.828 1.844 1.00 96.56 382 PRO A C 1
ATOM 2861 O O . PRO A 1 382 ? -4.613 19.878 1.353 1.00 96.56 382 PRO A O 1
ATOM 2864 N N . VAL A 1 383 ? -3.450 21.786 1.094 1.00 97.88 383 VAL A N 1
ATOM 2865 C CA . VAL A 1 383 ? -3.628 21.880 -0.371 1.00 97.88 383 VAL A CA 1
ATOM 2866 C C . VAL A 1 383 ? -3.052 20.656 -1.078 1.00 97.88 383 VAL A C 1
ATOM 2868 O O . VAL A 1 383 ? -3.692 20.104 -1.966 1.00 97.88 383 VAL A O 1
ATOM 2871 N N . LEU A 1 384 ? -1.894 20.164 -0.630 1.00 97.88 384 LEU A N 1
ATOM 2872 C CA . LEU A 1 384 ? -1.254 18.993 -1.240 1.00 97.88 384 LEU A CA 1
ATOM 2873 C C . LEU A 1 384 ? -2.087 17.717 -1.090 1.00 97.88 384 LEU A C 1
ATOM 2875 O O . LEU A 1 384 ? -2.059 16.874 -1.973 1.00 97.88 384 LEU A O 1
ATOM 2879 N N . ALA A 1 385 ? -2.881 17.592 -0.023 1.00 98.12 385 ALA A N 1
ATOM 2880 C CA . ALA A 1 385 ? -3.788 16.456 0.109 1.00 98.12 385 ALA A CA 1
ATOM 2881 C C . ALA A 1 385 ? -4.936 16.538 -0.909 1.00 98.12 385 ALA A C 1
ATOM 2883 O O . ALA A 1 385 ? -5.349 15.519 -1.452 1.00 98.12 385 ALA A O 1
ATOM 2884 N N . LEU A 1 386 ? -5.441 17.743 -1.201 1.00 98.38 386 LEU A N 1
ATOM 2885 C CA . LEU A 1 386 ? -6.431 17.926 -2.265 1.00 98.38 386 LEU A CA 1
ATOM 2886 C C . LEU A 1 386 ? -5.830 17.588 -3.630 1.00 98.38 386 LEU A C 1
ATOM 2888 O O . LEU A 1 386 ? -6.459 16.859 -4.391 1.00 98.38 386 LEU A O 1
ATOM 2892 N N . LEU A 1 387 ? -4.613 18.062 -3.911 1.00 98.44 387 LEU A N 1
ATOM 2893 C CA . LEU A 1 387 ? -3.902 17.703 -5.137 1.00 98.44 387 LEU A CA 1
ATOM 2894 C C . LEU A 1 387 ? -3.698 16.191 -5.240 1.00 98.44 387 LEU A C 1
ATOM 2896 O O . LEU A 1 387 ? -3.912 15.654 -6.314 1.00 98.44 387 LEU A O 1
ATOM 2900 N N . GLY A 1 388 ? -3.404 15.501 -4.132 1.00 98.19 388 GLY A N 1
ATOM 2901 C CA . GLY A 1 388 ? -3.333 14.039 -4.085 1.00 98.19 388 GLY A CA 1
ATOM 2902 C C . GLY A 1 388 ? -4.660 13.342 -4.408 1.00 98.19 388 GLY A C 1
ATOM 2903 O O . GLY A 1 388 ? -4.660 12.323 -5.092 1.00 98.19 388 GLY A O 1
ATOM 2904 N N . ILE A 1 389 ? -5.803 13.889 -3.969 1.00 98.62 389 ILE A N 1
ATOM 2905 C CA . ILE A 1 389 ? -7.132 13.376 -4.358 1.00 98.62 389 ILE A CA 1
ATOM 2906 C C . ILE A 1 389 ? -7.368 13.584 -5.853 1.00 98.62 389 ILE A C 1
ATOM 2908 O O . ILE A 1 389 ? -7.789 12.652 -6.532 1.00 98.62 389 ILE A O 1
ATOM 2912 N N . ILE A 1 390 ? -7.112 14.796 -6.351 1.00 98.38 390 ILE A N 1
ATOM 2913 C CA . ILE A 1 390 ? -7.354 15.155 -7.752 1.00 98.38 390 ILE A CA 1
ATOM 2914 C C . ILE A 1 390 ? -6.457 14.322 -8.664 1.00 98.38 390 ILE A C 1
ATOM 2916 O O . ILE A 1 390 ? -6.960 13.706 -9.594 1.00 98.38 390 ILE A O 1
ATOM 2920 N N . SER A 1 391 ? -5.156 14.246 -8.383 1.00 97.50 391 SER A N 1
ATOM 2921 C CA . SER A 1 391 ? -4.215 13.491 -9.206 1.00 97.50 391 SER A CA 1
ATOM 2922 C C . SER A 1 391 ? -4.511 11.994 -9.196 1.00 97.50 391 SER A C 1
ATOM 2924 O O . SER A 1 391 ? -4.541 11.393 -10.263 1.00 97.50 391 SER A O 1
ATOM 2926 N N . SER A 1 392 ? -4.816 11.400 -8.036 1.00 96.75 392 SER A N 1
ATOM 2927 C CA . SER A 1 392 ? -5.218 9.984 -7.963 1.00 96.75 392 SER A CA 1
ATOM 2928 C C . SER A 1 392 ? -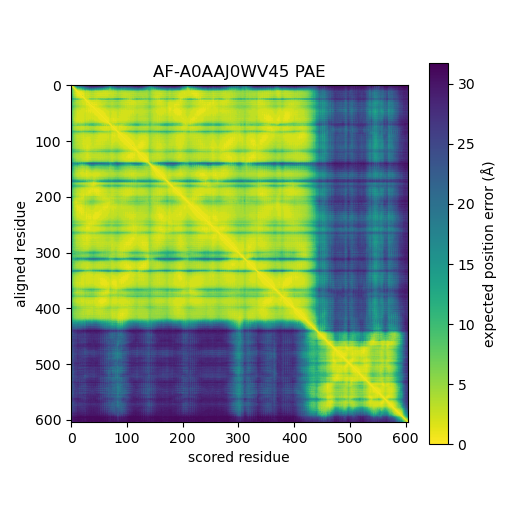6.519 9.735 -8.734 1.00 96.75 392 SER A C 1
ATOM 2930 O O . SER A 1 392 ? -6.634 8.750 -9.453 1.00 96.75 392 SER A O 1
ATOM 2932 N N . GLY A 1 393 ? -7.489 10.652 -8.632 1.00 96.00 393 GLY A N 1
ATOM 2933 C CA . GLY A 1 393 ? -8.740 10.584 -9.388 1.00 96.00 393 GLY A CA 1
ATOM 2934 C C . GLY A 1 393 ? -8.543 10.709 -10.901 1.00 96.00 393 GLY A C 1
ATOM 2935 O O . GLY A 1 393 ? -9.185 9.984 -11.650 1.00 96.00 393 GLY A O 1
ATOM 2936 N N . LEU A 1 394 ? -7.637 11.583 -11.349 1.00 94.94 394 LEU A N 1
ATOM 2937 C CA . LEU A 1 394 ? -7.285 11.727 -12.764 1.00 94.94 394 LEU A CA 1
ATOM 2938 C C . LEU A 1 394 ? -6.552 10.490 -13.293 1.00 94.94 394 LEU A C 1
ATOM 2940 O O . LEU A 1 394 ? -6.872 10.031 -14.383 1.00 94.94 394 LEU A O 1
ATOM 2944 N N . MET A 1 395 ? -5.626 9.910 -12.521 1.00 94.50 395 MET A N 1
ATOM 2945 C CA . MET A 1 395 ? -4.949 8.663 -12.903 1.00 94.50 395 MET A CA 1
ATOM 2946 C C . MET A 1 395 ? -5.940 7.512 -13.090 1.00 94.50 395 MET A C 1
ATOM 2948 O O . MET A 1 395 ? -5.802 6.748 -14.039 1.00 94.50 395 MET A O 1
ATOM 2952 N N . LEU A 1 396 ? -6.992 7.435 -12.266 1.00 94.56 396 LEU A N 1
ATOM 2953 C CA . LEU A 1 396 ? -8.048 6.428 -12.422 1.00 94.56 396 LEU A CA 1
ATOM 2954 C C . LEU A 1 396 ? -8.763 6.486 -13.786 1.00 94.56 396 LEU A C 1
ATOM 2956 O O . LEU A 1 396 ? -9.281 5.466 -14.230 1.00 94.56 396 LEU A O 1
ATOM 2960 N N . LEU A 1 397 ? -8.766 7.638 -14.469 1.00 91.19 397 LEU A N 1
ATOM 2961 C CA . LEU A 1 397 ? -9.374 7.796 -15.798 1.00 91.19 397 LEU A CA 1
ATOM 2962 C C . LEU A 1 397 ? -8.509 7.236 -16.937 1.00 91.19 397 LEU A C 1
ATOM 2964 O O . LEU A 1 397 ? -9.022 7.041 -18.036 1.00 91.19 397 LEU A O 1
ATOM 2968 N N . HIS A 1 398 ? -7.219 6.987 -16.694 1.00 89.88 398 HIS A N 1
ATOM 2969 C CA . HIS A 1 398 ? -6.297 6.436 -17.693 1.00 89.88 398 HIS A CA 1
ATOM 2970 C C . HIS A 1 398 ? -6.316 4.903 -17.760 1.00 89.88 398 HIS A C 1
ATOM 2972 O O . HIS A 1 398 ? -5.745 4.328 -18.685 1.00 89.88 398 HIS A O 1
ATOM 2978 N N . PHE A 1 399 ? -6.954 4.232 -16.798 1.00 92.12 399 PHE A N 1
ATOM 2979 C CA . PHE A 1 399 ? -7.051 2.776 -16.790 1.00 92.12 399 PHE A CA 1
ATOM 2980 C C . PHE A 1 399 ? -8.229 2.280 -17.623 1.00 92.12 399 PHE A C 1
ATOM 2982 O O . PHE A 1 399 ? -9.277 2.919 -17.716 1.00 92.12 399 PHE A O 1
ATOM 2989 N N . GLU A 1 400 ? -8.072 1.084 -18.186 1.00 91.38 400 GLU A N 1
ATOM 2990 C CA . GLU A 1 400 ? -9.153 0.419 -18.902 1.00 91.38 400 GLU A CA 1
ATOM 2991 C C . GLU A 1 400 ? -10.365 0.182 -17.981 1.00 91.38 400 GLU A C 1
ATOM 2993 O O . GLU A 1 400 ? -10.192 -0.266 -16.839 1.00 91.38 400 GLU A O 1
ATOM 2998 N N . PRO A 1 401 ? -11.606 0.385 -18.467 1.00 93.12 401 PRO A N 1
ATOM 2999 C CA . PRO A 1 401 ? -12.815 0.190 -17.664 1.00 93.12 401 PRO A CA 1
ATOM 3000 C C . PRO A 1 401 ? -12.913 -1.195 -17.012 1.00 93.12 401 PRO A C 1
ATOM 3002 O O . PRO A 1 401 ? -13.449 -1.326 -15.913 1.00 93.12 401 PRO A O 1
ATOM 3005 N N . MET A 1 402 ? -12.355 -2.227 -17.653 1.00 91.81 402 MET A N 1
ATOM 3006 C CA . MET A 1 402 ? -12.316 -3.589 -17.112 1.00 91.81 402 MET A CA 1
ATOM 3007 C C . MET A 1 402 ? -11.533 -3.689 -15.797 1.00 91.81 402 MET A C 1
ATOM 3009 O O . MET A 1 402 ? -11.975 -4.381 -14.882 1.00 91.81 402 MET A O 1
ATOM 3013 N N . LEU A 1 403 ? -10.421 -2.961 -15.655 1.00 93.12 403 LEU A N 1
ATOM 3014 C CA . LEU A 1 403 ? -9.632 -2.950 -14.417 1.00 93.12 403 LEU A CA 1
ATOM 3015 C C . LEU A 1 403 ? -10.398 -2.283 -13.272 1.00 93.12 403 LEU A C 1
ATOM 3017 O O . LEU A 1 403 ? -10.394 -2.778 -12.145 1.00 93.12 403 LEU A O 1
ATOM 3021 N N . ILE A 1 404 ? -11.126 -1.205 -13.578 1.00 94.00 404 ILE A N 1
ATOM 3022 C CA . ILE A 1 404 ? -12.016 -0.547 -12.616 1.00 94.00 404 ILE A CA 1
ATOM 3023 C C . ILE A 1 404 ? -13.136 -1.500 -12.178 1.00 94.00 404 ILE A C 1
ATOM 3025 O O . ILE A 1 404 ? -13.461 -1.567 -10.994 1.00 94.00 404 ILE A O 1
ATOM 3029 N N . ILE A 1 405 ? -13.710 -2.275 -13.105 1.00 93.44 405 ILE A N 1
ATOM 3030 C CA . ILE A 1 405 ? -14.733 -3.282 -12.788 1.00 93.44 405 ILE A CA 1
ATOM 3031 C C . ILE A 1 405 ? -14.171 -4.359 -11.850 1.00 93.44 405 ILE A C 1
ATOM 3033 O O . ILE A 1 405 ? -14.835 -4.705 -10.871 1.00 93.44 405 ILE A O 1
ATOM 3037 N N . TYR A 1 406 ? -12.956 -4.860 -12.092 1.00 91.75 406 TYR A N 1
ATOM 3038 C CA . TYR A 1 406 ? -12.315 -5.828 -11.196 1.00 91.75 406 TYR A CA 1
ATOM 3039 C C . TYR A 1 406 ? -12.134 -5.275 -9.781 1.00 91.75 406 TYR A C 1
ATOM 3041 O O . TYR A 1 406 ? -12.484 -5.953 -8.812 1.00 91.75 406 TYR A O 1
ATOM 3049 N N . GLU A 1 407 ? -11.697 -4.024 -9.644 1.00 92.88 407 GLU A N 1
ATOM 3050 C CA . GLU A 1 407 ? -11.574 -3.393 -8.327 1.00 92.88 407 GLU A CA 1
ATOM 3051 C C . GLU A 1 407 ? -12.946 -3.184 -7.657 1.00 92.88 407 GLU A C 1
ATOM 3053 O O . GLU A 1 407 ? -13.127 -3.435 -6.464 1.00 92.88 407 GLU A O 1
ATOM 3058 N N . MET A 1 408 ? -13.975 -2.822 -8.426 1.00 94.25 408 MET A N 1
ATOM 3059 C CA . MET A 1 408 ? -15.346 -2.723 -7.916 1.00 94.25 408 MET A CA 1
ATOM 3060 C C . MET A 1 408 ? -15.886 -4.072 -7.419 1.00 94.25 408 MET A C 1
ATOM 3062 O O . MET A 1 408 ? -16.609 -4.110 -6.417 1.00 94.25 408 MET A O 1
ATOM 3066 N N . ILE A 1 409 ? -15.506 -5.185 -8.058 1.00 94.50 409 ILE A N 1
ATOM 3067 C CA . ILE A 1 409 ? -15.814 -6.540 -7.578 1.00 94.50 409 ILE A CA 1
ATOM 3068 C C . ILE A 1 409 ? -15.106 -6.803 -6.244 1.00 94.50 409 ILE A C 1
ATOM 3070 O O . ILE A 1 409 ? -15.754 -7.273 -5.306 1.00 94.50 409 ILE A O 1
ATOM 3074 N N . VAL A 1 410 ? -13.822 -6.448 -6.107 1.00 94.31 410 VAL A N 1
ATOM 3075 C CA . VAL A 1 410 ? -13.078 -6.571 -4.838 1.00 94.31 410 VAL A CA 1
ATOM 3076 C C . VAL A 1 410 ? -13.785 -5.805 -3.717 1.00 94.31 410 VAL A C 1
ATOM 3078 O O . VAL A 1 410 ? -14.013 -6.359 -2.634 1.00 94.31 410 VAL A O 1
ATOM 3081 N N . VAL A 1 411 ? -14.218 -4.568 -3.979 1.00 95.38 411 VAL A N 1
ATOM 3082 C CA . VAL A 1 411 ? -14.990 -3.751 -3.029 1.00 95.38 411 VAL A CA 1
ATOM 3083 C C . VAL A 1 411 ? -16.325 -4.407 -2.678 1.00 95.38 411 VAL A C 1
ATOM 3085 O O . VAL A 1 411 ? -16.687 -4.482 -1.498 1.00 95.38 411 VAL A O 1
ATOM 3088 N N . PHE A 1 412 ? -17.063 -4.902 -3.674 1.00 95.19 412 PHE A N 1
ATOM 3089 C CA . PHE A 1 412 ? -18.348 -5.564 -3.465 1.00 95.19 412 PHE A CA 1
ATOM 3090 C C . PHE A 1 412 ? -18.208 -6.821 -2.596 1.00 95.19 412 PHE A C 1
ATOM 3092 O O . PHE A 1 412 ? -18.928 -6.963 -1.602 1.00 95.19 412 PHE A O 1
ATOM 3099 N N . VAL A 1 413 ? -17.237 -7.687 -2.899 1.00 95.12 413 VAL A N 1
ATOM 3100 C CA . VAL A 1 413 ? -16.924 -8.879 -2.098 1.00 95.12 413 VAL A CA 1
ATOM 3101 C C . VAL A 1 413 ? -16.557 -8.479 -0.670 1.00 95.12 413 VAL A C 1
ATOM 3103 O O . VAL A 1 413 ? -17.086 -9.056 0.281 1.00 95.12 413 VAL A O 1
ATOM 3106 N N . GLY A 1 414 ? -15.739 -7.438 -0.493 1.00 93.88 414 GLY A N 1
ATOM 3107 C CA . GLY A 1 414 ? -15.391 -6.906 0.824 1.00 93.88 414 GLY A CA 1
ATOM 3108 C C . GLY A 1 414 ? -16.608 -6.418 1.616 1.00 93.88 414 GLY A C 1
ATOM 3109 O O . GLY A 1 414 ? -16.719 -6.677 2.817 1.00 93.88 414 GLY A O 1
ATOM 3110 N N . LEU A 1 415 ? -17.567 -5.757 0.960 1.00 93.25 415 LEU A N 1
ATOM 3111 C CA . LEU A 1 415 ? -18.807 -5.287 1.590 1.00 93.25 415 LEU A CA 1
ATOM 3112 C C . LEU A 1 415 ? -19.709 -6.449 2.017 1.00 93.25 415 LEU A C 1
ATOM 3114 O O . LEU A 1 415 ? -20.243 -6.436 3.134 1.00 93.25 415 LEU A O 1
ATOM 3118 N N . VAL A 1 416 ? -19.876 -7.450 1.149 1.00 93.88 416 VAL A N 1
ATOM 3119 C CA . VAL A 1 416 ? -20.642 -8.671 1.441 1.00 93.88 416 VAL A CA 1
ATOM 3120 C C . VAL A 1 416 ? -19.996 -9.434 2.595 1.00 93.88 416 VAL A C 1
ATOM 3122 O O . VAL A 1 416 ? -20.680 -9.803 3.558 1.00 93.88 416 VAL A O 1
ATOM 3125 N N . PHE A 1 417 ? -18.674 -9.594 2.552 1.00 92.81 417 PHE A N 1
ATOM 3126 C CA . PHE A 1 417 ? -17.897 -10.230 3.604 1.00 92.81 417 PHE A CA 1
ATOM 3127 C C . PHE A 1 417 ? -18.055 -9.495 4.937 1.00 92.81 417 PHE A C 1
ATOM 3129 O O . PHE A 1 417 ? -18.422 -10.110 5.938 1.00 92.81 417 PHE A O 1
ATOM 3136 N N . TYR A 1 418 ? -17.874 -8.171 4.959 1.00 90.25 418 TYR A N 1
ATOM 3137 C CA . TYR A 1 418 ? -18.005 -7.359 6.169 1.00 90.25 418 TYR A CA 1
ATOM 3138 C C . TYR A 1 418 ? -19.393 -7.487 6.805 1.00 90.25 418 TYR A C 1
ATOM 3140 O O . TYR A 1 418 ? -19.512 -7.700 8.017 1.00 90.25 418 TYR A O 1
ATOM 3148 N N . LYS A 1 419 ? -20.462 -7.384 6.002 1.00 89.06 419 LYS A N 1
ATOM 3149 C CA . LYS A 1 419 ? -21.845 -7.519 6.489 1.00 89.06 419 LYS A CA 1
ATOM 3150 C C . LYS A 1 419 ? -22.109 -8.910 7.062 1.00 89.06 419 LYS A C 1
ATOM 3152 O O . LYS A 1 419 ? -22.694 -9.028 8.139 1.00 89.06 419 LYS A O 1
ATOM 3157 N N . THR A 1 420 ? -21.659 -9.952 6.370 1.00 87.00 420 THR A N 1
ATOM 3158 C CA . THR A 1 420 ? -21.858 -11.343 6.796 1.00 87.00 420 THR A CA 1
ATOM 3159 C C . THR A 1 420 ? -21.070 -11.638 8.069 1.00 87.00 420 THR A C 1
ATOM 3161 O O . THR A 1 420 ? -21.631 -12.123 9.053 1.00 87.00 420 THR A O 1
ATOM 3164 N N . PHE A 1 421 ? -19.795 -11.252 8.103 1.00 85.12 421 PHE A N 1
ATOM 3165 C CA . PHE A 1 421 ? -18.911 -11.474 9.239 1.00 85.12 421 PHE A CA 1
ATOM 3166 C C . PHE A 1 421 ? -19.389 -10.737 10.494 1.00 85.12 421 PHE A C 1
ATOM 3168 O O . PHE A 1 421 ? -19.519 -11.344 11.556 1.00 85.12 421 PHE A O 1
ATOM 3175 N N . THR A 1 422 ? -19.739 -9.451 10.381 1.00 81.44 422 THR A N 1
ATOM 3176 C CA . THR A 1 422 ? -20.247 -8.677 11.529 1.00 81.44 422 THR A CA 1
ATOM 3177 C C . THR A 1 422 ? -21.569 -9.223 12.069 1.00 81.44 422 THR A C 1
ATOM 3179 O O . THR A 1 422 ? -21.796 -9.178 13.281 1.00 81.44 422 THR A O 1
ATOM 3182 N N . LYS A 1 423 ? -22.432 -9.783 11.211 1.00 76.56 423 LYS A N 1
ATOM 3183 C CA . LYS A 1 423 ? -23.662 -10.466 11.635 1.00 76.56 423 LYS A CA 1
ATOM 3184 C C . LYS A 1 423 ? -23.349 -11.732 12.439 1.00 76.56 423 LYS A C 1
ATOM 3186 O O . LYS A 1 423 ? -23.865 -11.880 13.545 1.00 76.56 423 LYS A O 1
ATOM 3191 N N . VAL A 1 424 ? -22.478 -12.603 11.924 1.00 75.19 424 VAL A N 1
ATOM 3192 C CA . VAL A 1 424 ? -22.067 -13.852 12.598 1.00 75.19 424 VAL A CA 1
ATOM 3193 C C . VAL A 1 424 ? -21.363 -13.562 13.922 1.00 75.19 424 VAL A C 1
ATOM 3195 O O . VAL A 1 424 ? -21.652 -14.182 14.944 1.00 75.19 424 VAL A O 1
ATOM 3198 N N . GLN A 1 425 ? -20.482 -12.570 13.944 1.00 73.19 425 GLN A N 1
ATOM 3199 C CA . GLN A 1 425 ? -19.737 -12.215 15.140 1.00 73.19 425 GLN A CA 1
ATOM 3200 C C . GLN A 1 425 ? -20.631 -11.665 16.254 1.00 73.19 425 GLN A C 1
ATOM 3202 O O . GLN A 1 425 ? -20.457 -12.047 17.410 1.00 73.19 425 GLN A O 1
ATOM 3207 N N . LYS A 1 426 ? -21.622 -10.825 15.922 1.00 68.50 426 LYS A N 1
ATOM 3208 C CA . LYS A 1 426 ? -22.617 -10.363 16.902 1.00 68.50 426 LYS A CA 1
ATOM 3209 C C . LYS A 1 426 ? -23.392 -11.529 17.515 1.00 68.50 426 LYS A C 1
ATOM 3211 O O . LYS A 1 426 ? -23.683 -11.491 18.706 1.00 68.50 426 LYS A O 1
ATOM 3216 N N . LEU A 1 427 ? -23.707 -12.567 16.737 1.00 64.50 427 LEU A N 1
ATOM 3217 C CA . LEU A 1 427 ? -24.355 -13.777 17.258 1.00 64.50 427 LEU A CA 1
ATOM 3218 C C . LEU A 1 427 ? -23.434 -14.524 18.236 1.00 64.50 427 LEU A C 1
ATOM 3220 O O . LEU A 1 427 ? -23.853 -14.871 19.337 1.00 64.50 427 LEU A O 1
ATOM 3224 N N . HIS A 1 428 ? -22.160 -14.687 17.879 1.00 63.88 428 HIS A N 1
ATOM 3225 C CA . HIS A 1 428 ? -21.190 -15.425 18.689 1.00 63.88 428 HIS A CA 1
ATOM 3226 C C . HIS A 1 428 ? -20.772 -14.677 19.975 1.00 63.88 428 HIS A C 1
ATOM 3228 O O . HIS A 1 428 ? -20.567 -15.285 21.028 1.00 63.88 428 HIS A O 1
ATOM 3234 N N . GLU A 1 429 ? -20.670 -13.341 19.939 1.00 63.41 429 GLU A N 1
ATOM 3235 C CA . GLU A 1 429 ? -20.455 -12.528 21.147 1.00 63.41 429 GLU A CA 1
ATOM 3236 C C . GLU A 1 429 ? -21.657 -12.592 22.094 1.00 63.41 429 GLU A C 1
ATOM 3238 O O . GLU A 1 429 ? -21.464 -12.734 23.304 1.00 63.41 429 GLU A O 1
ATOM 3243 N N . ARG A 1 430 ? -22.887 -12.584 21.560 1.00 61.59 430 ARG A N 1
ATOM 3244 C CA . ARG A 1 430 ? -24.113 -12.770 22.354 1.00 61.59 430 ARG A CA 1
ATOM 3245 C C . ARG A 1 430 ? -24.118 -14.117 23.083 1.00 61.59 430 ARG A C 1
ATOM 3247 O O . ARG A 1 430 ? -24.449 -14.163 24.265 1.00 61.59 430 ARG A O 1
ATOM 3254 N N . GLU A 1 431 ? -23.660 -15.184 22.435 1.00 59.06 431 GLU A N 1
ATOM 3255 C CA . GLU A 1 431 ? -23.547 -16.530 23.019 1.00 59.06 431 GLU A CA 1
ATOM 3256 C C . GLU A 1 431 ? -22.433 -16.647 24.089 1.00 59.06 431 GLU A C 1
ATOM 3258 O O . GLU A 1 431 ? -22.578 -17.304 25.130 1.00 59.06 431 GLU A O 1
ATOM 3263 N N . LYS A 1 432 ? -21.313 -15.935 23.908 1.00 59.19 432 LYS A N 1
ATOM 3264 C CA . LYS A 1 432 ? -20.255 -15.848 24.933 1.00 59.19 432 LYS A CA 1
ATOM 3265 C C . LYS A 1 432 ? -20.688 -15.033 26.148 1.00 59.19 432 LYS A C 1
ATOM 3267 O O . LYS A 1 432 ? -20.391 -15.423 27.281 1.00 59.19 432 LYS A O 1
ATOM 3272 N N . ILE A 1 433 ? -21.383 -13.915 25.935 1.00 56.00 433 ILE A N 1
ATOM 3273 C CA . ILE A 1 433 ? -21.975 -13.104 27.008 1.00 56.00 433 ILE A CA 1
ATOM 3274 C C . ILE A 1 433 ? -22.996 -13.943 27.783 1.00 56.00 433 ILE A C 1
ATOM 3276 O O . ILE A 1 433 ? -22.931 -13.976 29.012 1.00 56.00 433 ILE A O 1
ATOM 3280 N N . TYR A 1 434 ? -23.842 -14.694 27.074 1.00 57.00 434 TYR A N 1
ATOM 3281 C CA . TYR A 1 434 ? -24.784 -15.660 27.636 1.00 57.00 434 TYR A CA 1
ATOM 3282 C C . TYR A 1 434 ? -24.100 -16.639 28.604 1.00 57.00 434 TYR A C 1
ATOM 3284 O O . TYR A 1 434 ? -24.445 -16.706 29.785 1.00 57.00 434 TYR A O 1
ATOM 3292 N N . THR A 1 435 ? -23.036 -17.309 28.160 1.00 56.16 435 THR A N 1
ATOM 3293 C CA . THR A 1 435 ? -22.307 -18.288 28.986 1.00 56.16 435 THR A CA 1
ATOM 3294 C C . THR A 1 435 ? -21.647 -17.641 30.213 1.00 56.16 435 THR A C 1
ATOM 3296 O O . THR A 1 435 ? -21.580 -18.228 31.293 1.00 56.16 435 THR A O 1
ATOM 3299 N N . LYS A 1 436 ? -21.158 -16.404 30.078 1.00 57.06 436 LYS A N 1
ATOM 3300 C CA . LYS A 1 436 ? -20.406 -15.704 31.131 1.00 57.06 436 LYS A CA 1
ATOM 3301 C C . LYS A 1 436 ? -21.308 -15.065 32.192 1.00 57.06 436 LYS A C 1
ATOM 3303 O O . LYS A 1 436 ? -20.932 -15.044 33.364 1.00 57.06 436 LYS A O 1
ATOM 3308 N N . LEU A 1 437 ? -22.482 -14.574 31.792 1.00 54.97 437 LEU A N 1
ATOM 3309 C CA . LEU A 1 437 ? -23.523 -14.049 32.681 1.00 54.97 437 LEU A CA 1
ATOM 3310 C C . LEU A 1 437 ? -24.078 -15.131 33.610 1.00 54.97 437 LEU A C 1
ATOM 3312 O O . LEU A 1 437 ? -24.243 -14.893 34.806 1.00 54.97 437 LEU A O 1
ATOM 3316 N N . PHE A 1 438 ? -24.302 -16.335 33.081 1.00 54.56 438 PHE A N 1
ATOM 3317 C CA . PHE A 1 438 ? -24.931 -17.420 33.832 1.00 54.56 438 PHE A CA 1
ATOM 3318 C C . PHE A 1 438 ? -23.978 -18.252 34.694 1.00 54.56 438 PHE A C 1
ATOM 3320 O O . PHE A 1 438 ? -24.438 -18.972 35.575 1.00 54.56 438 PHE A O 1
ATOM 3327 N N . ARG A 1 439 ? -22.657 -18.093 34.542 1.00 51.88 439 ARG A N 1
ATOM 3328 C CA . ARG A 1 439 ? -21.653 -18.832 35.331 1.00 51.88 439 ARG A CA 1
ATOM 3329 C C . ARG A 1 439 ? -21.263 -18.170 36.668 1.00 51.88 439 ARG A C 1
AT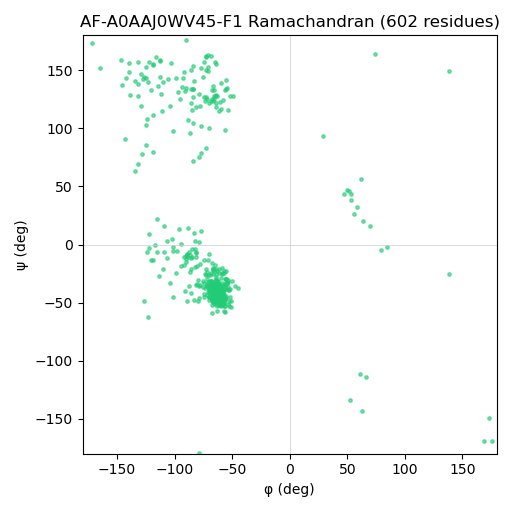OM 3331 O O . ARG A 1 439 ? -20.509 -18.766 37.424 1.00 51.88 439 ARG A O 1
ATOM 3338 N N . LYS A 1 440 ? -21.726 -16.944 36.972 1.00 50.94 440 LYS A N 1
ATOM 3339 C CA . LYS A 1 440 ? -21.325 -16.172 38.184 1.00 50.94 440 LYS A CA 1
ATOM 3340 C C . LYS A 1 440 ? -22.473 -15.743 39.131 1.00 50.94 440 LYS A C 1
ATOM 3342 O O . LYS A 1 440 ? -22.233 -14.964 40.042 1.00 50.94 440 LYS A O 1
ATOM 3347 N N . SER A 1 441 ? -23.690 -16.248 38.903 1.00 49.78 441 SER A N 1
ATOM 3348 C CA . SER A 1 441 ? -24.941 -16.142 39.693 1.00 49.78 441 SER A CA 1
ATOM 3349 C C . SER A 1 441 ? -25.195 -14.891 40.570 1.00 49.78 441 SER A C 1
ATOM 3351 O O . SER A 1 441 ? -24.890 -14.869 41.759 1.00 49.78 441 SER A O 1
ATOM 3353 N N . ILE A 1 442 ? -25.903 -13.909 39.988 1.00 52.44 442 ILE A N 1
ATOM 3354 C CA . ILE A 1 442 ? -26.829 -12.978 40.682 1.00 52.44 442 ILE A CA 1
ATOM 3355 C C . ILE A 1 442 ? -28.308 -13.328 40.361 1.00 52.44 442 ILE A C 1
ATOM 3357 O O . ILE A 1 442 ? -29.207 -12.817 41.020 1.00 52.44 442 ILE A O 1
ATOM 3361 N N . PHE A 1 443 ? -28.571 -14.199 39.375 1.00 60.06 443 PHE A N 1
ATOM 3362 C CA . PHE A 1 443 ? -29.912 -14.487 38.841 1.00 60.06 443 PHE A CA 1
ATOM 3363 C C . PHE A 1 443 ? -30.356 -15.934 39.116 1.00 60.06 443 PHE A C 1
ATOM 3365 O O . PHE A 1 443 ? -29.578 -16.876 38.921 1.00 60.06 443 PHE A O 1
ATOM 3372 N N . THR A 1 444 ? -31.614 -16.097 39.526 1.00 64.94 444 THR A N 1
ATOM 3373 C CA . THR A 1 444 ? -32.310 -17.378 39.776 1.00 64.94 444 THR A CA 1
ATOM 3374 C C . THR A 1 444 ? -32.547 -18.165 38.482 1.00 64.94 444 THR A C 1
ATOM 3376 O O . THR A 1 444 ? -32.473 -17.579 37.407 1.00 64.94 444 THR A O 1
ATOM 3379 N N . SER A 1 445 ? -32.836 -19.478 38.546 1.00 65.50 445 SER A N 1
ATOM 3380 C CA . SER A 1 445 ? -33.058 -20.312 37.341 1.00 65.50 445 SER A CA 1
ATOM 3381 C C . SER A 1 445 ? -34.155 -19.755 36.430 1.00 65.50 445 SER A C 1
ATOM 3383 O O . SER A 1 445 ? -33.909 -19.582 35.241 1.00 65.50 445 SER A O 1
ATOM 3385 N N . LYS A 1 446 ? -35.292 -19.356 37.008 1.00 67.75 446 LYS A N 1
ATOM 3386 C CA . LYS A 1 446 ? -36.433 -18.770 36.294 1.00 67.75 446 LYS A CA 1
ATOM 3387 C C . LYS A 1 446 ? -36.071 -17.468 35.570 1.00 67.75 446 LYS A C 1
ATOM 3389 O O . LYS A 1 446 ? -36.443 -17.270 34.419 1.00 67.75 446 LYS A O 1
ATOM 3394 N N . GLU A 1 447 ? -35.279 -16.598 36.200 1.00 66.38 447 GLU A N 1
ATOM 3395 C CA . GLU A 1 447 ? -34.773 -15.383 35.543 1.00 66.38 447 GLU A CA 1
ATOM 3396 C C . GLU A 1 447 ? -33.854 -15.714 34.357 1.00 66.38 447 GLU A C 1
ATOM 3398 O O . GLU A 1 447 ? -33.828 -14.967 33.380 1.00 66.38 447 GLU A O 1
ATOM 3403 N N . ARG A 1 448 ? -33.123 -16.839 34.399 1.00 68.00 448 ARG A N 1
ATOM 3404 C CA . ARG A 1 448 ? -32.283 -17.275 33.271 1.00 68.00 448 ARG A CA 1
ATOM 3405 C C . ARG A 1 448 ? -33.112 -17.687 32.065 1.00 68.00 448 ARG A C 1
ATOM 3407 O O . ARG A 1 448 ? -32.738 -17.337 30.948 1.00 68.00 448 ARG A O 1
ATOM 3414 N N . ASP A 1 449 ? -34.215 -18.391 32.286 1.00 67.94 449 ASP A N 1
ATOM 3415 C CA . ASP A 1 449 ? -35.098 -18.858 31.213 1.00 67.94 449 ASP A CA 1
ATOM 3416 C C . ASP A 1 449 ? -35.838 -17.696 30.539 1.00 67.94 449 ASP A C 1
ATOM 3418 O O . ASP A 1 449 ? -35.870 -17.593 29.312 1.00 67.94 449 ASP A O 1
ATOM 3422 N N . LEU A 1 450 ? -36.268 -16.709 31.322 1.00 67.19 450 LEU A N 1
ATOM 3423 C CA . LEU A 1 450 ? -36.852 -15.477 30.791 1.00 67.19 450 LEU A CA 1
ATOM 3424 C C . LEU A 1 450 ? -35.842 -14.655 29.982 1.00 67.19 450 LEU A C 1
ATOM 3426 O O . LEU A 1 450 ? -36.144 -14.168 28.891 1.00 67.19 450 LEU A O 1
ATOM 3430 N N . ILE A 1 451 ? -34.608 -14.539 30.477 1.00 65.25 451 ILE A N 1
ATOM 3431 C CA . ILE A 1 451 ? -33.524 -13.880 29.742 1.00 65.25 451 ILE A CA 1
ATOM 3432 C C . ILE A 1 451 ? -33.190 -14.655 28.452 1.00 65.25 451 ILE A C 1
ATOM 3434 O O . ILE A 1 451 ? -32.935 -14.021 27.426 1.00 65.25 451 ILE A O 1
ATOM 3438 N N . ARG A 1 452 ? -33.246 -15.999 28.445 1.00 67.19 452 ARG A N 1
ATOM 3439 C CA . ARG A 1 452 ? -33.099 -16.813 27.218 1.00 67.19 452 ARG A CA 1
ATOM 3440 C C . ARG A 1 452 ? -34.156 -16.458 26.180 1.00 67.19 452 ARG A C 1
ATOM 3442 O O . ARG A 1 452 ? -33.800 -16.286 25.016 1.00 67.19 452 ARG A O 1
ATOM 3449 N N . ALA A 1 453 ? -35.418 -16.324 26.584 1.00 68.00 453 ALA A N 1
ATOM 3450 C CA . ALA A 1 453 ? -36.508 -15.982 25.673 1.00 68.00 453 ALA A CA 1
ATOM 3451 C C . ALA A 1 453 ? -36.286 -14.612 25.002 1.00 68.00 453 ALA A C 1
ATOM 3453 O O . ALA A 1 453 ? -36.384 -14.504 23.779 1.00 68.00 453 ALA A O 1
ATOM 3454 N N . VAL A 1 454 ? -35.886 -13.593 25.774 1.00 67.19 454 VAL A N 1
ATOM 3455 C CA . VAL A 1 454 ? -35.580 -12.242 25.256 1.00 67.19 454 VAL A CA 1
ATOM 3456 C C . VAL A 1 454 ? -34.351 -12.236 24.336 1.00 67.19 454 VAL A C 1
ATOM 3458 O O . VAL A 1 454 ? -34.308 -11.495 23.356 1.00 67.19 454 VAL A O 1
ATOM 3461 N N . ILE A 1 455 ? -33.342 -13.066 24.623 1.00 63.19 455 ILE A N 1
ATOM 3462 C CA . ILE A 1 455 ? -32.152 -13.201 23.766 1.00 63.19 455 ILE A CA 1
ATOM 3463 C C . ILE A 1 455 ? -32.497 -13.912 22.451 1.00 63.19 455 ILE A C 1
ATOM 3465 O O . ILE A 1 455 ? -32.014 -13.500 21.394 1.00 63.19 455 ILE A O 1
ATOM 3469 N N . LYS A 1 456 ? -33.326 -14.963 22.506 1.00 65.75 456 LYS A N 1
ATOM 3470 C CA . LYS A 1 456 ? -33.756 -15.736 21.331 1.00 65.75 456 LYS A CA 1
ATOM 3471 C C . LYS A 1 456 ? -34.636 -14.905 20.395 1.00 65.75 456 LYS A C 1
ATOM 3473 O O . LYS A 1 456 ? -34.521 -15.041 19.180 1.00 65.75 456 LYS A O 1
ATOM 3478 N N . TYR A 1 457 ? -35.456 -14.016 20.954 1.00 68.44 457 TYR A N 1
ATOM 3479 C CA . TYR A 1 457 ? -36.341 -13.119 20.212 1.00 68.44 457 TYR A CA 1
ATOM 3480 C C . TYR A 1 457 ? -35.976 -11.656 20.489 1.00 68.44 457 TYR A C 1
ATOM 3482 O O . TYR A 1 457 ? -36.621 -10.994 21.305 1.00 68.44 457 TYR A O 1
ATOM 3490 N N . PRO A 1 458 ? -34.921 -11.137 19.832 1.00 64.94 458 PRO A N 1
ATOM 3491 C CA . PRO A 1 458 ? -34.409 -9.810 20.119 1.00 64.94 458 PRO A CA 1
ATOM 3492 C C . PRO A 1 458 ? -35.453 -8.740 19.800 1.00 64.94 458 PRO A C 1
ATOM 3494 O O . PRO A 1 458 ? -35.968 -8.648 18.688 1.00 64.94 458 PRO A O 1
ATOM 3497 N N . MET A 1 459 ? -35.706 -7.887 20.784 1.00 79.50 459 MET A N 1
ATOM 3498 C CA . MET A 1 459 ? -36.621 -6.757 20.691 1.00 79.50 459 MET A CA 1
ATOM 3499 C C . MET A 1 459 ? -35.889 -5.446 20.997 1.00 79.50 459 MET A C 1
ATOM 3501 O O . MET A 1 459 ? -34.833 -5.439 21.638 1.00 79.50 459 MET A O 1
ATOM 3505 N N . LYS A 1 460 ? -36.437 -4.332 20.504 1.00 85.88 460 LYS A N 1
ATOM 3506 C CA . LYS A 1 460 ? -35.945 -2.982 20.818 1.00 85.88 460 LYS A CA 1
ATOM 3507 C C . LYS A 1 460 ? -36.311 -2.590 22.250 1.00 85.88 460 LYS A C 1
ATOM 3509 O O . LYS A 1 460 ? -37.227 -3.164 22.835 1.00 85.88 460 LYS A O 1
ATOM 3514 N N . ILE A 1 461 ? -35.620 -1.594 22.796 1.00 87.31 461 ILE A N 1
ATOM 3515 C CA . ILE A 1 461 ? -35.894 -1.036 24.132 1.00 87.31 461 ILE A CA 1
ATOM 3516 C C . ILE A 1 461 ? -37.160 -0.171 24.143 1.00 87.31 461 ILE A C 1
ATOM 3518 O O . ILE A 1 461 ? -37.930 -0.204 25.106 1.00 87.31 461 ILE A O 1
ATOM 3522 N N . SER A 1 462 ? -37.403 0.585 23.069 1.00 88.19 462 SER A N 1
ATOM 3523 C CA . SER A 1 462 ? -38.522 1.532 22.951 1.00 88.19 462 SER A CA 1
ATOM 3524 C C . SER A 1 462 ? -39.934 1.013 23.306 1.00 88.19 462 SER A C 1
ATOM 3526 O O . SER A 1 462 ? -40.723 1.829 23.805 1.00 88.19 462 SER A O 1
ATOM 3528 N N . PRO A 1 463 ? -40.296 -0.276 23.106 1.00 85.62 463 PRO A N 1
ATOM 3529 C CA . PRO A 1 463 ? -41.612 -0.812 23.459 1.00 85.62 463 PRO A CA 1
ATOM 3530 C C . PRO A 1 463 ? -41.744 -1.209 24.936 1.00 85.62 463 PRO A C 1
ATOM 3532 O O . PRO A 1 463 ? -42.864 -1.356 25.415 1.00 85.62 463 PRO A O 1
ATOM 3535 N N . ILE A 1 464 ? -40.632 -1.411 25.653 1.00 86.88 464 ILE A N 1
ATOM 3536 C CA . ILE A 1 464 ? -40.642 -1.911 27.043 1.00 86.88 464 ILE A CA 1
ATOM 3537 C C . ILE A 1 464 ? -40.114 -0.907 28.067 1.00 86.88 464 ILE A C 1
ATOM 3539 O O . ILE A 1 464 ? -40.187 -1.155 29.267 1.00 86.88 464 ILE A O 1
ATOM 3543 N N . MET A 1 465 ? -39.584 0.229 27.615 1.00 89.50 465 MET A N 1
ATOM 3544 C CA . MET A 1 465 ? -39.165 1.308 28.503 1.00 89.50 465 MET A CA 1
ATOM 3545 C C . MET A 1 465 ? -40.357 2.035 29.138 1.00 89.50 465 MET A C 1
ATOM 3547 O O . MET A 1 465 ? -41.402 2.242 28.518 1.00 89.50 465 MET A O 1
ATOM 3551 N N . VAL A 1 466 ? -40.152 2.543 30.351 1.00 88.31 466 VAL A N 1
ATOM 3552 C CA . VAL A 1 466 ? -41.078 3.455 31.026 1.00 88.31 466 VAL A CA 1
ATOM 3553 C C . VAL A 1 466 ? -40.796 4.884 30.567 1.00 88.31 466 VAL A C 1
ATOM 3555 O O . VAL A 1 466 ? -39.726 5.423 30.841 1.00 88.31 466 VAL A O 1
ATOM 3558 N N . ARG A 1 467 ? -41.756 5.515 29.883 1.00 86.31 467 ARG A N 1
ATOM 3559 C CA . ARG A 1 467 ? -41.579 6.842 29.254 1.00 86.31 467 ARG A CA 1
ATOM 3560 C C . ARG A 1 467 ? -41.725 8.022 30.218 1.00 86.31 467 ARG A C 1
ATOM 3562 O O . ARG A 1 467 ? -41.035 9.023 30.079 1.00 86.31 467 ARG A O 1
ATOM 3569 N N . ASN A 1 468 ? -42.599 7.912 31.220 1.00 83.25 468 ASN A N 1
ATOM 3570 C CA . ASN A 1 468 ? -42.884 9.003 32.161 1.00 83.25 468 ASN A CA 1
ATOM 3571 C C . ASN A 1 468 ? -41.859 9.040 33.307 1.00 83.25 468 ASN A C 1
ATOM 3573 O O . ASN A 1 468 ? -42.146 8.657 34.444 1.00 83.25 468 ASN A O 1
ATOM 3577 N N . VAL A 1 469 ? -40.635 9.460 32.984 1.00 86.25 469 VAL A N 1
ATOM 3578 C CA . VAL A 1 469 ? -39.522 9.508 33.935 1.00 86.25 469 VAL A CA 1
ATOM 3579 C C . VAL A 1 469 ? -39.744 10.613 34.960 1.00 86.25 469 VAL A C 1
ATOM 3581 O O . VAL A 1 469 ? -39.839 11.788 34.616 1.00 86.25 469 VAL A O 1
ATOM 3584 N N . LYS A 1 470 ? -39.780 10.250 36.244 1.00 92.44 470 LYS A N 1
ATOM 3585 C CA . LYS A 1 470 ? -39.860 11.234 37.327 1.00 92.44 470 LYS A CA 1
ATOM 3586 C C . LYS A 1 470 ? -38.480 11.761 37.688 1.00 92.44 470 LYS A C 1
ATOM 3588 O O . LYS A 1 470 ? -37.521 10.999 37.851 1.00 92.44 470 LYS A O 1
ATOM 3593 N N . THR A 1 471 ? -38.402 13.079 37.824 1.00 92.62 471 THR A N 1
ATOM 3594 C CA . THR A 1 471 ? -37.148 13.811 37.996 1.00 92.62 471 THR A CA 1
ATOM 3595 C C . THR A 1 471 ? -37.158 14.685 39.242 1.00 92.62 471 THR A C 1
ATOM 3597 O O . THR A 1 471 ? -38.206 15.176 39.655 1.00 92.62 471 THR A O 1
ATOM 3600 N N . VAL A 1 472 ? -35.976 14.940 39.797 1.00 94.75 472 VAL A N 1
ATOM 3601 C CA . VAL A 1 472 ? -35.734 15.915 40.874 1.00 94.75 472 VAL A CA 1
ATOM 3602 C C . VAL A 1 472 ? -34.535 16.793 40.527 1.00 94.75 472 VAL A C 1
ATOM 3604 O O . VAL A 1 472 ? -33.674 16.390 39.742 1.00 94.75 472 VAL A O 1
ATOM 3607 N N . ALA A 1 473 ? -34.444 17.989 41.104 1.00 94.75 473 ALA A N 1
ATOM 3608 C CA . ALA A 1 473 ? -33.281 18.847 40.907 1.00 94.75 473 ALA A CA 1
ATOM 3609 C C . ALA A 1 473 ? -32.083 18.369 41.748 1.00 94.75 473 ALA A C 1
ATOM 3611 O O . ALA A 1 473 ? -32.237 17.827 42.840 1.00 94.75 473 ALA A O 1
ATOM 3612 N N . SER A 1 474 ? -30.862 18.634 41.285 1.00 94.69 474 SER A N 1
ATOM 3613 C CA . SER A 1 474 ? -29.612 18.347 42.007 1.00 94.69 474 SER A CA 1
ATOM 3614 C C . SER A 1 474 ? -29.606 18.947 43.422 1.00 94.69 474 SER A C 1
ATOM 3616 O O . SER A 1 474 ? -29.125 18.323 44.373 1.00 94.69 474 SER A O 1
ATOM 3618 N N . ARG A 1 475 ? -30.203 20.135 43.558 1.00 94.38 475 ARG A N 1
ATOM 3619 C CA . ARG A 1 475 ? -30.389 20.885 44.804 1.00 94.38 475 ARG A CA 1
ATOM 3620 C C . ARG A 1 475 ? -31.584 20.438 45.647 1.00 94.38 475 ARG A C 1
ATOM 3622 O O . ARG A 1 475 ? -31.743 20.953 46.745 1.00 94.38 475 ARG A O 1
ATOM 3629 N N . ASP A 1 476 ? -32.435 19.531 45.183 1.00 97.00 476 ASP A N 1
ATOM 3630 C CA . ASP A 1 476 ? -33.554 19.049 45.999 1.00 97.00 476 ASP A CA 1
ATOM 3631 C C . ASP A 1 476 ? -33.056 18.163 47.150 1.00 97.00 476 ASP A C 1
ATOM 3633 O O . ASP A 1 476 ? -31.991 17.541 47.066 1.00 97.00 476 ASP A O 1
ATOM 3637 N N . THR A 1 477 ? -33.815 18.116 48.244 1.00 97.19 477 THR A N 1
ATOM 3638 C CA . THR A 1 477 ? -33.499 17.274 49.405 1.00 97.19 477 THR A CA 1
ATOM 3639 C C . THR A 1 477 ? -33.801 15.805 49.120 1.00 97.19 477 THR A C 1
ATOM 3641 O O . THR A 1 477 ? -34.629 15.477 48.264 1.00 97.19 477 THR A O 1
ATOM 3644 N N . VAL A 1 478 ? -33.151 14.902 49.855 1.00 96.00 478 VAL A N 1
ATOM 3645 C CA . VAL A 1 478 ? -33.437 13.465 49.754 1.00 96.00 478 VAL A CA 1
ATOM 3646 C C . VAL A 1 478 ? -34.876 13.170 50.172 1.00 96.00 478 VAL A C 1
ATOM 3648 O O . VAL A 1 478 ? -35.526 12.364 49.512 1.00 96.00 478 VAL A O 1
ATOM 3651 N N . ARG A 1 479 ? -35.422 13.886 51.168 1.00 96.12 479 ARG A N 1
ATOM 3652 C CA . ARG A 1 479 ? -36.848 13.801 51.527 1.00 96.12 479 ARG A CA 1
ATOM 3653 C C . ARG A 1 479 ? -37.751 14.022 50.317 1.00 96.12 479 ARG A C 1
ATOM 3655 O O . ARG A 1 479 ? -38.616 13.195 50.063 1.00 96.12 479 ARG A O 1
ATOM 3662 N N . LYS A 1 480 ? -37.513 15.074 49.524 1.00 96.19 480 LYS A N 1
ATOM 3663 C CA . LYS A 1 480 ? -38.305 15.345 48.314 1.00 96.19 480 LYS A CA 1
ATOM 3664 C C . LYS A 1 480 ? -38.189 14.212 47.291 1.00 96.19 480 LYS A C 1
ATOM 3666 O O . LYS A 1 480 ? -39.201 13.811 46.725 1.00 96.19 480 LYS A O 1
ATOM 3671 N N . ALA A 1 481 ? -36.992 13.657 47.084 1.00 95.19 481 ALA A N 1
ATOM 3672 C CA . ALA A 1 481 ? -36.815 12.498 46.207 1.00 95.19 481 ALA A CA 1
ATOM 3673 C C . ALA A 1 481 ? -37.600 11.270 46.690 1.00 95.19 481 ALA A C 1
ATOM 3675 O O . ALA A 1 481 ? -38.274 10.636 45.882 1.00 95.19 481 ALA A O 1
ATOM 3676 N N . VAL A 1 482 ? -37.578 10.974 47.992 1.00 95.62 482 VAL A N 1
ATOM 3677 C CA . VAL A 1 482 ? -38.351 9.875 48.594 1.00 95.62 482 VAL A CA 1
ATOM 3678 C C . VAL A 1 482 ? -39.858 10.132 48.494 1.00 95.62 482 VAL A C 1
ATOM 3680 O O . VAL A 1 482 ? -40.605 9.224 48.146 1.00 95.62 482 VAL A O 1
ATOM 3683 N N . THR A 1 483 ? -40.322 11.367 48.706 1.00 95.69 483 THR A N 1
ATOM 3684 C CA . THR A 1 483 ? -41.734 11.736 48.513 1.00 95.69 483 THR A CA 1
ATOM 3685 C C . THR A 1 483 ? -42.183 11.497 47.072 1.00 95.69 483 THR A C 1
ATOM 3687 O O . THR A 1 483 ? -43.251 10.930 46.854 1.00 95.69 483 THR A O 1
ATOM 3690 N N . VAL A 1 484 ? -41.367 11.880 46.083 1.00 95.25 484 VAL A N 1
ATOM 3691 C CA . VAL A 1 484 ? -41.650 11.621 44.660 1.00 95.25 484 VAL A CA 1
ATOM 3692 C C . VAL A 1 484 ? -41.672 10.117 44.373 1.00 95.25 484 VAL A C 1
ATOM 3694 O O . VAL A 1 484 ? -42.575 9.651 43.679 1.00 95.25 484 VAL A O 1
ATOM 3697 N N . MET A 1 485 ? -40.722 9.355 44.929 1.00 93.81 485 MET A N 1
ATOM 3698 C CA . MET A 1 485 ? -40.688 7.893 44.813 1.00 93.81 485 MET A CA 1
ATOM 3699 C C . MET A 1 485 ? -41.968 7.251 45.353 1.00 93.81 485 MET A C 1
ATOM 3701 O O . MET A 1 485 ? -42.617 6.492 44.637 1.00 93.81 485 MET A O 1
ATOM 3705 N N . ASN A 1 486 ? -42.377 7.618 46.571 1.00 93.44 486 ASN A N 1
ATOM 3706 C CA . ASN A 1 486 ? -43.555 7.057 47.226 1.00 93.44 486 ASN A CA 1
ATOM 3707 C C . ASN A 1 486 ? -44.855 7.447 46.505 1.00 93.44 486 ASN A C 1
ATOM 3709 O O . ASN A 1 486 ? -45.656 6.584 46.153 1.00 93.44 486 ASN A O 1
ATOM 3713 N N . ARG A 1 487 ? -45.031 8.741 46.189 1.00 94.00 487 ARG A N 1
ATOM 3714 C CA . ARG A 1 487 ? -46.229 9.260 45.502 1.00 94.00 487 ARG A CA 1
ATOM 3715 C C . ARG A 1 487 ? -46.474 8.577 44.157 1.00 94.00 487 ARG A C 1
ATOM 3717 O O . ARG A 1 487 ? -47.621 8.384 43.770 1.00 94.00 487 ARG A O 1
ATOM 3724 N N . HIS A 1 488 ? -45.407 8.227 43.441 1.00 89.62 488 HIS A N 1
ATOM 3725 C CA . HIS A 1 488 ? -45.499 7.588 42.129 1.00 89.62 488 HIS A CA 1
ATOM 3726 C C . HIS A 1 488 ? -45.240 6.077 42.151 1.00 89.62 488 HIS A C 1
ATOM 3728 O O . HIS A 1 488 ? -45.232 5.473 41.083 1.00 89.62 488 HIS A O 1
ATOM 3734 N N . LYS A 1 489 ? -45.051 5.466 43.330 1.00 88.62 489 LYS A N 1
ATOM 3735 C CA . LYS A 1 489 ? -44.738 4.035 43.498 1.00 88.62 489 LYS A CA 1
ATOM 3736 C C . LYS A 1 489 ? -43.549 3.576 42.632 1.00 88.62 489 LYS A C 1
ATOM 3738 O O . LYS A 1 489 ? -43.610 2.551 41.958 1.00 88.62 489 LYS A O 1
ATOM 3743 N N . ILE A 1 490 ? -42.463 4.352 42.629 1.00 87.06 490 ILE A N 1
ATOM 3744 C CA . ILE A 1 490 ? -41.238 4.081 41.857 1.00 87.06 490 ILE A CA 1
ATOM 3745 C C . ILE A 1 490 ? -40.011 4.021 42.769 1.00 87.06 490 ILE A C 1
ATOM 3747 O O . ILE A 1 490 ? -39.828 4.876 43.622 1.00 87.06 490 ILE A O 1
ATOM 3751 N N . GLY A 1 491 ? -39.093 3.083 42.524 1.00 85.12 491 GLY A N 1
ATOM 3752 C CA . GLY A 1 491 ? -37.888 2.931 43.360 1.00 85.12 491 GLY A CA 1
ATOM 3753 C C . GLY A 1 491 ? -36.676 3.777 42.941 1.00 85.12 491 GLY A C 1
ATOM 3754 O O . GLY A 1 491 ? -35.533 3.444 43.276 1.00 85.12 491 GLY A O 1
ATOM 3755 N N . SER A 1 492 ? -36.859 4.773 42.068 1.00 89.62 492 SER A N 1
ATOM 3756 C CA . SER A 1 492 ? -35.780 5.675 41.633 1.00 89.62 492 SER A CA 1
ATOM 3757 C C . SER A 1 492 ? -36.282 6.930 40.930 1.00 89.62 492 SER A C 1
ATOM 3759 O O . SER A 1 492 ? -37.281 6.871 40.219 1.00 89.62 492 SER A O 1
ATOM 3761 N N . VAL A 1 493 ? -35.512 8.014 41.030 1.00 92.50 493 VAL A N 1
ATOM 3762 C CA . VAL A 1 493 ? -35.736 9.280 40.313 1.00 92.50 493 VAL A CA 1
ATOM 3763 C C . VAL A 1 493 ? -34.466 9.738 39.602 1.00 92.50 493 VAL A C 1
ATOM 3765 O O . VAL A 1 493 ? -33.351 9.520 40.088 1.00 92.50 493 VAL A O 1
ATOM 3768 N N . VAL A 1 494 ? -34.627 10.387 38.449 1.00 91.31 494 VAL A N 1
ATOM 3769 C CA . VAL A 1 494 ? -33.506 10.974 37.700 1.00 91.31 494 VAL A CA 1
ATOM 3770 C C . VAL A 1 494 ? -33.208 12.369 38.233 1.00 91.31 494 VAL A C 1
ATOM 3772 O O . VAL A 1 494 ? -34.104 13.180 38.444 1.00 91.31 494 VAL A O 1
ATOM 3775 N N . VAL A 1 495 ? -31.933 12.657 38.466 1.00 92.62 495 VAL A N 1
ATOM 3776 C CA . VAL A 1 495 ? -31.474 13.945 38.981 1.00 92.62 495 VAL A CA 1
ATOM 3777 C C . VAL A 1 495 ? -31.063 14.837 37.819 1.00 92.62 495 VAL A C 1
ATOM 3779 O O . VAL A 1 495 ? -30.191 14.469 37.024 1.00 92.62 495 VAL A O 1
ATOM 3782 N N . LEU A 1 496 ? -31.661 16.024 37.762 1.00 91.12 496 LEU A N 1
ATOM 3783 C CA . LEU A 1 496 ? -31.373 17.056 36.774 1.00 91.12 496 LEU A CA 1
ATOM 3784 C C . LEU A 1 496 ? -30.568 18.204 37.388 1.00 91.12 496 LEU A C 1
ATOM 3786 O O . LEU A 1 496 ? -30.816 18.614 38.519 1.00 91.12 496 LEU A O 1
ATOM 3790 N N . ASP A 1 497 ? -29.633 18.765 36.630 1.00 89.88 497 ASP A N 1
ATOM 3791 C CA . ASP A 1 497 ? -28.946 20.015 36.965 1.00 89.88 497 ASP A CA 1
ATOM 3792 C C . ASP A 1 497 ? -29.014 20.944 35.758 1.00 89.88 497 ASP A C 1
ATOM 3794 O O . ASP A 1 497 ? -28.569 20.572 34.671 1.00 89.88 497 ASP A O 1
ATOM 3798 N N . LYS A 1 498 ? -29.631 22.121 35.921 1.00 86.38 498 LYS A N 1
ATOM 3799 C CA . LYS A 1 498 ? -29.912 23.056 34.813 1.00 86.38 498 LYS A CA 1
ATOM 3800 C C . LYS A 1 498 ? -30.526 22.353 33.580 1.00 86.38 498 LYS A C 1
ATOM 3802 O O . LYS A 1 498 ? -30.082 22.556 32.455 1.00 86.38 498 LYS A O 1
ATOM 3807 N N . GLY A 1 499 ? -31.489 21.454 33.811 1.00 79.62 499 GLY A N 1
ATOM 3808 C CA . GLY A 1 499 ? -32.186 20.692 32.762 1.00 79.62 499 GLY A CA 1
ATOM 3809 C C . GLY A 1 499 ? -31.427 19.489 32.183 1.00 79.62 499 GLY A C 1
ATOM 3810 O O . GLY A 1 499 ? -32.002 18.737 31.404 1.00 79.62 499 GLY A O 1
ATOM 3811 N N . LYS A 1 500 ? -30.166 19.247 32.569 1.00 83.25 500 LYS A N 1
ATOM 3812 C CA . LYS A 1 500 ? -29.373 18.106 32.077 1.00 83.25 500 LYS A CA 1
ATOM 3813 C C . LYS A 1 500 ? -29.379 16.945 33.061 1.00 83.25 500 LYS A C 1
ATOM 3815 O O . LYS A 1 500 ? -29.292 17.154 34.269 1.00 83.25 500 LYS A O 1
ATOM 3820 N N . VAL A 1 501 ? -29.404 15.715 32.546 1.00 86.12 501 VAL A N 1
ATOM 3821 C CA . VAL A 1 501 ? -29.246 14.502 33.361 1.00 86.12 501 VAL A CA 1
ATOM 3822 C C . VAL A 1 501 ? -27.862 14.479 33.982 1.00 86.12 501 VAL A C 1
ATOM 3824 O O . VAL A 1 501 ? -26.855 14.408 33.281 1.00 86.12 501 VAL A O 1
ATOM 3827 N N . VAL A 1 502 ? -27.816 14.493 35.309 1.00 87.88 502 VAL A N 1
ATOM 3828 C CA . VAL A 1 502 ? -26.556 14.431 36.049 1.00 87.88 502 VAL A CA 1
ATOM 3829 C C . VAL A 1 502 ? -26.467 13.240 36.984 1.00 87.88 502 VAL A C 1
ATOM 3831 O O . VAL A 1 502 ? -25.378 12.968 37.475 1.00 87.88 502 VAL A O 1
ATOM 3834 N N . GLY A 1 503 ? -27.562 12.540 37.274 1.00 90.00 503 GLY A N 1
ATOM 3835 C CA . GLY A 1 503 ? -27.544 11.442 38.234 1.00 90.00 503 GLY A CA 1
ATOM 3836 C C . GLY A 1 503 ? -28.827 10.633 38.287 1.00 90.00 503 GLY A C 1
ATOM 3837 O O . GLY A 1 503 ? -29.834 10.998 37.690 1.00 90.00 503 GLY A O 1
ATOM 3838 N N . ILE A 1 504 ? -28.791 9.552 39.056 1.00 91.44 504 ILE A N 1
ATOM 3839 C CA . ILE A 1 504 ? -29.974 8.798 39.477 1.00 91.44 504 ILE A CA 1
ATOM 3840 C C . ILE A 1 504 ? -29.881 8.552 40.983 1.00 91.44 504 ILE A C 1
ATOM 3842 O O . ILE A 1 504 ? -28.797 8.260 41.491 1.00 91.44 504 ILE A O 1
ATOM 3846 N N . VAL A 1 505 ? -30.996 8.701 41.693 1.00 93.38 505 VAL A N 1
ATOM 3847 C CA . VAL A 1 505 ? -31.121 8.327 43.109 1.00 93.38 505 VAL A CA 1
ATOM 3848 C C . VAL A 1 505 ? -32.066 7.142 43.191 1.00 93.38 505 VAL A C 1
ATOM 3850 O O . VAL A 1 505 ? -33.155 7.172 42.615 1.00 93.38 505 VAL A O 1
ATOM 3853 N N . THR A 1 506 ? -31.646 6.096 43.892 1.00 90.88 506 THR A N 1
ATOM 3854 C CA . THR A 1 506 ? -32.438 4.888 44.144 1.00 90.88 506 THR A CA 1
ATOM 3855 C C . THR A 1 506 ? -32.714 4.723 45.636 1.00 90.88 506 THR A C 1
ATOM 3857 O O . THR A 1 506 ? -31.989 5.275 46.462 1.00 90.88 506 THR A O 1
ATOM 3860 N N . GLU A 1 507 ? -33.708 3.913 46.000 1.00 91.44 507 GLU A N 1
ATOM 3861 C CA . GLU A 1 507 ? -33.976 3.542 47.403 1.00 91.44 507 GLU A CA 1
ATOM 3862 C C . GLU A 1 507 ? -32.718 3.012 48.107 1.00 91.44 507 GLU A C 1
ATOM 3864 O O . GLU A 1 507 ? -32.435 3.360 49.250 1.00 91.44 507 GLU A O 1
ATOM 3869 N N . ARG A 1 508 ? -31.890 2.239 47.391 1.00 86.88 508 ARG A N 1
ATOM 3870 C CA . ARG A 1 508 ? -30.621 1.716 47.910 1.00 86.88 508 ARG A CA 1
ATOM 3871 C C . ARG A 1 508 ? -29.632 2.826 48.261 1.00 86.88 508 ARG A C 1
ATOM 3873 O O . ARG A 1 508 ? -28.902 2.687 49.238 1.00 86.88 508 ARG A O 1
ATOM 3880 N N . ASP A 1 509 ? -29.584 3.897 47.472 1.00 91.06 509 ASP A N 1
ATOM 3881 C CA . ASP A 1 509 ? -28.716 5.041 47.755 1.00 91.06 509 ASP A CA 1
ATOM 3882 C C . ASP A 1 509 ? -29.196 5.784 49.003 1.00 91.06 509 ASP A C 1
ATOM 3884 O O . ASP A 1 509 ? -28.375 6.146 49.843 1.00 91.06 509 ASP A O 1
ATOM 3888 N N . VAL A 1 510 ? -30.514 5.952 49.160 1.00 93.31 510 VAL A N 1
ATOM 3889 C CA . VAL A 1 510 ? -31.115 6.560 50.357 1.00 93.31 510 VAL A CA 1
ATOM 3890 C C . VAL A 1 510 ? -30.797 5.723 51.597 1.00 93.31 510 VAL A C 1
ATOM 3892 O O . VAL A 1 510 ? -30.254 6.245 52.570 1.00 93.31 510 VAL A O 1
ATOM 3895 N N . LEU A 1 511 ? -31.036 4.411 51.540 1.00 92.19 511 LEU A N 1
ATOM 3896 C CA . LEU A 1 511 ? -30.753 3.504 52.652 1.00 92.19 511 LEU A CA 1
ATOM 3897 C C . LEU A 1 511 ? -29.265 3.503 53.021 1.00 92.19 511 LEU A C 1
ATOM 3899 O O . LEU A 1 511 ? -28.919 3.659 54.185 1.00 92.19 511 LEU A O 1
ATOM 3903 N N . LYS A 1 512 ? -28.364 3.381 52.039 1.00 91.62 512 LYS A N 1
ATOM 3904 C CA . LYS A 1 512 ? -26.923 3.254 52.308 1.00 91.62 512 LYS A CA 1
ATOM 3905 C C . LYS A 1 512 ? -26.220 4.559 52.662 1.00 91.62 512 LYS A C 1
ATOM 3907 O O . LYS A 1 512 ? -25.244 4.528 53.399 1.00 91.62 512 LYS A O 1
ATOM 3912 N N . ARG A 1 513 ? -26.629 5.684 52.070 1.00 93.38 513 ARG A N 1
ATOM 3913 C CA . ARG A 1 513 ? -25.878 6.954 52.141 1.00 93.38 513 ARG A CA 1
ATOM 3914 C C . ARG A 1 513 ? -26.551 8.011 53.006 1.00 93.38 513 ARG A C 1
ATOM 3916 O O . ARG A 1 513 ? -25.961 9.069 53.216 1.00 93.38 513 ARG A O 1
ATOM 3923 N N . VAL A 1 514 ? -27.768 7.745 53.479 1.00 94.50 514 VAL A N 1
ATOM 3924 C CA . VAL A 1 514 ? -28.507 8.637 54.379 1.00 94.50 514 VAL A CA 1
ATOM 3925 C C . VAL A 1 514 ? -28.869 7.898 55.657 1.00 94.50 514 VAL A C 1
ATOM 3927 O O . VAL A 1 514 ? -28.349 8.251 56.709 1.00 94.50 514 VAL A O 1
ATOM 3930 N N . VAL A 1 515 ? -29.672 6.835 55.557 1.00 92.50 515 VAL A N 1
ATOM 3931 C CA . VAL A 1 515 ? -30.188 6.118 56.737 1.00 92.50 515 VAL A CA 1
ATOM 3932 C C . VAL A 1 515 ? -29.068 5.402 57.495 1.00 92.50 515 VAL A C 1
ATOM 3934 O O . VAL A 1 515 ? -28.883 5.646 58.680 1.00 92.50 515 VAL A O 1
ATOM 3937 N N . ALA A 1 516 ? -28.252 4.594 56.811 1.00 92.69 516 ALA A N 1
ATOM 3938 C CA . ALA A 1 516 ? -27.177 3.814 57.439 1.00 92.69 516 ALA A CA 1
ATOM 3939 C C . ALA A 1 516 ? -26.055 4.665 58.066 1.00 92.69 516 ALA A C 1
ATOM 3941 O O . ALA A 1 516 ? -25.278 4.161 58.866 1.00 92.69 516 ALA A O 1
ATOM 3942 N N . VAL A 1 517 ? -25.960 5.944 57.697 1.00 92.56 517 VAL A N 1
ATOM 3943 C CA . VAL A 1 517 ? -24.987 6.906 58.247 1.00 92.56 517 VAL A CA 1
ATOM 3944 C C . VAL A 1 517 ? -25.658 7.955 59.142 1.00 92.56 517 VAL A C 1
ATOM 3946 O O . VAL A 1 517 ? -25.075 9.004 59.403 1.00 92.56 517 VAL A O 1
ATOM 3949 N N . ASN A 1 518 ? -26.898 7.689 59.565 1.00 92.44 518 ASN A N 1
ATOM 3950 C CA . ASN A 1 518 ? -27.696 8.493 60.489 1.00 92.44 518 ASN A CA 1
ATOM 3951 C C . ASN A 1 518 ? -27.837 9.983 60.106 1.00 92.44 518 ASN A C 1
ATOM 3953 O O . ASN A 1 518 ? -27.808 10.877 60.951 1.00 92.44 518 ASN A O 1
ATOM 3957 N N . LYS A 1 519 ? -27.971 10.275 58.805 1.00 93.94 519 LYS A N 1
ATOM 3958 C CA . LYS A 1 519 ? -28.219 11.636 58.303 1.00 93.94 519 LYS A CA 1
ATOM 3959 C C . LYS A 1 519 ? -29.715 11.894 58.139 1.00 93.94 519 LYS A C 1
ATOM 3961 O O . LYS A 1 519 ? -30.452 11.031 57.673 1.00 93.94 519 LYS A O 1
ATOM 3966 N N . LYS A 1 520 ? -30.151 13.124 58.426 1.00 93.50 520 LYS A N 1
ATOM 3967 C CA . LYS A 1 520 ? -31.545 13.555 58.231 1.00 93.50 520 LYS A CA 1
ATOM 3968 C C . LYS A 1 520 ? -31.855 13.754 56.731 1.00 93.50 520 LYS A C 1
ATOM 3970 O O . LYS A 1 520 ? -31.162 14.541 56.079 1.00 93.50 520 LYS A O 1
ATOM 3975 N N . PRO A 1 521 ? -32.868 13.086 56.143 1.00 93.00 521 PRO A N 1
ATOM 3976 C CA . PRO A 1 521 ? -33.210 13.225 54.719 1.00 93.00 521 PRO A CA 1
ATOM 3977 C C . PRO A 1 521 ? -33.532 14.658 54.262 1.00 93.00 521 PRO A C 1
ATOM 3979 O O . PRO A 1 521 ? -33.422 14.969 53.074 1.00 93.00 521 PRO A O 1
ATOM 3982 N N . GLU A 1 522 ? -33.933 15.527 55.188 1.00 94.94 522 GLU A N 1
ATOM 3983 C CA . GLU A 1 522 ? -34.209 16.948 54.974 1.00 94.94 522 GLU A CA 1
ATOM 3984 C C . GLU A 1 522 ? -32.940 17.771 54.740 1.00 94.94 522 GLU A C 1
ATOM 3986 O O . GLU A 1 522 ? -32.970 18.726 53.968 1.00 94.94 522 GLU A O 1
ATOM 3991 N N . SER A 1 523 ? -31.827 17.410 55.384 1.00 91.25 523 SER A N 1
ATOM 3992 C CA . SER A 1 523 ? -30.573 18.171 55.310 1.00 91.25 523 SER A CA 1
ATOM 3993 C C . SER A 1 523 ? -29.643 17.689 54.195 1.00 91.25 523 SER A C 1
ATOM 3995 O O . SER A 1 523 ? -28.745 18.416 53.768 1.00 91.25 523 SER A O 1
ATOM 3997 N N . VAL A 1 524 ? -29.865 16.480 53.673 1.00 95.62 524 VAL A N 1
ATOM 3998 C CA . VAL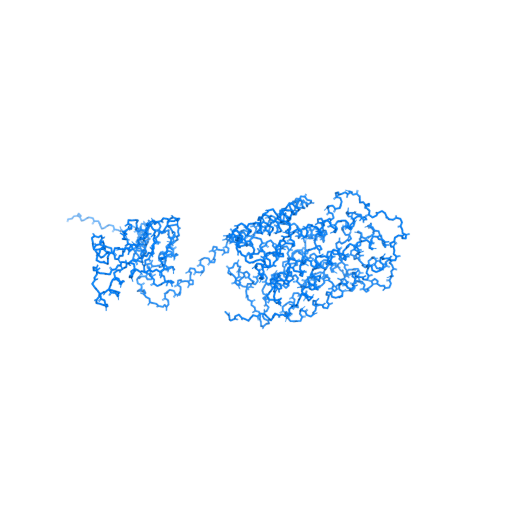 A 1 524 ? -29.055 15.898 52.597 1.00 95.62 524 VAL A CA 1
ATOM 3999 C C . VAL A 1 524 ? -29.631 16.260 51.230 1.00 95.62 524 VAL A C 1
ATOM 4001 O O . VAL A 1 524 ? -30.831 16.144 50.985 1.00 95.62 524 VAL A O 1
ATOM 4004 N N . ARG A 1 525 ? -28.764 16.666 50.298 1.00 96.56 525 ARG A N 1
ATOM 4005 C CA . ARG A 1 525 ? -29.136 17.008 48.917 1.00 96.56 525 ARG A CA 1
ATOM 4006 C C . ARG A 1 525 ? -29.016 15.790 48.002 1.00 96.56 525 ARG A C 1
ATOM 4008 O O . ARG A 1 525 ? -28.109 14.976 48.151 1.00 96.56 525 ARG A O 1
ATOM 4015 N N . CYS A 1 526 ? -29.854 15.701 46.971 1.00 94.75 526 CYS A N 1
ATOM 4016 C CA . CYS A 1 526 ? -29.758 14.637 45.964 1.00 94.75 526 CYS A CA 1
ATOM 4017 C C . CYS A 1 526 ? -28.366 14.599 45.313 1.00 94.75 526 CYS A C 1
ATOM 4019 O O . CYS A 1 526 ? -27.829 13.520 45.048 1.00 94.75 526 CYS A O 1
ATOM 4021 N N . LYS A 1 527 ? -27.728 15.769 45.141 1.00 95.31 527 LYS A N 1
ATOM 4022 C CA . LYS A 1 527 ? -26.370 15.881 44.596 1.00 95.31 527 LYS A CA 1
ATOM 4023 C C . LYS A 1 527 ? -25.296 15.132 45.405 1.00 95.31 527 LYS A C 1
ATOM 4025 O O . LYS A 1 527 ? -24.276 14.766 44.831 1.00 95.31 527 LYS A O 1
ATOM 4030 N N . SER A 1 528 ? -25.483 14.887 46.701 1.00 91.94 528 SER A N 1
ATOM 4031 C CA . SER A 1 528 ? -24.469 14.191 47.507 1.00 91.94 528 SER A CA 1
ATOM 4032 C C . SER A 1 528 ? -24.637 12.673 47.526 1.00 91.94 528 SER A C 1
ATOM 4034 O O . SER A 1 528 ? -23.710 11.975 47.920 1.00 91.94 528 SER A O 1
ATOM 4036 N N . ILE A 1 529 ? -25.799 12.152 47.110 1.00 93.00 529 ILE A N 1
ATOM 4037 C CA . ILE A 1 529 ? -26.092 10.713 47.197 1.00 93.00 529 ILE A CA 1
ATOM 4038 C C . ILE A 1 529 ? -26.344 10.030 45.857 1.00 93.00 529 ILE A C 1
ATOM 4040 O O . ILE A 1 529 ? -26.337 8.804 45.818 1.00 93.00 529 ILE A O 1
ATOM 4044 N N . MET A 1 530 ? -26.553 10.769 44.766 1.00 92.25 530 MET A N 1
ATOM 4045 C CA . MET A 1 530 ? -26.855 10.150 43.474 1.00 92.25 530 MET A CA 1
ATOM 4046 C C . MET A 1 530 ? -25.678 9.315 42.936 1.00 92.25 530 MET A C 1
ATOM 4048 O O . MET A 1 530 ? -24.507 9.562 43.238 1.00 92.25 530 MET A O 1
ATOM 4052 N N . SER A 1 531 ? -25.985 8.364 42.064 1.00 87.25 531 SER A N 1
ATOM 4053 C CA . SER A 1 531 ? -24.978 7.636 41.292 1.00 87.25 531 SER A CA 1
ATOM 4054 C C . SER A 1 531 ? -24.584 8.414 40.029 1.00 87.25 531 SER A C 1
ATOM 4056 O O . SER A 1 531 ? -25.451 8.916 39.307 1.00 87.25 531 SER A O 1
ATOM 4058 N N . ARG A 1 532 ? -23.271 8.519 39.767 1.00 86.31 532 ARG A N 1
ATOM 4059 C CA . ARG A 1 532 ? -22.668 9.208 38.612 1.00 86.31 532 ARG A CA 1
ATOM 4060 C C . ARG A 1 532 ? -21.482 8.415 38.039 1.00 86.31 532 ARG A C 1
ATOM 4062 O O . ARG A 1 532 ? -20.764 7.801 38.824 1.00 86.31 532 ARG A O 1
ATOM 4069 N N . PRO A 1 533 ? -21.218 8.480 36.719 1.00 77.94 533 PRO A N 1
ATOM 4070 C CA . PRO A 1 533 ? -22.062 9.060 35.668 1.00 77.94 533 PRO A CA 1
ATOM 4071 C C . PRO A 1 533 ? -23.290 8.183 35.378 1.00 77.94 533 PRO A C 1
ATOM 4073 O O . PRO A 1 533 ? -23.227 6.960 35.521 1.00 77.94 533 PRO A O 1
ATOM 4076 N N . VAL A 1 534 ? -24.400 8.798 34.955 1.00 81.75 534 VAL A N 1
ATOM 4077 C CA . VAL A 1 534 ? -25.606 8.054 34.556 1.00 81.75 534 VAL A CA 1
ATOM 4078 C C . VAL A 1 534 ? -25.285 7.201 33.339 1.00 81.75 534 VAL A C 1
ATOM 4080 O O . VAL A 1 534 ? -24.727 7.690 32.358 1.00 81.75 534 VAL A O 1
ATOM 4083 N N . LYS A 1 535 ? -25.617 5.913 33.416 1.00 86.75 535 LYS A N 1
ATOM 4084 C CA . LYS A 1 535 ? -25.501 5.007 32.278 1.00 86.75 535 LYS A CA 1
ATOM 4085 C C . LYS A 1 535 ? -26.766 5.110 31.442 1.00 86.75 535 LYS A C 1
ATOM 4087 O O . LYS A 1 535 ? -27.868 4.906 31.958 1.00 86.75 535 LYS A O 1
ATOM 4092 N N . THR A 1 536 ? -26.574 5.470 30.180 1.00 88.69 536 THR A N 1
ATOM 4093 C CA . THR A 1 536 ? -27.641 5.658 29.206 1.00 88.69 536 THR A CA 1
ATOM 4094 C C . THR A 1 536 ? -27.579 4.598 28.117 1.00 88.69 536 THR A C 1
ATOM 4096 O O . THR A 1 536 ? -26.524 4.005 27.882 1.00 88.69 536 THR A O 1
ATOM 4099 N N . ILE A 1 537 ? -28.709 4.371 27.460 1.00 87.25 537 ILE A N 1
ATOM 4100 C CA . ILE A 1 537 ? -28.830 3.515 26.281 1.00 87.25 537 ILE A CA 1
ATOM 4101 C C . ILE A 1 537 ? -29.820 4.148 25.301 1.00 87.25 537 ILE A C 1
ATOM 4103 O O . ILE A 1 537 ? -30.781 4.778 25.739 1.00 87.25 537 ILE A O 1
ATOM 4107 N N . ASP A 1 538 ? -29.577 4.037 23.998 1.00 89.88 538 ASP A N 1
ATOM 4108 C CA . ASP A 1 538 ? -30.485 4.613 23.003 1.00 89.88 538 ASP A CA 1
ATOM 4109 C C . ASP A 1 538 ? -31.763 3.765 22.863 1.00 89.88 538 ASP A C 1
ATOM 4111 O O . ASP A 1 538 ? -31.730 2.543 23.004 1.00 89.88 538 ASP A O 1
ATOM 4115 N N . ALA A 1 539 ? -32.908 4.410 22.632 1.00 87.88 539 ALA A N 1
ATOM 4116 C CA . ALA A 1 539 ? -34.209 3.748 22.526 1.00 87.88 539 ALA A CA 1
ATOM 4117 C C . ALA A 1 539 ? -34.292 2.737 21.366 1.00 87.88 539 ALA A C 1
ATOM 4119 O O . ALA A 1 539 ? -35.109 1.811 21.426 1.00 87.88 539 ALA A O 1
ATOM 4120 N N . GLU A 1 540 ? -33.462 2.907 20.332 1.00 87.38 540 GLU A N 1
ATOM 4121 C CA . GLU A 1 540 ? -33.399 2.018 19.169 1.00 87.38 540 GLU A CA 1
ATOM 4122 C C . GLU A 1 540 ? -32.464 0.811 19.365 1.00 87.38 540 GLU A C 1
ATOM 4124 O O . GLU A 1 540 ? -32.482 -0.107 18.541 1.00 87.38 540 GLU A O 1
ATOM 4129 N N . GLU A 1 541 ? -31.686 0.780 20.453 1.00 85.75 541 GLU A N 1
ATOM 4130 C CA . GLU A 1 541 ? -30.824 -0.355 20.806 1.00 85.75 541 GLU A CA 1
ATOM 4131 C C . GLU A 1 541 ? -31.649 -1.565 21.269 1.00 85.75 541 GLU A C 1
ATOM 4133 O O . GLU A 1 541 ? -32.842 -1.470 21.598 1.00 85.75 541 GLU A O 1
ATOM 4138 N N . SER A 1 542 ? -31.016 -2.740 21.286 1.00 83.56 542 SER A N 1
ATOM 4139 C CA . SER A 1 542 ? -31.699 -3.973 21.667 1.00 83.56 542 SER A CA 1
ATOM 4140 C C . SER A 1 542 ? -31.733 -4.169 23.181 1.00 83.56 542 SER A C 1
ATOM 4142 O O . SER A 1 542 ? -30.855 -3.732 23.926 1.00 83.56 542 SER A O 1
ATOM 4144 N N . VAL A 1 543 ? -32.737 -4.905 23.660 1.00 82.81 543 VAL A N 1
ATOM 4145 C CA . VAL A 1 543 ? -32.835 -5.275 25.081 1.00 82.81 543 VAL A CA 1
ATOM 4146 C C . VAL A 1 543 ? -31.620 -6.086 25.544 1.00 82.81 543 VAL A C 1
ATOM 4148 O O . VAL A 1 543 ? -31.206 -5.979 26.696 1.00 82.81 543 VAL A O 1
ATOM 4151 N N . VAL A 1 544 ? -30.984 -6.835 24.641 1.00 74.25 544 VAL A N 1
ATOM 4152 C CA . VAL A 1 544 ? -29.740 -7.565 24.926 1.00 74.25 544 VAL A CA 1
ATOM 4153 C C . VAL A 1 544 ? -28.599 -6.604 25.279 1.00 74.25 544 VAL A C 1
ATOM 4155 O O . VAL A 1 544 ? -27.880 -6.846 26.248 1.00 74.25 544 VAL A O 1
ATOM 4158 N N . ASP A 1 545 ? -28.483 -5.481 24.566 1.00 78.88 545 ASP A N 1
ATOM 4159 C CA . ASP A 1 545 ? -27.473 -4.453 24.846 1.00 78.88 545 ASP A CA 1
ATOM 4160 C C . ASP A 1 545 ? -27.728 -3.804 26.220 1.00 78.88 545 ASP A C 1
ATOM 4162 O O . ASP A 1 545 ? -26.791 -3.530 26.977 1.00 78.88 545 ASP A O 1
ATOM 4166 N N . ALA A 1 546 ? -29.004 -3.642 26.603 1.00 81.69 546 ALA A N 1
ATOM 4167 C CA . ALA A 1 546 ? -29.394 -3.186 27.939 1.00 81.69 546 ALA A CA 1
ATOM 4168 C C . ALA A 1 546 ? -28.959 -4.173 29.037 1.00 81.69 546 ALA A C 1
ATOM 4170 O O . ALA A 1 546 ? -28.385 -3.751 30.045 1.00 81.69 546 ALA A O 1
ATOM 4171 N N . ILE A 1 547 ? -29.185 -5.479 28.841 1.00 75.19 547 ILE A N 1
ATOM 4172 C CA . ILE A 1 547 ? -28.751 -6.538 29.771 1.00 75.19 547 ILE A CA 1
ATOM 4173 C C . ILE A 1 547 ? -27.227 -6.513 29.932 1.00 75.19 547 ILE A C 1
ATOM 4175 O O . ILE A 1 547 ? -26.720 -6.580 31.056 1.00 75.19 547 ILE A O 1
ATOM 4179 N N . GLU A 1 548 ? -26.487 -6.375 28.831 1.00 68.12 548 GLU A N 1
ATOM 4180 C CA . GLU A 1 548 ? -25.026 -6.332 28.863 1.00 68.12 548 GLU A CA 1
ATOM 4181 C C . GLU A 1 548 ? -24.513 -5.112 29.641 1.00 68.12 548 GLU A C 1
ATOM 4183 O O . GLU A 1 548 ? -23.651 -5.243 30.515 1.00 68.12 548 GLU A O 1
ATOM 4188 N N . LEU A 1 549 ? -25.071 -3.929 29.372 1.00 70.00 549 LEU A N 1
ATOM 4189 C CA . LEU A 1 549 ? -24.747 -2.694 30.087 1.00 70.00 549 LEU A CA 1
ATOM 4190 C C . LEU A 1 549 ? -25.041 -2.812 31.587 1.00 70.00 549 LEU A C 1
ATOM 4192 O O . LEU A 1 549 ? -24.196 -2.447 32.413 1.00 70.00 549 LEU A O 1
ATOM 4196 N N . MET A 1 550 ? -26.205 -3.361 31.944 1.00 77.44 550 MET A N 1
ATOM 4197 C CA . MET A 1 550 ? -26.597 -3.615 33.331 1.00 77.44 550 MET A CA 1
ATOM 4198 C C . MET A 1 550 ? -25.610 -4.548 34.037 1.00 77.44 550 MET A C 1
ATOM 4200 O O . MET A 1 550 ? -25.130 -4.241 35.131 1.00 77.44 550 MET A O 1
ATOM 4204 N N . ALA A 1 551 ? -25.228 -5.646 33.392 1.00 65.56 551 ALA A N 1
ATOM 4205 C CA . ALA A 1 551 ? -24.295 -6.613 33.950 1.00 65.56 551 ALA A CA 1
ATOM 4206 C C . ALA A 1 551 ? -22.869 -6.071 34.085 1.00 65.56 551 ALA A C 1
ATOM 4208 O O . ALA A 1 551 ? -22.243 -6.216 35.139 1.00 65.56 551 ALA A O 1
ATOM 4209 N N . ARG A 1 552 ? -22.366 -5.404 33.038 1.00 66.12 552 ARG A N 1
ATOM 4210 C CA . ARG A 1 552 ? -21.021 -4.817 32.991 1.00 66.12 552 ARG A CA 1
ATOM 4211 C C . ARG A 1 552 ? -20.814 -3.811 34.117 1.00 66.12 552 ARG A C 1
ATOM 4213 O O . ARG A 1 552 ? -19.769 -3.823 34.762 1.00 66.12 552 ARG A O 1
ATOM 4220 N N . TYR A 1 553 ? -21.810 -2.961 34.363 1.00 69.94 553 TYR A N 1
ATOM 4221 C CA . TYR A 1 553 ? -21.748 -1.931 35.401 1.00 69.94 553 TYR A CA 1
ATOM 4222 C C . TYR A 1 553 ? -22.356 -2.361 36.742 1.00 69.94 553 TYR A C 1
ATOM 4224 O O . TYR A 1 553 ? -22.325 -1.578 37.689 1.00 69.94 553 TYR A O 1
ATOM 4232 N N . ARG A 1 554 ? -22.868 -3.595 36.853 1.00 71.44 554 ARG A N 1
ATOM 4233 C CA . ARG A 1 554 ? -23.548 -4.132 38.048 1.00 71.44 554 ARG A CA 1
ATOM 4234 C C . ARG A 1 554 ? -24.694 -3.235 38.541 1.00 71.44 554 ARG A C 1
ATOM 4236 O O . ARG A 1 554 ? -24.855 -3.006 39.741 1.00 71.44 554 ARG A O 1
ATOM 4243 N N . ILE A 1 555 ? -25.495 -2.735 37.606 1.00 74.44 555 ILE A N 1
ATOM 4244 C CA . ILE A 1 555 ? -26.667 -1.885 37.853 1.00 74.44 555 ILE A CA 1
ATOM 4245 C C . ILE A 1 555 ? -27.931 -2.568 37.333 1.00 74.44 555 ILE A C 1
ATOM 4247 O O . ILE A 1 555 ? -27.867 -3.381 36.423 1.00 74.44 555 ILE A O 1
ATOM 4251 N N . LYS A 1 556 ? -29.091 -2.235 37.906 1.00 77.38 556 LYS A N 1
ATOM 4252 C CA . LYS A 1 556 ? -30.388 -2.834 37.527 1.00 77.38 556 LYS A CA 1
ATOM 4253 C C . LYS A 1 556 ? -31.291 -1.895 36.718 1.00 77.38 556 LYS A C 1
ATOM 4255 O O . LYS A 1 556 ? -32.446 -2.227 36.472 1.00 77.38 556 LYS A O 1
ATOM 4260 N N . LYS A 1 557 ? -30.810 -0.690 36.395 1.00 84.94 557 LYS A N 1
ATOM 4261 C CA . LYS A 1 557 ? -31.596 0.388 35.781 1.00 84.94 557 LYS A CA 1
ATOM 4262 C C . LYS A 1 557 ? -30.717 1.185 34.822 1.00 84.94 557 LYS A C 1
ATOM 4264 O O . LYS A 1 557 ? -29.581 1.504 35.175 1.00 84.94 557 LYS A O 1
ATOM 4269 N N . LEU A 1 558 ? -31.251 1.518 33.653 1.00 87.06 558 LEU A N 1
ATOM 4270 C CA . LEU A 1 558 ? -30.621 2.387 32.660 1.00 87.06 558 LEU A CA 1
ATOM 4271 C C . LEU A 1 558 ? -31.579 3.516 32.294 1.00 87.06 558 L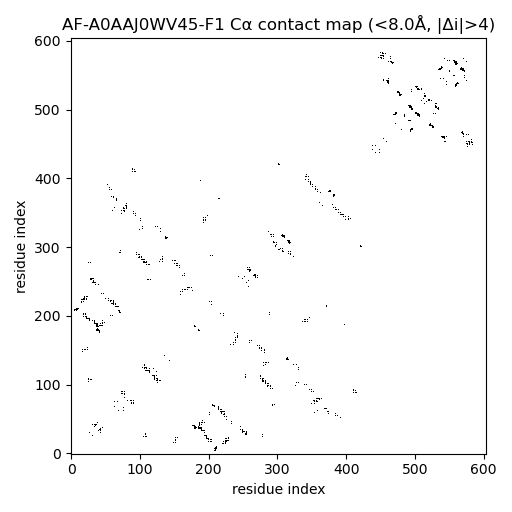EU A C 1
ATOM 4273 O O . LEU A 1 558 ? -32.792 3.313 32.223 1.00 87.06 558 LEU A O 1
ATOM 4277 N N . VAL A 1 559 ? -31.028 4.701 32.049 1.00 89.50 559 VAL A N 1
ATOM 4278 C CA . VAL A 1 559 ? -31.795 5.807 31.469 1.00 89.50 559 VAL A CA 1
ATOM 4279 C C . VAL A 1 559 ? -31.808 5.625 29.955 1.00 89.50 559 VAL A C 1
ATOM 4281 O O . VAL A 1 559 ? -30.758 5.467 29.340 1.00 89.50 559 VAL A O 1
ATOM 4284 N N . VAL A 1 560 ? -32.988 5.623 29.354 1.00 90.56 560 VAL A N 1
ATOM 4285 C CA . VAL A 1 560 ? -33.144 5.498 27.907 1.00 90.56 560 VAL A CA 1
ATOM 4286 C C . VAL A 1 560 ? -33.155 6.889 27.293 1.00 90.56 560 VAL A C 1
ATOM 4288 O O . VAL A 1 560 ? -33.858 7.780 27.775 1.00 90.56 560 VAL A O 1
ATOM 4291 N N . THR A 1 561 ? -32.375 7.084 26.238 1.00 86.12 561 THR A N 1
ATOM 4292 C CA . THR A 1 561 ? -32.247 8.356 25.523 1.00 86.12 561 THR A CA 1
ATOM 4293 C C . THR A 1 561 ? -32.694 8.221 24.075 1.00 86.12 561 THR A C 1
ATOM 4295 O O . THR A 1 561 ? -32.627 7.138 23.504 1.00 86.12 561 THR A O 1
ATOM 4298 N N . LYS A 1 562 ? -33.118 9.328 23.465 1.00 82.94 562 LYS A N 1
ATOM 4299 C CA . LYS A 1 562 ? -33.266 9.446 22.010 1.00 82.94 562 LYS A CA 1
ATOM 4300 C C . LYS A 1 562 ? -32.448 10.659 21.576 1.00 82.94 562 LYS A C 1
ATOM 4302 O O . LYS A 1 562 ? -32.818 11.798 21.853 1.00 82.94 562 LYS A O 1
ATOM 4307 N N . GLY A 1 563 ? -31.265 10.427 21.008 1.00 75.44 563 GLY A N 1
ATOM 4308 C CA . GLY A 1 563 ? -30.294 11.502 20.778 1.00 75.44 563 GLY A CA 1
ATOM 4309 C C . GLY A 1 563 ? -29.751 12.094 22.089 1.00 75.44 563 GLY A C 1
ATOM 4310 O O . GLY A 1 563 ? -29.032 11.418 22.820 1.00 75.44 563 GLY A O 1
ATOM 4311 N N . ARG A 1 564 ? -30.054 13.369 22.387 1.00 66.25 564 ARG A N 1
ATOM 4312 C CA . ARG A 1 564 ? -29.614 14.060 23.624 1.00 66.25 564 ARG A CA 1
ATOM 4313 C C . ARG A 1 564 ? -30.695 14.163 24.708 1.00 66.25 564 ARG A C 1
ATOM 4315 O O . ARG A 1 564 ? -30.405 14.671 25.790 1.00 66.25 564 ARG A O 1
ATOM 4322 N N . GLU A 1 565 ? -31.904 13.684 24.437 1.00 78.56 565 GLU A N 1
ATOM 4323 C CA . GLU A 1 565 ? -33.057 13.807 25.333 1.00 78.56 565 GLU A CA 1
ATOM 4324 C C . GLU A 1 565 ? -33.364 12.501 26.068 1.00 78.56 565 GLU A C 1
ATOM 4326 O O . GLU A 1 565 ? -33.021 11.409 25.608 1.00 78.56 565 GLU A O 1
ATOM 4331 N N . ILE A 1 566 ? -34.025 12.614 27.224 1.00 85.00 566 ILE A N 1
ATOM 4332 C CA . ILE A 1 566 ? -34.501 11.465 27.999 1.00 85.00 566 ILE A CA 1
ATOM 4333 C C . ILE A 1 566 ? -35.767 10.932 27.335 1.00 85.00 566 ILE A C 1
ATOM 4335 O O . ILE A 1 566 ? -36.775 11.628 27.272 1.00 85.00 566 ILE A O 1
ATOM 4339 N N . ALA A 1 567 ? -35.726 9.680 26.897 1.00 86.19 567 ALA A N 1
ATOM 4340 C CA . ALA A 1 567 ? -36.870 8.983 26.322 1.00 86.19 567 ALA A CA 1
ATOM 4341 C C . ALA A 1 567 ? -37.571 8.060 27.334 1.00 86.19 567 ALA A C 1
ATOM 4343 O O . ALA A 1 567 ? -38.756 7.763 27.178 1.00 86.19 567 ALA A O 1
ATOM 4344 N N . GLY A 1 568 ? -36.856 7.593 28.364 1.00 90.31 568 GLY A N 1
ATOM 4345 C CA . GLY A 1 568 ? -37.422 6.684 29.354 1.00 90.31 568 GLY A CA 1
ATOM 4346 C C . GLY A 1 568 ? -36.436 6.165 30.401 1.00 90.31 568 GLY A C 1
ATOM 4347 O O . GLY A 1 568 ? -35.301 6.624 30.511 1.00 90.31 568 GLY A O 1
ATOM 4348 N N . ILE A 1 569 ? -36.873 5.168 31.167 1.00 89.94 569 ILE A N 1
ATOM 4349 C CA . ILE A 1 569 ? -36.036 4.291 31.996 1.00 89.94 569 ILE A CA 1
ATOM 4350 C C . ILE A 1 569 ? -36.383 2.846 31.652 1.00 89.94 569 ILE A C 1
ATOM 4352 O O . ILE A 1 569 ? -37.551 2.521 31.458 1.00 89.94 569 ILE A O 1
ATOM 4356 N N . ILE A 1 570 ? -35.377 1.978 31.624 1.00 90.19 570 ILE A N 1
ATOM 4357 C CA . ILE A 1 570 ? -35.559 0.528 31.551 1.00 90.19 570 ILE A CA 1
ATOM 4358 C C . ILE A 1 570 ? -34.918 -0.134 32.771 1.00 90.19 570 ILE A C 1
ATOM 4360 O O . ILE A 1 570 ? -33.785 0.188 33.150 1.00 90.19 570 ILE A O 1
ATOM 4364 N N . THR A 1 571 ? -35.645 -1.046 33.411 1.00 85.75 571 THR A N 1
ATOM 4365 C CA . THR A 1 571 ? -35.175 -1.811 34.570 1.00 85.75 571 THR A CA 1
ATOM 4366 C C . THR A 1 571 ? -35.018 -3.293 34.242 1.00 85.75 571 THR A C 1
ATOM 4368 O O . THR A 1 571 ? -35.634 -3.806 33.311 1.00 85.75 571 THR A O 1
ATOM 4371 N N . ALA A 1 572 ? -34.213 -4.008 35.031 1.00 80.50 572 ALA A N 1
ATOM 4372 C CA . ALA A 1 572 ? -34.096 -5.462 34.921 1.00 80.50 572 ALA A CA 1
ATOM 4373 C C . ALA A 1 572 ? -35.465 -6.164 35.050 1.00 80.50 572 ALA A C 1
ATOM 4375 O O . ALA A 1 572 ? -35.710 -7.157 34.375 1.00 80.50 572 ALA A O 1
ATOM 4376 N N . THR A 1 573 ? -36.380 -5.618 35.859 1.00 79.69 573 THR A N 1
ATOM 4377 C CA . THR A 1 573 ? -37.744 -6.141 36.018 1.00 79.69 573 THR A CA 1
ATOM 4378 C C . THR A 1 573 ? -38.579 -5.976 34.749 1.00 79.69 573 THR A C 1
ATOM 4380 O O . THR A 1 573 ? -39.318 -6.888 34.389 1.00 79.69 573 THR A O 1
ATOM 4383 N N . ASP A 1 574 ? -38.443 -4.851 34.040 1.00 84.12 574 ASP A N 1
ATOM 4384 C CA . ASP A 1 574 ? -39.142 -4.626 32.763 1.00 84.12 574 ASP A CA 1
ATOM 4385 C C . ASP A 1 574 ? -38.678 -5.632 31.702 1.00 84.12 574 ASP A C 1
ATOM 4387 O O . ASP A 1 574 ? -39.484 -6.175 30.946 1.00 84.12 574 ASP A O 1
ATOM 4391 N N . ILE A 1 575 ? -37.378 -5.939 31.704 1.00 81.50 575 ILE A N 1
ATOM 4392 C CA . ILE A 1 575 ? -36.773 -6.950 30.832 1.00 81.50 575 ILE A CA 1
ATOM 4393 C C . ILE A 1 575 ? -37.317 -8.345 31.162 1.00 81.50 575 ILE A C 1
ATOM 4395 O O . ILE A 1 575 ? -37.749 -9.058 30.259 1.00 81.50 575 ILE A O 1
ATOM 4399 N N . LEU A 1 576 ? -37.367 -8.729 32.439 1.00 75.50 576 LEU A N 1
ATOM 4400 C CA . LEU A 1 576 ? -37.905 -10.032 32.853 1.00 75.50 576 LEU A CA 1
ATOM 4401 C C . LEU A 1 576 ? -39.385 -10.195 32.472 1.00 75.50 576 LEU A C 1
ATOM 4403 O O . LEU A 1 576 ? -39.752 -11.205 31.876 1.00 75.50 576 LEU A O 1
ATOM 4407 N N . ARG A 1 577 ? -40.212 -9.168 32.712 1.00 80.62 577 ARG A N 1
ATOM 4408 C CA . ARG A 1 577 ? -41.628 -9.151 32.297 1.00 80.62 577 ARG A CA 1
ATOM 4409 C C . ARG A 1 577 ? -41.798 -9.262 30.784 1.00 80.62 577 ARG A C 1
ATOM 4411 O O . ARG A 1 577 ? -42.765 -9.853 30.311 1.00 80.62 577 ARG A O 1
ATOM 4418 N N . SER A 1 578 ? -40.880 -8.684 30.009 1.00 78.31 578 SER A N 1
ATOM 4419 C CA . SER A 1 578 ? -40.902 -8.832 28.551 1.00 78.31 578 SER A CA 1
ATOM 4420 C C . SER A 1 578 ? -40.607 -10.271 28.115 1.00 78.31 578 SER A C 1
ATOM 4422 O O . SER A 1 578 ? -41.262 -10.763 27.199 1.00 78.31 578 SER A O 1
ATOM 4424 N N . GLY A 1 579 ? -39.717 -10.974 28.826 1.00 73.12 579 GLY A N 1
ATOM 4425 C CA . GLY A 1 579 ? -39.472 -12.404 28.629 1.00 73.12 579 GLY A CA 1
ATOM 4426 C C . GLY A 1 579 ? -40.718 -13.251 28.873 1.00 73.12 579 GLY A C 1
ATOM 4427 O O . GLY A 1 579 ? -41.051 -14.078 28.030 1.00 73.12 579 GLY A O 1
ATOM 4428 N N . GLU A 1 580 ? -41.462 -12.974 29.951 1.00 73.00 580 GLU A N 1
ATOM 4429 C CA . GLU A 1 580 ? -42.692 -13.714 30.290 1.00 73.00 580 GLU A CA 1
ATOM 4430 C C . GLU A 1 580 ? -43.739 -13.568 29.181 1.00 73.00 580 GLU A C 1
ATOM 4432 O O . GLU A 1 580 ? -44.386 -14.536 28.787 1.00 73.00 580 GLU A O 1
ATOM 4437 N N . ARG A 1 581 ? -43.872 -12.360 28.618 1.00 74.31 581 ARG A N 1
ATOM 4438 C CA . ARG A 1 581 ? -44.785 -12.097 27.496 1.00 74.31 581 ARG A CA 1
ATOM 4439 C C . ARG A 1 581 ? -44.393 -12.856 26.231 1.00 74.31 581 ARG A C 1
ATOM 4441 O O . ARG A 1 581 ? -45.280 -13.324 25.524 1.00 74.31 581 ARG A O 1
ATOM 4448 N N . ILE A 1 582 ? -43.096 -12.961 25.933 1.00 70.38 582 ILE A N 1
ATOM 4449 C CA . ILE A 1 582 ? -42.592 -13.699 24.765 1.00 70.38 582 ILE A CA 1
ATOM 4450 C C . ILE A 1 582 ? -42.870 -15.194 24.924 1.00 70.38 582 ILE A C 1
ATOM 4452 O O . ILE A 1 582 ? -43.358 -15.830 23.992 1.00 70.38 582 ILE A O 1
ATOM 4456 N N . GLU A 1 583 ? -42.592 -15.744 26.103 1.00 67.19 583 GLU A N 1
ATOM 4457 C CA . GLU A 1 583 ? -42.806 -17.157 26.404 1.00 67.19 583 GLU A CA 1
ATOM 4458 C C . GLU A 1 583 ? -44.301 -17.511 26.383 1.00 67.19 583 GLU A C 1
ATOM 4460 O O . GLU A 1 583 ? -44.704 -18.460 25.711 1.00 67.19 583 GLU A O 1
ATOM 4465 N N . TYR A 1 584 ? -45.151 -16.673 26.987 1.00 67.81 584 TYR A N 1
ATOM 4466 C CA . TYR A 1 584 ? -46.606 -16.823 26.933 1.00 67.81 584 TYR A CA 1
ATOM 4467 C C . TYR A 1 584 ? -47.160 -16.704 25.505 1.00 67.81 584 TYR A C 1
ATOM 4469 O O . TYR A 1 584 ? -48.024 -17.482 25.108 1.00 67.81 584 TYR A O 1
ATOM 4477 N N . ALA A 1 585 ? -46.656 -15.768 24.695 1.00 64.31 585 ALA A N 1
ATOM 4478 C CA . ALA A 1 585 ? -47.064 -15.636 23.295 1.00 64.31 585 ALA A CA 1
ATOM 4479 C C . ALA A 1 585 ? -46.639 -16.846 22.445 1.00 64.31 585 ALA A C 1
ATOM 4481 O O . ALA A 1 585 ? -47.388 -17.263 21.560 1.00 64.31 585 ALA A O 1
ATOM 4482 N N . ALA A 1 586 ? -45.466 -17.427 22.718 1.00 58.16 586 ALA A N 1
ATOM 4483 C CA . ALA A 1 586 ? -45.005 -18.650 22.069 1.00 58.16 586 ALA A CA 1
ATOM 4484 C C . ALA A 1 586 ? -45.872 -19.861 22.459 1.00 58.16 586 ALA A C 1
ATOM 4486 O O . ALA A 1 586 ? -46.291 -20.610 21.579 1.00 58.16 586 ALA A O 1
ATOM 4487 N N . LEU A 1 587 ? -46.212 -20.001 23.746 1.00 57.53 587 LEU A N 1
ATOM 4488 C CA . LEU A 1 587 ? -47.127 -21.034 24.247 1.00 57.53 587 LEU A CA 1
ATOM 4489 C C . LEU A 1 587 ? -48.540 -20.879 23.673 1.00 57.53 587 LEU A C 1
ATOM 4491 O O . LEU A 1 587 ? -49.132 -21.861 23.239 1.00 57.53 587 LEU A O 1
ATOM 4495 N N . LYS A 1 588 ? -49.064 -19.650 23.591 1.00 56.56 588 LYS A N 1
ATOM 4496 C CA . LYS A 1 588 ? -50.378 -19.370 22.994 1.00 56.56 588 LYS A CA 1
ATOM 4497 C C . LYS A 1 588 ? -50.413 -19.702 21.500 1.00 56.56 588 LYS A C 1
ATOM 4499 O O . LYS A 1 588 ? -51.410 -20.236 21.032 1.00 56.56 588 LYS A O 1
ATOM 4504 N N . LYS A 1 589 ? -49.334 -19.424 20.757 1.00 54.56 589 LYS A N 1
ATOM 4505 C CA . LYS A 1 589 ? -49.204 -19.843 19.351 1.00 54.56 589 LYS A CA 1
ATOM 4506 C C . LYS A 1 589 ? -49.134 -21.361 19.209 1.00 54.56 589 LYS A C 1
ATOM 4508 O O . LYS A 1 589 ? -49.768 -21.889 18.313 1.00 54.56 589 LYS A O 1
ATOM 4513 N N . LEU A 1 590 ? -48.413 -22.058 20.088 1.00 45.44 590 LEU A N 1
ATOM 4514 C CA . LEU A 1 590 ? -48.389 -23.526 20.116 1.00 45.44 590 LEU A CA 1
ATOM 4515 C C . LEU A 1 590 ? -49.774 -24.109 20.425 1.00 45.44 590 LEU A C 1
ATOM 4517 O O . LEU A 1 590 ? -50.213 -25.011 19.725 1.00 45.44 590 LEU A O 1
ATOM 4521 N N . ALA A 1 591 ? -50.499 -23.547 21.393 1.00 50.72 591 ALA A N 1
ATOM 4522 C CA . ALA A 1 591 ? -51.857 -23.972 21.740 1.00 50.72 591 ALA A CA 1
ATOM 4523 C C . ALA A 1 591 ? -52.874 -23.778 20.596 1.00 50.72 591 ALA A C 1
ATOM 4525 O O . ALA A 1 591 ? -53.882 -24.469 20.556 1.00 50.72 591 ALA A O 1
ATOM 4526 N N . GLN A 1 592 ? -52.614 -22.884 19.636 1.00 52.59 592 GLN A N 1
ATOM 4527 C CA . GLN A 1 592 ? -53.446 -22.744 18.431 1.00 52.59 592 GLN A CA 1
ATOM 4528 C C . GLN A 1 592 ? -53.268 -23.901 17.434 1.00 52.59 592 GLN A C 1
ATOM 4530 O O . GLN A 1 592 ? -54.156 -24.127 16.620 1.00 52.59 592 GLN A O 1
ATOM 4535 N N . PHE A 1 593 ? -52.155 -24.640 17.502 1.00 43.91 593 PHE A N 1
ATOM 4536 C CA . PHE A 1 593 ? -51.919 -25.841 16.689 1.00 43.91 593 PHE A CA 1
ATOM 4537 C C . PHE A 1 593 ? -52.455 -27.126 17.339 1.00 43.91 593 PHE A C 1
ATOM 4539 O O . PHE A 1 593 ? -52.517 -28.157 16.677 1.00 43.91 593 PHE A O 1
ATOM 4546 N N . PHE A 1 594 ? -52.865 -27.065 18.610 1.00 44.97 594 PHE A N 1
ATOM 4547 C CA . PHE A 1 594 ? -53.445 -28.182 19.355 1.00 44.97 594 PHE A CA 1
ATOM 4548 C C . PHE A 1 594 ? -54.810 -27.754 19.921 1.00 44.97 594 PHE A C 1
ATOM 4550 O O . PHE A 1 594 ? -54.862 -27.271 21.054 1.00 44.97 594 PHE A O 1
ATOM 4557 N N . PRO A 1 595 ? -55.916 -27.869 19.158 1.00 43.62 595 PRO A N 1
ATOM 4558 C CA . PRO A 1 595 ? -57.237 -27.537 19.678 1.00 43.62 595 PRO A CA 1
ATOM 4559 C C . PRO A 1 595 ? -57.547 -28.431 20.884 1.00 43.62 595 PRO A C 1
ATOM 4561 O O . PRO A 1 595 ? -57.599 -29.655 20.783 1.00 43.62 595 PRO A O 1
ATOM 4564 N N . VAL A 1 596 ? -57.711 -27.805 22.048 1.00 46.84 596 VAL A N 1
ATOM 4565 C CA . VAL A 1 596 ? -58.125 -28.484 23.276 1.00 46.84 596 VAL A CA 1
ATOM 4566 C C . VAL A 1 596 ? -59.572 -28.942 23.095 1.00 46.84 596 VAL A C 1
ATOM 4568 O O . VAL A 1 596 ? -60.448 -28.130 22.807 1.00 46.84 596 VAL A O 1
ATOM 4571 N N . TYR A 1 597 ? -59.801 -30.244 23.258 1.00 39.00 597 TYR A N 1
ATOM 4572 C CA . TYR A 1 597 ? -61.113 -30.890 23.259 1.00 39.00 597 TYR A CA 1
ATOM 4573 C C . TYR A 1 597 ? -62.039 -30.197 24.279 1.00 39.00 597 TYR A C 1
ATOM 4575 O O . TYR A 1 597 ? -61.756 -30.206 25.478 1.00 39.00 597 TYR A O 1
ATOM 4583 N N . GLN A 1 598 ? -63.125 -29.567 23.819 1.00 41.66 598 GLN A N 1
ATOM 4584 C CA . GLN A 1 598 ? -64.210 -29.123 24.700 1.00 41.66 598 GLN A CA 1
ATOM 4585 C C . GLN A 1 598 ? -65.020 -30.361 25.121 1.00 41.66 598 GLN A C 1
ATOM 4587 O O . GLN A 1 598 ? -65.449 -31.107 24.240 1.00 41.66 598 GLN A O 1
ATOM 4592 N N . PRO A 1 599 ? -65.251 -30.616 26.423 1.00 39.56 599 PRO A N 1
ATOM 4593 C CA . PRO A 1 599 ? -66.145 -31.691 26.827 1.00 39.56 599 PRO A CA 1
ATOM 4594 C C . PRO A 1 599 ? -67.570 -31.343 26.388 1.00 39.56 599 PRO A C 1
ATOM 4596 O O . PRO A 1 599 ? -68.031 -30.220 26.600 1.00 39.56 599 PRO A O 1
ATOM 4599 N N . ALA A 1 600 ? -68.248 -32.308 25.768 1.00 39.47 600 ALA A N 1
ATOM 4600 C CA . ALA A 1 600 ? -69.646 -32.200 25.384 1.00 39.47 600 ALA A CA 1
ATOM 4601 C C . ALA A 1 600 ? -70.515 -31.842 26.600 1.00 39.47 600 ALA A C 1
ATOM 4603 O O . ALA A 1 600 ? -70.371 -32.421 27.678 1.00 39.47 600 ALA A O 1
ATOM 4604 N N . ALA A 1 601 ? -71.411 -30.876 26.404 1.00 41.88 601 ALA A N 1
ATOM 4605 C CA . ALA A 1 601 ? -72.469 -30.552 27.343 1.00 41.88 601 ALA A CA 1
ATOM 4606 C C . ALA A 1 601 ? -73.317 -31.802 27.625 1.00 41.88 601 ALA A C 1
ATOM 4608 O O . ALA A 1 601 ? -73.708 -32.517 26.702 1.00 41.88 601 ALA A O 1
ATOM 4609 N N . GLN A 1 602 ? -73.587 -32.052 28.906 1.00 43.53 602 GLN A N 1
ATOM 4610 C CA . GLN A 1 602 ? -74.539 -33.061 29.353 1.00 43.53 602 GLN A CA 1
ATOM 4611 C C . GLN A 1 602 ? -75.935 -32.712 28.816 1.00 43.53 602 GLN A C 1
ATOM 4613 O O . GLN A 1 602 ? -76.508 -31.689 29.186 1.00 43.53 602 GLN A O 1
ATOM 4618 N N . ALA A 1 603 ? -76.462 -33.569 27.944 1.00 40.94 603 ALA A N 1
ATOM 4619 C CA . ALA A 1 603 ? -77.890 -33.771 27.753 1.00 40.94 603 ALA A CA 1
ATOM 4620 C C . ALA A 1 603 ? -78.194 -35.176 28.288 1.00 40.94 603 ALA A C 1
ATOM 4622 O O . ALA A 1 603 ? -77.653 -36.161 27.780 1.00 40.94 603 ALA A O 1
ATOM 4623 N N . GLY A 1 604 ? -78.984 -35.226 29.357 1.00 37.31 604 GLY A N 1
ATOM 4624 C CA . GLY A 1 604 ? -79.343 -36.410 30.133 1.00 37.31 604 GLY A CA 1
ATOM 4625 C C . GLY A 1 604 ? -79.949 -35.967 31.446 1.00 37.31 604 GLY A C 1
ATOM 4626 O O . GLY A 1 604 ? -79.150 -35.747 32.381 1.00 37.31 604 GLY A O 1
#

Nearest PDB structures (foldseek):
  5oqt-assembly1_A  TM=9.133E-01  e=9.828E-21  Geobacillus kaustophilus HTA426
  6f34-assembly1_A  TM=8.895E-01  e=1.075E-20  Geobacillus kaustophilus HTA426
  3gi9-assembly1_C  TM=8.730E-01  e=9.674E-17  Methanocaldococcus jannaschii
  4fry-assembly1_A  TM=9.530E-01  e=5.588E-08  Burkholderia ambifaria MC40-6
  2rc3-assembly1_D  TM=8.856E-01  e=2.714E-06  Nitrosomonas europaea ATCC 19718

Secondary structure (DSSP, 8-state):
----PPP--B-HHHHHHHHHHHHSSHIIIIIHHHHHHHHGGGHHHHHHHHHHHHHHHHHHHHHHHHH---SSHHHHHHHHHH--HHHHHHHHHHHHHHHHHHHHHHHHHHHHHHHHHH---HHHHHHHHHHHHHHHHHH-HHHHHHHHHHHHHHHHHHHHHHHHHHHTTTTTS---TT--TTHHHHHHHHHHHHGGGGTTTTGGGGGGGTBTTHHHHHHHHHHHHHHHHHHHHHHHHHHHHHHHHHHHHHH-SSHHHHHHHHH-GGGHHHHHHHHHHHHHHHHHHHHHHHHHHHHHHHHTTSS-GGGG---TTS--HHHHHHHHHHHHHHTTS--HHHHHHHHHHHHHHHHHHHHHHHHHHHHH-TTS--SS--S-EETTEEHHHHHHHHHHHHHHTTS-HHHHHHHHHHHHHHHHHHHHHHHHHHHHHHHHHHHHHHTS-SS-HHHHHHHHHHHHS--BSTTTSB-S--EEETTSBHHHHHHHHHHTT-SEEEEEETTEEEEEEEHHHHIIIIITTT--TTT-BHHHHSBSSPPEEETTSBHHHHHHHHHHHT-SEEEEEETTEEEEEEEHHHHHHHHHHHHHHHHHHHHTTS---PPPP---